Protein AF-0000000073374750 (afdb_homodimer)

Structure (mmCIF, N/CA/C/O backbone):
data_AF-0000000073374750-model_v1
#
loop_
_entity.id
_entity.type
_entity.pdbx_description
1 polymer 'AttH domain-containing protein'
#
loop_
_atom_site.group_PDB
_atom_site.id
_atom_site.type_symbol
_atom_site.label_atom_id
_atom_site.label_alt_id
_atom_site.label_comp_id
_atom_site.label_asym_id
_atom_site.label_entity_id
_atom_site.label_seq_id
_atom_site.pdbx_PDB_ins_code
_atom_site.Cartn_x
_atom_site.Cartn_y
_atom_site.Cartn_z
_atom_site.occupancy
_atom_site.B_iso_or_equiv
_atom_site.auth_seq_id
_atom_site.auth_comp_id
_atom_site.auth_asym_id
_atom_site.auth_atom_id
_atom_site.pdbx_PDB_model_num
ATOM 1 N N . MET A 1 1 ? -29.781 4.188 -69.125 1 26.47 1 MET A N 1
ATOM 2 C CA . MET A 1 1 ? -30.688 4.352 -68 1 26.47 1 MET A CA 1
ATOM 3 C C . MET A 1 1 ? -30 4.016 -66.688 1 26.47 1 MET A C 1
ATOM 5 O O . MET A 1 1 ? -29.703 2.854 -66.375 1 26.47 1 MET A O 1
ATOM 9 N N . ALA A 1 2 ? -29.047 4.961 -66.25 1 30.83 2 ALA A N 1
ATOM 10 C CA . ALA A 1 2 ? -28.062 4.957 -65.188 1 30.83 2 ALA A CA 1
ATOM 11 C C . ALA A 1 2 ? -28.734 4.93 -63.812 1 30.83 2 ALA A C 1
ATOM 13 O O . ALA A 1 2 ? -29.578 5.785 -63.5 1 30.83 2 ALA A O 1
ATOM 14 N N . ILE A 1 3 ? -29 3.721 -63.25 1 30.92 3 ILE A N 1
ATOM 15 C CA . ILE A 1 3 ? -29.656 3.422 -62 1 30.92 3 ILE A CA 1
ATOM 16 C C . ILE A 1 3 ? -28.938 4.113 -60.844 1 30.92 3 ILE A C 1
ATOM 18 O O . ILE A 1 3 ? -27.766 3.836 -60.594 1 30.92 3 ILE A O 1
ATOM 22 N N . LEU A 1 4 ? -29.219 5.379 -60.562 1 29.64 4 LEU A N 1
ATOM 23 C CA . LEU A 1 4 ? -28.734 6.188 -59.438 1 29.64 4 LEU A CA 1
ATOM 24 C C . LEU A 1 4 ? -29.078 5.551 -58.094 1 29.64 4 LEU A C 1
ATOM 26 O O . LEU A 1 4 ? -30.25 5.336 -57.812 1 29.64 4 LEU A O 1
ATOM 30 N N . PHE A 1 5 ? -28.172 4.633 -57.625 1 30.42 5 PHE A N 1
ATOM 31 C CA . PHE A 1 5 ? -28.312 3.967 -56.312 1 30.42 5 PHE A CA 1
ATOM 32 C C . PHE A 1 5 ? -28.391 4.984 -55.188 1 30.42 5 PHE A C 1
ATOM 34 O O . PHE A 1 5 ? -27.516 5.836 -55.062 1 30.42 5 PHE A O 1
ATOM 41 N N . LYS A 1 6 ? -29.609 5.398 -54.781 1 28.92 6 LYS A N 1
ATOM 42 C CA . LYS A 1 6 ? -29.906 6.234 -53.625 1 28.92 6 LYS A CA 1
ATOM 43 C C . LYS A 1 6 ? -29.344 5.617 -52.344 1 28.92 6 LYS A C 1
ATOM 45 O O . LYS A 1 6 ? -29.797 4.559 -51.906 1 28.92 6 LYS A O 1
ATOM 50 N N . LEU A 1 7 ? -28.047 5.801 -52.031 1 28.81 7 LEU A N 1
ATOM 51 C CA . LEU A 1 7 ? -27.438 5.379 -50.781 1 28.81 7 LEU A CA 1
ATOM 52 C C . LEU A 1 7 ? -28.109 6.074 -49.594 1 28.81 7 LEU A C 1
ATOM 54 O O . LEU A 1 7 ? -28.094 7.301 -49.5 1 28.81 7 LEU A O 1
ATOM 58 N N . SER A 1 8 ? -29.297 5.566 -49.094 1 29.06 8 SER A N 1
ATOM 59 C CA . SER A 1 8 ? -29.922 6.102 -47.875 1 29.06 8 SER A CA 1
ATOM 60 C C . SER A 1 8 ? -29 5.949 -46.688 1 29.06 8 SER A C 1
ATOM 62 O O . SER A 1 8 ? -28.562 4.84 -46.344 1 29.06 8 SER A O 1
ATOM 64 N N . LEU A 1 9 ? -28.203 6.961 -46.312 1 31.16 9 LEU A N 1
ATOM 65 C CA . LEU A 1 9 ? -27.391 7.043 -45.094 1 31.16 9 LEU A CA 1
ATOM 66 C C . LEU A 1 9 ? -28.266 6.969 -43.844 1 31.16 9 LEU A C 1
ATOM 68 O O . LEU A 1 9 ? -29.203 7.758 -43.688 1 31.16 9 LEU A O 1
ATOM 72 N N . PRO A 1 10 ? -28.469 5.738 -43.281 1 34.75 10 PRO A N 1
ATOM 73 C CA . PRO A 1 10 ? -29.203 5.754 -42 1 34.75 10 PRO A CA 1
ATOM 74 C C . PRO A 1 10 ? -28.609 6.719 -41 1 34.75 10 PRO A C 1
ATOM 76 O O . PRO A 1 10 ? -27.391 6.934 -40.969 1 34.75 10 PRO A O 1
ATOM 79 N N . ILE A 1 11 ? -29.328 7.801 -40.594 1 32.53 11 ILE A N 1
ATOM 80 C CA . ILE A 1 11 ? -29.031 8.734 -39.531 1 32.53 11 ILE A CA 1
ATOM 81 C C . ILE A 1 11 ? -28.969 7.988 -38.188 1 32.53 11 ILE A C 1
ATOM 83 O O . ILE A 1 11 ? -29.953 7.379 -37.781 1 32.53 11 ILE A O 1
ATOM 87 N N . TRP A 1 12 ? -27.781 7.465 -37.781 1 30.23 12 TRP A N 1
ATOM 88 C CA . TRP A 1 12 ? -27.578 6.949 -36.438 1 30.23 12 TRP A CA 1
ATOM 89 C C . TRP A 1 12 ? -27.984 7.98 -35.406 1 30.23 12 TRP A C 1
ATOM 91 O O . TRP A 1 12 ? -27.484 9.109 -35.406 1 30.23 12 TRP A O 1
ATOM 101 N N . ALA A 1 13 ? -29.172 7.891 -34.844 1 29.69 13 ALA A N 1
ATOM 102 C CA . ALA A 1 13 ? -29.609 8.625 -33.656 1 29.69 13 ALA A CA 1
ATOM 103 C C . ALA A 1 13 ? -28.625 8.438 -32.5 1 29.69 13 ALA A C 1
ATOM 105 O O . ALA A 1 13 ? -28.422 7.32 -32.031 1 29.69 13 ALA A O 1
ATOM 106 N N . LEU A 1 14 ? -27.641 9.289 -32.375 1 30.38 14 LEU A N 1
ATOM 107 C CA . LEU A 1 14 ? -26.812 9.414 -31.172 1 30.38 14 LEU A CA 1
ATOM 108 C C . LEU A 1 14 ? -27.672 9.602 -29.922 1 30.38 14 LEU A C 1
ATOM 110 O O . LEU A 1 14 ? -28.359 10.609 -29.781 1 30.38 14 LEU A O 1
ATOM 114 N N . ALA A 1 15 ? -28.172 8.539 -29.391 1 31.67 15 ALA A N 1
ATOM 115 C CA . ALA A 1 15 ? -28.719 8.68 -28.047 1 31.67 15 ALA A CA 1
ATOM 116 C C . ALA A 1 15 ? -27.719 9.359 -27.109 1 31.67 15 ALA A C 1
ATOM 118 O O . ALA A 1 15 ? -26.672 8.789 -26.812 1 31.67 15 ALA A O 1
ATOM 119 N N . VAL A 1 16 ? -27.719 10.648 -27 1 30.69 16 VAL A N 1
ATOM 120 C CA . VAL A 1 16 ? -27.078 11.367 -25.906 1 30.69 16 VAL A CA 1
ATOM 121 C C . VAL A 1 16 ? -27.641 10.867 -24.562 1 30.69 16 VAL A C 1
ATOM 123 O O . VAL A 1 16 ? -28.812 11.062 -24.266 1 30.69 16 VAL A O 1
ATOM 126 N N . VAL A 1 17 ? -27.188 9.758 -24.078 1 32.31 17 VAL A N 1
ATOM 127 C CA . VAL A 1 17 ? -27.438 9.508 -22.656 1 32.31 17 VAL A CA 1
ATOM 128 C C . VAL A 1 17 ? -27.047 10.742 -21.844 1 32.31 17 VAL A C 1
ATOM 130 O O . VAL A 1 17 ? -25.891 11.156 -21.828 1 32.31 17 VAL A O 1
ATOM 133 N N . GLN A 1 18 ? -27.969 11.57 -21.609 1 27.33 18 GLN A N 1
ATOM 134 C CA . GLN A 1 18 ? -27.781 12.531 -20.516 1 27.33 18 GLN A CA 1
ATOM 135 C C . GLN A 1 18 ? -27.359 11.828 -19.234 1 27.33 18 GLN A C 1
ATOM 137 O O . GLN A 1 18 ? -28.141 11.07 -18.656 1 27.33 18 GLN A O 1
ATOM 142 N N . ALA A 1 19 ? -26.125 11.477 -19.109 1 34.84 19 ALA A N 1
ATOM 143 C CA . ALA A 1 19 ? -25.703 11.273 -17.719 1 34.84 19 ALA A CA 1
ATOM 144 C C . ALA A 1 19 ? -26.297 12.336 -16.812 1 34.84 19 ALA A C 1
ATOM 146 O O . ALA A 1 19 ? -26.016 13.531 -16.953 1 34.84 19 ALA A O 1
ATOM 147 N N . THR A 1 20 ? -27.422 12.219 -16.203 1 34.12 20 THR A N 1
ATOM 148 C CA . THR A 1 20 ? -27.859 13.062 -15.094 1 34.12 20 THR A CA 1
ATOM 149 C C . THR A 1 20 ? -26.719 13.289 -14.109 1 34.12 20 THR A C 1
ATOM 151 O O . THR A 1 20 ? -26.297 12.352 -13.422 1 34.12 20 THR A O 1
ATOM 154 N N . SER A 1 21 ? -25.781 14.117 -14.398 1 38.72 21 SER A N 1
ATOM 155 C CA . SER A 1 21 ? -24.891 14.633 -13.367 1 38.72 21 SER A CA 1
ATOM 156 C C . SER A 1 21 ? -25.656 14.961 -12.086 1 38.72 21 SER A C 1
ATOM 158 O O . SER A 1 21 ? -26.438 15.914 -12.055 1 38.72 21 SER A O 1
ATOM 160 N N . SER A 1 22 ? -26.25 14.055 -11.43 1 44.06 22 SER A N 1
ATOM 161 C CA . SER A 1 22 ? -26.719 14.43 -10.102 1 44.06 22 SER A CA 1
ATOM 162 C C . SER A 1 22 ? -25.781 15.422 -9.445 1 44.06 22 SER A C 1
ATOM 164 O O . SER A 1 22 ? -24.688 15.055 -9.008 1 44.06 22 SER A O 1
ATOM 166 N N . HIS A 1 23 ? -25.797 16.594 -9.914 1 52.19 23 HIS A N 1
ATOM 167 C CA . HIS A 1 23 ? -25.094 17.734 -9.328 1 52.19 23 HIS A CA 1
ATOM 168 C C . HIS A 1 23 ? -25.344 17.828 -7.828 1 52.19 23 HIS A C 1
ATOM 170 O O . HIS A 1 23 ? -26.484 17.984 -7.391 1 52.19 23 HIS A O 1
ATOM 176 N N . CYS A 1 24 ? -24.531 16.953 -7.066 1 66.31 24 CYS A N 1
ATOM 177 C CA . CYS A 1 24 ? -24.578 17.312 -5.652 1 66.31 24 CYS A CA 1
ATOM 178 C C . CYS A 1 24 ? -24.75 18.812 -5.484 1 66.31 24 CYS A C 1
ATOM 180 O O . CYS A 1 24 ? -23.891 19.609 -5.895 1 66.31 24 CYS A O 1
ATOM 182 N N . SER A 1 25 ? -26.141 19.281 -5.883 1 51.59 25 SER A N 1
ATOM 183 C CA . SER A 1 25 ? -26.469 20.688 -5.73 1 51.59 25 SER A CA 1
ATOM 184 C C . SER A 1 25 ? -25.922 21.25 -4.418 1 51.59 25 SER A C 1
ATOM 186 O O . SER A 1 25 ? -26.156 20.672 -3.354 1 51.59 25 SER A O 1
ATOM 188 N N . HIS A 1 26 ? -24.953 21.891 -4.598 1 47.06 26 HIS A N 1
ATOM 189 C CA . HIS A 1 26 ? -24.531 22.719 -3.48 1 47.06 26 HIS A CA 1
ATOM 190 C C . HIS A 1 26 ? -25.641 23.703 -3.078 1 47.06 26 HIS A C 1
ATOM 192 O O . HIS A 1 26 ? -25.922 24.656 -3.809 1 47.06 26 HIS A O 1
ATOM 198 N N . LYS A 1 27 ? -26.766 23.281 -2.508 1 40.38 27 LYS A N 1
ATOM 199 C CA . LYS A 1 27 ? -27.469 24.438 -1.942 1 40.38 27 LYS A CA 1
ATOM 200 C C . LYS A 1 27 ? -26.484 25.406 -1.276 1 40.38 27 LYS A C 1
ATOM 202 O O . LYS A 1 27 ? -25.844 25.047 -0.287 1 40.38 27 LYS A O 1
ATOM 207 N N . GLN A 1 28 ? -25.828 26.266 -2.037 1 36.56 28 GLN A N 1
ATOM 208 C CA . GLN A 1 28 ? -25.156 27.406 -1.411 1 36.56 28 GLN A CA 1
ATOM 209 C C . GLN A 1 28 ? -26.016 28 -0.293 1 36.56 28 GLN A C 1
ATOM 211 O O . GLN A 1 28 ? -26.891 28.812 -0.546 1 36.56 28 GLN A O 1
ATOM 216 N N . SER A 1 29 ? -26.594 27.266 0.583 1 34.78 29 SER A N 1
ATOM 217 C CA . SER A 1 29 ? -27.281 28.031 1.616 1 34.78 29 SER A CA 1
ATOM 218 C C . SER A 1 29 ? -26.484 29.281 2 1 34.78 29 SER A C 1
ATOM 220 O O . SER A 1 29 ? -25.25 29.281 1.904 1 34.78 29 SER A O 1
ATOM 222 N N . SER A 1 30 ? -27.109 30.469 2.322 1 34.78 30 SER A N 1
ATOM 223 C CA . SER A 1 30 ? -26.656 31.766 2.803 1 34.78 30 SER A CA 1
ATOM 224 C C . SER A 1 30 ? -25.5 31.625 3.783 1 34.78 30 SER A C 1
ATOM 226 O O . SER A 1 30 ? -25.234 30.547 4.293 1 34.78 30 SER A O 1
ATOM 228 N N . HIS A 1 31 ? -24.984 32.906 4.477 1 37.22 31 HIS A N 1
ATOM 229 C CA . HIS A 1 31 ? -23.844 33.469 5.207 1 37.22 31 HIS A CA 1
ATOM 230 C C . HIS A 1 31 ? -23.562 32.625 6.465 1 37.22 31 HIS A C 1
ATOM 232 O O . HIS A 1 31 ? -22.672 32.969 7.246 1 37.22 31 HIS A O 1
ATOM 238 N N . HIS A 1 32 ? -24.531 32.281 7.234 1 42.41 32 HIS A N 1
ATOM 239 C CA . HIS A 1 32 ? -24.062 31.844 8.539 1 42.41 32 HIS A CA 1
ATOM 240 C C . HIS A 1 32 ? -23.203 30.594 8.406 1 42.41 32 HIS A C 1
ATOM 242 O O . HIS A 1 32 ? -23.688 29.531 7.988 1 42.41 32 HIS A O 1
ATOM 248 N N . THR A 1 33 ? -21.953 30.656 7.996 1 54.34 33 THR A N 1
ATOM 249 C CA . THR A 1 33 ? -20.953 29.641 7.711 1 54.34 33 THR A CA 1
ATOM 250 C C . THR A 1 33 ? -20.969 28.562 8.789 1 54.34 33 THR A C 1
ATOM 252 O O . THR A 1 33 ? -20.625 28.812 9.945 1 54.34 33 THR A O 1
ATOM 255 N N . ALA A 1 34 ? -21.875 27.672 8.859 1 74.06 34 ALA A N 1
ATOM 256 C CA . ALA A 1 34 ? -21.891 26.531 9.766 1 74.06 34 ALA A CA 1
ATOM 257 C C . ALA A 1 34 ? -20.469 26.031 10.039 1 74.06 34 ALA A C 1
ATOM 259 O O . ALA A 1 34 ? -19.609 26.078 9.148 1 74.06 34 ALA A O 1
ATOM 260 N N . ALA A 1 35 ? -20.281 25.953 11.422 1 89.88 35 ALA A N 1
ATOM 261 C CA . ALA A 1 35 ? -18.984 25.453 11.883 1 89.88 35 ALA A CA 1
ATOM 262 C C . ALA A 1 35 ? -18.641 24.125 11.227 1 89.88 35 ALA A C 1
ATOM 264 O O . ALA A 1 35 ? -19.531 23.312 10.93 1 89.88 35 ALA A O 1
ATOM 265 N N . TYR A 1 36 ? -17.484 24.016 10.828 1 96.12 36 TYR A N 1
ATOM 266 C CA . TYR A 1 36 ? -17 22.75 10.312 1 96.12 36 TYR A CA 1
ATOM 267 C C . TYR A 1 36 ? -17.062 21.672 11.383 1 96.12 36 TYR A C 1
ATOM 269 O O . TYR A 1 36 ? -16.969 21.969 12.578 1 96.12 36 TYR A O 1
ATOM 277 N N . ASP A 1 37 ? -17.219 20.469 10.969 1 95.31 37 ASP A N 1
ATOM 278 C CA . ASP A 1 37 ? -17.344 19.344 11.891 1 95.31 37 ASP A CA 1
ATOM 279 C C . ASP A 1 37 ? -15.961 18.797 12.273 1 95.31 37 ASP A C 1
ATOM 281 O O . ASP A 1 37 ? -15.562 17.734 11.82 1 95.31 37 ASP A O 1
ATOM 285 N N . PHE A 1 38 ? -15.336 19.516 13.141 1 98 38 PHE A N 1
ATOM 286 C CA . PHE A 1 38 ? -14.094 19.031 13.734 1 98 38 PHE A CA 1
ATOM 287 C C . PHE A 1 38 ? -14.375 18.094 14.898 1 98 38 PHE A C 1
ATOM 289 O O . PHE A 1 38 ? -15.055 18.469 15.859 1 98 38 PHE A O 1
ATOM 296 N N . HIS A 1 39 ? -13.922 16.875 14.836 1 97.62 39 HIS A N 1
ATOM 297 C CA . HIS A 1 39 ? -14.016 15.977 15.977 1 97.62 39 HIS A CA 1
ATOM 298 C C . HIS A 1 39 ? -12.961 14.875 15.898 1 97.62 39 HIS A C 1
ATOM 300 O O . HIS A 1 39 ? -12.594 14.438 14.812 1 97.62 39 HIS A O 1
ATOM 306 N N . PRO A 1 40 ? -12.477 14.461 16.984 1 97.94 40 PRO A N 1
ATOM 307 C CA . PRO A 1 40 ? -11.461 13.406 16.984 1 97.94 40 PRO A CA 1
ATOM 308 C C . PRO A 1 40 ? -12.047 12.023 16.719 1 97.94 40 PRO A C 1
ATOM 310 O O . PRO A 1 40 ? -13.258 11.828 16.844 1 97.94 40 PRO A O 1
ATOM 313 N N . SER A 1 41 ? -11.172 11.164 16.312 1 96.25 41 SER A N 1
ATOM 314 C CA . SER A 1 41 ? -11.523 9.75 16.297 1 96.25 41 SER A CA 1
ATOM 315 C C . SER A 1 41 ? -11.398 9.117 17.672 1 96.25 41 SER A C 1
ATOM 317 O O . SER A 1 41 ? -10.523 9.5 18.453 1 96.25 41 SER A O 1
ATOM 319 N N . GLN A 1 42 ? -12.211 8.18 17.922 1 91.25 42 GLN A N 1
ATOM 320 C CA . GLN A 1 42 ? -12.133 7.426 19.172 1 91.25 42 GLN A CA 1
ATOM 321 C C . GLN A 1 42 ? -11.75 5.973 18.922 1 91.25 42 GLN A C 1
ATOM 323 O O . GLN A 1 42 ? -11.734 5.156 19.844 1 91.25 42 GLN A O 1
ATOM 328 N N . ALA A 1 43 ? -11.406 5.699 17.734 1 92.19 43 ALA A N 1
ATOM 329 C CA . ALA A 1 43 ? -11.148 4.316 17.344 1 92.19 43 ALA A CA 1
ATOM 330 C C . ALA A 1 43 ? -9.82 3.822 17.922 1 92.19 43 ALA A C 1
ATOM 332 O O . ALA A 1 43 ? -9.656 2.627 18.172 1 92.19 43 ALA A O 1
ATOM 333 N N . GLY A 1 44 ? -8.883 4.727 18.141 1 93.38 44 GLY A N 1
ATOM 334 C CA . GLY A 1 44 ? -7.547 4.363 18.594 1 93.38 44 GLY A CA 1
ATOM 335 C C . GLY A 1 44 ? -6.664 3.852 17.469 1 93.38 44 GLY A C 1
ATOM 336 O O . GLY A 1 44 ? -7.148 3.568 16.375 1 93.38 44 GLY A O 1
ATOM 337 N N . ILE A 1 45 ? -5.395 3.65 17.766 1 94.38 45 ILE A N 1
ATOM 338 C CA . ILE A 1 45 ? -4.457 3.188 16.75 1 94.38 45 ILE A CA 1
ATOM 339 C C . ILE A 1 45 ? -4.555 1.669 16.609 1 94.38 45 ILE A C 1
ATOM 341 O O . ILE A 1 45 ? -4.207 1.11 15.578 1 94.38 45 ILE A O 1
ATOM 345 N N . GLN A 1 46 ? -4.953 0.967 17.75 1 94.56 46 GLN A N 1
ATOM 346 C CA . GLN A 1 46 ? -5.148 -0.479 17.734 1 94.56 46 GLN A CA 1
ATOM 347 C C . GLN A 1 46 ? -3.906 -1.193 17.203 1 94.56 46 GLN A C 1
ATOM 349 O O . GLN A 1 46 ? -3.992 -1.983 16.266 1 94.56 46 GLN A O 1
ATOM 354 N N . THR A 1 47 ? -2.828 -1.034 17.891 1 93.81 47 THR A N 1
ATOM 355 C CA . THR A 1 47 ? -1.509 -1.478 17.453 1 93.81 47 THR A CA 1
ATOM 356 C C . THR A 1 47 ? -1.512 -2.975 17.156 1 93.81 47 THR A C 1
ATOM 358 O O . THR A 1 47 ? -1.084 -3.404 16.094 1 93.81 47 THR A O 1
ATOM 361 N N . ALA A 1 48 ? -2.004 -3.809 18.078 1 93 48 ALA A N 1
ATOM 362 C CA . ALA A 1 48 ? -1.969 -5.266 17.953 1 93 48 ALA A CA 1
ATOM 363 C C . ALA A 1 48 ? -2.76 -5.734 16.734 1 93 48 ALA A C 1
ATOM 365 O O . ALA A 1 48 ? -2.359 -6.684 16.047 1 93 48 ALA A O 1
ATOM 366 N N . GLN A 1 49 ? -3.82 -5.016 16.406 1 94.94 49 GLN A N 1
ATOM 367 C CA . GLN A 1 49 ? -4.723 -5.484 15.359 1 94.94 49 GLN A CA 1
ATOM 368 C C . GLN A 1 49 ? -4.375 -4.867 14.008 1 94.94 49 GLN A C 1
ATOM 370 O O . GLN A 1 49 ? -4.512 -5.516 12.969 1 94.94 49 GLN A O 1
ATOM 375 N N . LEU A 1 50 ? -3.953 -3.58 14.047 1 96.5 50 LEU A N 1
ATOM 376 C CA . LEU A 1 50 ? -3.916 -2.842 12.789 1 96.5 50 LEU A CA 1
ATOM 377 C C . LEU A 1 50 ? -2.479 -2.566 12.359 1 96.5 50 LEU A C 1
ATOM 379 O O . LEU A 1 50 ? -2.229 -2.188 11.219 1 96.5 50 LEU A O 1
ATOM 383 N N . ILE A 1 51 ? -1.509 -2.789 13.219 1 95.75 51 ILE A N 1
ATOM 384 C CA . ILE A 1 51 ? -0.148 -2.383 12.883 1 95.75 51 ILE A CA 1
ATOM 385 C C . ILE A 1 51 ? 0.786 -3.588 12.969 1 95.75 51 ILE A C 1
ATOM 387 O O . ILE A 1 51 ? 1.513 -3.887 12.023 1 95.75 51 ILE A O 1
ATOM 391 N N . ASP A 1 52 ? 0.76 -4.352 14.031 1 94.25 52 ASP A N 1
ATOM 392 C CA . ASP A 1 52 ? 1.693 -5.445 14.297 1 94.25 52 ASP A CA 1
ATOM 393 C C . ASP A 1 52 ? 1.673 -6.473 13.164 1 94.25 52 ASP A C 1
ATOM 395 O O . ASP A 1 52 ? 2.717 -7.012 12.797 1 94.25 52 ASP A O 1
ATOM 399 N N . PRO A 1 53 ? 0.522 -6.754 12.586 1 95.31 53 PRO A N 1
ATOM 400 C CA . PRO A 1 53 ? 0.506 -7.785 11.539 1 95.31 53 PRO A CA 1
ATOM 401 C C . PRO A 1 53 ? 1.13 -7.312 10.234 1 95.31 53 PRO A C 1
ATOM 403 O O . PRO A 1 53 ? 1.373 -8.117 9.336 1 95.31 53 PRO A O 1
ATOM 406 N N . LEU A 1 54 ? 1.297 -6.062 10.031 1 96 54 LEU A N 1
ATOM 407 C CA . LEU A 1 54 ? 1.774 -5.512 8.766 1 96 54 LEU A CA 1
ATOM 408 C C . LEU A 1 54 ? 3.291 -5.629 8.664 1 96 54 LEU A C 1
ATOM 410 O O . LEU A 1 54 ? 3.994 -5.562 9.672 1 96 54 LEU A O 1
ATOM 414 N N . PRO A 1 55 ? 3.801 -5.715 7.488 1 94.06 55 PRO A N 1
ATOM 415 C CA . PRO A 1 55 ? 5.242 -5.867 7.277 1 94.06 55 PRO A CA 1
ATOM 416 C C . PRO A 1 55 ? 5.957 -4.527 7.105 1 94.06 55 PRO A C 1
ATOM 418 O O . PRO A 1 55 ? 6.699 -4.34 6.137 1 94.06 55 PRO A O 1
ATOM 421 N N . LEU A 1 56 ? 5.809 -3.703 8.07 1 95.12 56 LEU A N 1
ATOM 422 C CA . LEU A 1 56 ? 6.453 -2.396 7.984 1 95.12 56 LEU A CA 1
ATOM 423 C C . LEU A 1 56 ? 7.969 -2.545 7.879 1 95.12 56 LEU A C 1
ATOM 425 O O . LEU A 1 56 ? 8.562 -3.377 8.562 1 95.12 56 LEU A O 1
ATOM 429 N N . PRO A 1 57 ? 8.617 -1.76 7.062 1 92.06 57 PRO A N 1
ATOM 430 C CA . PRO A 1 57 ? 10.078 -1.832 6.957 1 92.06 57 PRO A CA 1
ATOM 431 C C . PRO A 1 57 ? 10.789 -0.975 8 1 92.06 57 PRO A C 1
ATOM 433 O O . PRO A 1 57 ? 11.984 -0.698 7.863 1 92.06 57 PRO A O 1
ATOM 436 N N . TYR A 1 58 ? 10.156 -0.43 8.945 1 91.56 58 TYR A N 1
ATOM 437 C CA . TYR A 1 58 ? 10.664 0.324 10.086 1 91.56 58 TYR A CA 1
ATOM 438 C C . TYR A 1 58 ? 9.922 -0.05 11.367 1 91.56 58 TYR A C 1
ATOM 440 O O . TYR A 1 58 ? 8.867 -0.697 11.312 1 91.56 58 TYR A O 1
ATOM 448 N N . ASP A 1 59 ? 10.445 0.261 12.484 1 91.81 59 ASP A N 1
ATOM 449 C CA . ASP A 1 59 ? 9.766 0.052 13.758 1 91.81 59 ASP A CA 1
ATOM 450 C C . ASP A 1 59 ? 8.844 1.222 14.086 1 91.81 59 ASP A C 1
ATOM 452 O O . ASP A 1 59 ? 9.305 2.324 14.383 1 91.81 59 ASP A O 1
ATOM 456 N N . PHE A 1 60 ? 7.555 0.979 14.031 1 94.56 60 PHE A N 1
ATOM 457 C CA . PHE A 1 60 ? 6.566 2.029 14.266 1 94.56 60 PHE A CA 1
ATOM 458 C C . PHE A 1 60 ? 6.773 2.676 15.625 1 94.56 60 PHE A C 1
ATOM 460 O O . PHE A 1 60 ? 6.672 3.896 15.766 1 94.56 60 PHE A O 1
ATOM 467 N N . ASN A 1 61 ? 7.102 1.953 16.609 1 91.44 61 ASN A N 1
ATOM 468 C CA . ASN A 1 61 ? 7.133 2.418 17.984 1 91.44 61 ASN A CA 1
ATOM 469 C C . ASN A 1 61 ? 8.297 3.371 18.234 1 91.44 61 ASN A C 1
ATOM 471 O O . ASN A 1 61 ? 8.266 4.172 19.172 1 91.44 61 ASN A O 1
ATOM 475 N N . THR A 1 62 ? 9.297 3.275 17.391 1 92.94 62 THR A N 1
ATOM 476 C CA . THR A 1 62 ? 10.453 4.141 17.594 1 92.94 62 THR A CA 1
ATOM 477 C C . THR A 1 62 ? 10.602 5.129 16.438 1 92.94 62 THR A C 1
ATOM 479 O O . THR A 1 62 ? 11.555 5.914 16.406 1 92.94 62 THR A O 1
ATOM 482 N N . SER A 1 63 ? 9.648 5.109 15.562 1 94.69 63 SER A N 1
ATOM 483 C CA . SER A 1 63 ? 9.812 5.867 14.328 1 94.69 63 SER A CA 1
ATOM 484 C C . SER A 1 63 ? 9.609 7.359 14.562 1 94.69 63 SER A C 1
ATOM 486 O O . SER A 1 63 ? 9.891 8.172 13.68 1 94.69 63 SER A O 1
ATOM 488 N N . ASN A 1 64 ? 9.227 7.793 15.719 1 96.19 64 ASN A N 1
ATOM 489 C CA . ASN A 1 64 ? 9.18 9.219 16.031 1 96.19 64 ASN A CA 1
ATOM 490 C C . ASN A 1 64 ? 10.555 9.75 16.406 1 96.19 64 ASN A C 1
ATOM 492 O O . ASN A 1 64 ? 10.758 10.969 16.469 1 96.19 64 ASN A O 1
ATOM 496 N N . SER A 1 65 ? 11.477 8.867 16.719 1 95.31 65 SER A N 1
ATOM 497 C CA . SER A 1 65 ? 12.859 9.297 16.922 1 95.31 65 SER A CA 1
ATOM 498 C C . SER A 1 65 ? 13.523 9.688 15.617 1 95.31 65 SER A C 1
ATOM 500 O O . SER A 1 65 ? 12.992 9.398 14.539 1 95.31 65 SER A O 1
ATOM 502 N N . GLU A 1 66 ? 14.594 10.297 15.812 1 95.56 66 GLU A N 1
ATOM 503 C CA . GLU A 1 66 ? 15.375 10.609 14.617 1 95.56 66 GLU A CA 1
ATOM 504 C C . GLU A 1 66 ? 15.719 9.344 13.836 1 95.56 66 GLU A C 1
ATOM 506 O O . GLU A 1 66 ? 16.219 8.375 14.406 1 95.56 66 GLU A O 1
ATOM 511 N N . MET A 1 67 ? 15.336 9.312 12.609 1 94.75 67 MET A N 1
ATOM 512 C CA . MET A 1 67 ? 15.828 8.297 11.68 1 94.75 67 MET A CA 1
ATOM 513 C C . MET A 1 67 ? 17.219 8.656 11.18 1 94.75 67 MET A C 1
ATOM 515 O O . MET A 1 67 ? 17.422 9.727 10.602 1 94.75 67 MET A O 1
ATOM 519 N N . ALA A 1 68 ? 18.141 7.758 11.359 1 90.44 68 ALA A N 1
ATOM 520 C CA . ALA A 1 68 ? 19.547 8.023 11.031 1 90.44 68 ALA A CA 1
ATOM 521 C C . ALA A 1 68 ? 19.734 8.188 9.531 1 90.44 68 ALA A C 1
ATOM 523 O O . ALA A 1 68 ? 19.016 7.586 8.734 1 90.44 68 ALA A O 1
ATOM 524 N N . ASP A 1 69 ? 20.688 9.031 9.18 1 90.31 69 ASP A N 1
ATOM 525 C CA . ASP A 1 69 ? 21.109 9.258 7.797 1 90.31 69 ASP A CA 1
ATOM 526 C C . ASP A 1 69 ? 19.922 9.695 6.934 1 90.31 69 ASP A C 1
ATOM 528 O O . ASP A 1 69 ? 19.75 9.211 5.809 1 90.31 69 ASP A O 1
ATOM 532 N N . SER A 1 70 ? 19.062 10.477 7.574 1 93.56 70 SER A N 1
ATOM 533 C CA . SER A 1 70 ? 17.859 10.961 6.906 1 93.56 70 SER A CA 1
ATOM 534 C C . SER A 1 70 ? 17.562 12.398 7.285 1 93.56 70 SER A C 1
ATOM 536 O O . SER A 1 70 ? 18 12.883 8.336 1 93.56 70 SER A O 1
ATOM 538 N N . SER A 1 71 ? 16.859 13.148 6.379 1 93.38 71 SER A N 1
ATOM 539 C CA . SER A 1 71 ? 16.125 14.312 6.848 1 93.38 71 SER A CA 1
ATOM 540 C C . SER A 1 71 ? 14.828 13.914 7.539 1 93.38 71 SER A C 1
ATOM 542 O O . SER A 1 71 ? 14.141 12.992 7.09 1 93.38 71 SER A O 1
ATOM 544 N N . ASN A 1 72 ? 14.586 14.555 8.641 1 95.62 72 ASN A N 1
ATOM 545 C CA . ASN A 1 72 ? 13.445 14.211 9.477 1 95.62 72 ASN A CA 1
ATOM 546 C C . ASN A 1 72 ? 12.422 15.344 9.523 1 95.62 72 ASN A C 1
ATOM 548 O O . ASN A 1 72 ? 12.789 16.516 9.641 1 95.62 72 ASN A O 1
ATOM 552 N N . SER A 1 73 ? 11.164 14.984 9.406 1 96.12 73 SER A N 1
ATOM 553 C CA . SER A 1 73 ? 10.078 15.961 9.461 1 96.12 73 SER A CA 1
ATOM 554 C C . SER A 1 73 ? 8.984 15.516 10.422 1 96.12 73 SER A C 1
ATOM 556 O O . SER A 1 73 ? 8.461 14.406 10.305 1 96.12 73 SER A O 1
ATOM 558 N N . TRP A 1 74 ? 8.711 16.281 11.453 1 98.44 74 TRP A N 1
ATOM 559 C CA . TRP A 1 74 ? 7.551 16.172 12.328 1 98.44 74 TRP A CA 1
ATOM 560 C C . TRP A 1 74 ? 6.59 17.344 12.094 1 98.44 74 TRP A C 1
ATOM 562 O O . TRP A 1 74 ? 6.934 18.5 12.328 1 98.44 74 TRP A O 1
ATOM 572 N N . TRP A 1 75 ? 5.391 16.984 11.633 1 98.62 75 TRP A N 1
ATOM 573 C CA . TRP A 1 75 ? 4.453 18 11.164 1 98.62 75 TRP A CA 1
ATOM 574 C C . TRP A 1 75 ? 3.043 17.719 11.68 1 98.62 75 TRP A C 1
ATOM 576 O O . TRP A 1 75 ? 2.613 16.562 11.719 1 98.62 75 TRP A O 1
ATOM 586 N N . MET A 1 76 ? 2.289 18.766 12.07 1 98.75 76 MET A N 1
ATOM 587 C CA . MET A 1 76 ? 0.888 18.547 12.414 1 98.75 76 MET A CA 1
ATOM 588 C C . MET A 1 76 ? 0.028 19.734 11.992 1 98.75 76 MET A C 1
ATOM 590 O O . MET A 1 76 ? 0.521 20.859 11.883 1 98.75 76 MET A O 1
ATOM 594 N N . SER A 1 77 ? -1.158 19.484 11.688 1 98.94 77 SER A N 1
ATOM 595 C CA . SER A 1 77 ? -2.246 20.453 11.562 1 98.94 77 SER A CA 1
ATOM 596 C C . SER A 1 77 ? -3.381 20.141 12.531 1 98.94 77 SER A C 1
ATOM 598 O O . SER A 1 77 ? -3.908 19.031 12.531 1 98.94 77 SER A O 1
ATOM 600 N N . SER A 1 78 ? -3.729 21.047 13.328 1 98.94 78 SER A N 1
ATOM 601 C CA . SER A 1 78 ? -4.852 20.922 14.25 1 98.94 78 SER A CA 1
ATOM 602 C C . SER A 1 78 ? -6.047 21.75 13.789 1 98.94 78 SER A C 1
ATOM 604 O O . SER A 1 78 ? -5.895 22.922 13.43 1 98.94 78 SER A O 1
ATOM 606 N N . TYR A 1 79 ? -7.113 21.125 13.773 1 98.94 79 TYR A N 1
ATOM 607 C CA . TYR A 1 79 ? -8.398 21.766 13.531 1 98.94 79 TYR A CA 1
ATOM 608 C C . TYR A 1 79 ? -9.172 21.953 14.836 1 98.94 79 TYR A C 1
ATOM 610 O O . TYR A 1 79 ? -9.695 20.984 15.398 1 98.94 79 TYR A O 1
ATOM 618 N N . LEU A 1 80 ? -9.352 23.219 15.242 1 98.94 80 LEU A N 1
ATOM 619 C CA . LEU A 1 80 ? -9.766 23.484 16.625 1 98.94 80 LEU A CA 1
ATOM 620 C C . LEU A 1 80 ? -11.039 24.312 16.656 1 98.94 80 LEU A C 1
ATOM 622 O O . LEU A 1 80 ? -11.203 25.234 15.852 1 98.94 80 LEU A O 1
ATOM 626 N N . THR A 1 81 ? -11.867 23.969 17.578 1 98.88 81 THR A N 1
ATOM 627 C CA . THR A 1 81 ? -12.898 24.891 18.047 1 98.88 81 THR A CA 1
ATOM 628 C C . THR A 1 81 ? -12.508 25.5 19.391 1 98.88 81 THR A C 1
ATOM 630 O O . THR A 1 81 ? -12.188 24.781 20.328 1 98.88 81 THR A O 1
ATOM 633 N N . GLY A 1 82 ? -12.555 26.781 19.375 1 98.62 82 GLY A N 1
ATOM 634 C CA . GLY A 1 82 ? -12.094 27.484 20.562 1 98.62 82 GLY A CA 1
ATOM 635 C C . GLY A 1 82 ? -13.227 27.891 21.5 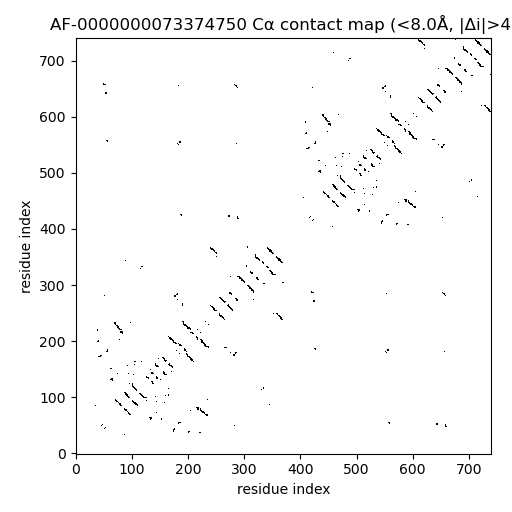1 98.62 82 GLY A C 1
ATOM 636 O O . GLY A 1 82 ? -14.398 27.844 21.109 1 98.62 82 GLY A O 1
ATOM 637 N N . SER A 1 83 ? -12.812 28.266 22.703 1 98.44 83 SER A N 1
ATOM 638 C CA . SER A 1 83 ? -13.75 28.719 23.719 1 98.44 83 SER A CA 1
ATOM 639 C C . SER A 1 83 ? -14.477 29.984 23.281 1 98.44 83 SER A C 1
ATOM 641 O O . SER A 1 83 ? -15.492 30.359 23.859 1 98.44 83 SER A O 1
ATOM 643 N N . ASP A 1 84 ? -13.969 30.672 22.344 1 97.69 84 ASP A N 1
ATOM 644 C CA . ASP A 1 84 ? -14.609 31.859 21.812 1 97.69 84 ASP A CA 1
ATOM 645 C C . ASP A 1 84 ? -15.57 31.516 20.688 1 97.69 84 ASP A C 1
ATOM 647 O O . ASP A 1 84 ? -16.047 32.406 19.969 1 97.69 84 ASP A O 1
ATOM 651 N N . ASN A 1 85 ? -15.727 30.266 20.406 1 96.75 85 ASN A N 1
ATOM 652 C CA . ASN A 1 85 ? -16.609 29.703 19.391 1 96.75 85 ASN A CA 1
ATOM 653 C C . ASN A 1 85 ? -16.078 29.969 17.984 1 96.75 85 ASN A C 1
ATOM 655 O O . ASN A 1 85 ? -16.828 29.859 17 1 96.75 85 ASN A O 1
ATOM 659 N N . HIS A 1 86 ? -14.828 30.406 17.875 1 98.19 86 HIS A N 1
ATOM 660 C CA . HIS A 1 86 ? -14.156 30.422 16.578 1 98.19 86 HIS A CA 1
ATOM 661 C C . HIS A 1 86 ? -13.5 29.078 16.281 1 98.19 86 HIS A C 1
ATOM 663 O O . HIS A 1 86 ? -13.234 28.297 17.203 1 98.19 86 HIS A O 1
ATOM 669 N N . GLN A 1 87 ? -13.32 28.844 15.023 1 98.75 87 GLN A N 1
ATOM 670 C CA . GLN A 1 87 ? -12.531 27.688 14.594 1 98.75 87 GLN A CA 1
ATOM 671 C C . GLN A 1 87 ? -11.188 28.109 14.023 1 98.75 87 GLN A C 1
ATOM 673 O O . GLN A 1 87 ? -11.094 29.141 13.344 1 98.75 87 GLN A O 1
ATOM 678 N N . TYR A 1 88 ? -10.164 27.328 14.32 1 98.75 88 TYR A N 1
ATOM 679 C CA . TYR A 1 88 ? -8.781 27.641 13.969 1 98.75 88 TYR A CA 1
ATOM 680 C C . TYR A 1 88 ? -8.094 26.438 13.336 1 98.75 88 TYR A C 1
ATOM 682 O O . TYR A 1 88 ? -8.43 25.297 13.633 1 98.75 88 TYR A O 1
ATOM 690 N N . MET A 1 89 ? -7.211 26.656 12.477 1 98.88 89 MET A N 1
ATOM 691 C CA . MET A 1 89 ? -6.188 25.688 12.102 1 98.88 89 MET A CA 1
ATOM 692 C C . MET A 1 89 ? -4.824 26.094 12.648 1 98.88 89 MET A C 1
ATOM 694 O O . MET A 1 89 ? -4.383 27.234 12.453 1 98.88 89 MET A O 1
ATOM 698 N N . VAL A 1 90 ? -4.195 25.281 13.391 1 98.94 90 VAL A N 1
ATOM 699 C CA . VAL A 1 90 ? -2.859 25.531 13.922 1 98.94 90 VAL A CA 1
ATOM 700 C C . VAL A 1 90 ? -1.866 24.562 13.273 1 98.94 90 VAL A C 1
ATOM 702 O O . VAL A 1 90 ? -2.127 23.359 13.188 1 98.94 90 VAL A O 1
ATOM 705 N N . LEU A 1 91 ? -0.758 25.078 12.812 1 98.81 91 LEU A N 1
ATOM 706 C CA . LEU A 1 91 ? 0.335 24.312 12.242 1 98.81 91 LEU A CA 1
ATOM 707 C C . LEU A 1 91 ? 1.553 24.328 13.156 1 98.81 91 LEU A C 1
ATOM 709 O O . LEU A 1 91 ? 1.858 25.344 13.773 1 98.81 91 LEU A O 1
ATOM 713 N N . SER A 1 92 ? 2.189 23.266 13.242 1 98.81 92 SER A N 1
ATOM 714 C CA . SER A 1 92 ? 3.5 23.141 13.875 1 98.81 92 SER A CA 1
ATOM 715 C C . SER A 1 92 ? 4.391 22.156 13.109 1 98.81 92 SER A C 1
ATOM 717 O O . SER A 1 92 ? 3.936 21.094 12.68 1 98.81 92 SER A O 1
ATOM 719 N N . HIS A 1 93 ? 5.66 22.562 12.906 1 98.31 93 HIS A N 1
ATOM 720 C CA . HIS A 1 93 ? 6.531 21.781 12.031 1 98.31 93 HIS A CA 1
ATOM 721 C C . HIS A 1 93 ? 7.988 21.891 12.477 1 98.31 93 HIS A C 1
ATOM 723 O O . HIS A 1 93 ? 8.469 22.969 12.789 1 98.31 93 HIS A O 1
ATOM 729 N N . VAL A 1 94 ? 8.609 20.75 12.523 1 97.62 94 VAL A N 1
ATOM 730 C CA . VAL A 1 94 ? 10.062 20.672 12.672 1 97.62 94 VAL A CA 1
ATOM 731 C C . VAL A 1 94 ? 10.656 19.891 11.5 1 97.62 94 VAL A C 1
ATOM 733 O O . VAL A 1 94 ? 10.188 18.797 11.172 1 97.62 94 VAL A O 1
ATOM 736 N N . LEU A 1 95 ? 11.609 20.438 10.836 1 94.69 95 LEU A N 1
ATOM 737 C CA . LEU A 1 95 ? 12.469 19.781 9.867 1 94.69 95 LEU A CA 1
ATOM 738 C C . LEU A 1 95 ? 13.914 19.734 10.352 1 94.69 95 LEU A C 1
ATOM 740 O O . LEU A 1 95 ? 14.5 20.766 10.672 1 94.69 95 LEU A O 1
ATOM 744 N N . ALA A 1 96 ? 14.445 18.562 10.492 1 94.75 96 ALA A N 1
ATOM 745 C CA . ALA A 1 96 ? 15.844 18.391 10.891 1 94.75 96 ALA A CA 1
ATOM 746 C C . ALA A 1 96 ? 16.641 17.703 9.789 1 94.75 96 ALA A C 1
ATOM 748 O O . ALA A 1 96 ? 16.312 16.578 9.375 1 94.75 96 ALA A O 1
ATOM 749 N N . THR A 1 97 ? 17.656 18.328 9.344 1 91.38 97 THR A N 1
ATOM 750 C CA . THR A 1 97 ? 18.578 17.781 8.367 1 91.38 97 THR A CA 1
ATOM 751 C C . THR A 1 97 ? 20 17.719 8.938 1 91.38 97 THR A C 1
ATOM 753 O O . THR A 1 97 ? 20.219 18.109 10.086 1 91.38 97 THR A O 1
ATOM 756 N N . ASP A 1 98 ? 20.953 17.203 8.086 1 86.94 98 ASP A N 1
ATOM 757 C CA . ASP A 1 98 ? 22.344 17.125 8.531 1 86.94 98 ASP A CA 1
ATOM 758 C C . ASP A 1 98 ? 22.969 18.516 8.602 1 86.94 98 ASP A C 1
ATOM 760 O O . ASP A 1 98 ? 23.922 18.734 9.344 1 86.94 98 ASP A O 1
ATOM 764 N N . THR A 1 99 ? 22.391 19.438 7.871 1 87.25 99 THR A N 1
ATOM 765 C CA . THR A 1 99 ? 23.062 20.719 7.715 1 87.25 99 THR A CA 1
ATOM 766 C C . THR A 1 99 ? 22.312 21.828 8.438 1 87.25 99 THR A C 1
ATOM 768 O O . THR A 1 99 ? 22.906 22.828 8.852 1 87.25 99 THR A O 1
ATOM 771 N N . PHE A 1 100 ? 21 21.688 8.57 1 88.69 100 PHE A N 1
ATOM 772 C CA . PHE A 1 100 ? 20.234 22.719 9.258 1 88.69 100 PHE A CA 1
ATOM 773 C C . PHE A 1 100 ? 18.953 22.141 9.844 1 88.69 100 PHE A C 1
ATOM 775 O O . PHE A 1 100 ? 18.547 21.031 9.492 1 88.69 100 PHE A O 1
ATOM 782 N N . GLY A 1 101 ? 18.375 22.906 10.758 1 91.75 101 GLY A N 1
ATOM 783 C CA . GLY A 1 101 ? 17.031 22.656 11.281 1 91.75 101 GLY A CA 1
ATOM 784 C C . GLY A 1 101 ? 16.062 23.781 11 1 91.75 101 GLY A C 1
ATOM 785 O O . GLY A 1 101 ? 16.484 24.922 10.75 1 91.75 101 GLY A O 1
ATOM 786 N N . LEU A 1 102 ? 14.844 23.453 10.938 1 94 102 LEU A N 1
ATOM 787 C CA . LEU A 1 102 ? 13.742 24.406 10.781 1 94 102 LEU A CA 1
ATOM 788 C C . LEU A 1 102 ? 12.609 24.094 11.75 1 94 102 LEU A C 1
ATOM 790 O O . LEU A 1 102 ? 12.242 22.922 11.922 1 94 102 LEU A O 1
ATOM 794 N N . TYR A 1 103 ? 12.164 25.047 12.5 1 95.5 103 TYR A N 1
ATOM 795 C CA . TYR A 1 103 ? 10.914 24.938 13.25 1 95.5 103 TYR A CA 1
ATOM 796 C C . TYR A 1 103 ? 10.008 26.141 12.984 1 95.5 103 TYR A C 1
ATOM 798 O O . TYR A 1 103 ? 10.477 27.281 12.914 1 95.5 103 TYR A O 1
ATOM 806 N N . ARG A 1 104 ? 8.789 25.859 12.766 1 96.81 104 ARG A N 1
ATOM 807 C CA . ARG A 1 104 ? 7.848 26.891 12.32 1 96.81 104 ARG A CA 1
ATOM 808 C C . ARG A 1 104 ? 6.426 26.562 12.75 1 96.81 104 ARG A C 1
ATOM 810 O O . ARG A 1 104 ? 6.152 25.438 13.188 1 96.81 104 ARG A O 1
ATOM 817 N N . GLY A 1 105 ? 5.523 27.578 12.664 1 97.56 105 GLY A N 1
ATOM 818 C CA . GLY A 1 105 ? 4.125 27.422 13.039 1 97.56 105 GLY A CA 1
ATOM 819 C C . GLY A 1 105 ? 3.238 28.531 12.492 1 97.56 105 GLY A C 1
ATOM 820 O O . GLY A 1 105 ? 3.73 29.562 12.031 1 97.56 105 GLY A O 1
ATOM 821 N N . GLY A 1 106 ? 2.016 28.188 12.477 1 98.12 106 GLY A N 1
ATOM 822 C CA . GLY A 1 106 ? 0.998 29.125 12.039 1 98.12 106 GLY A CA 1
ATOM 823 C C . GLY A 1 106 ? -0.34 28.922 12.719 1 98.12 106 GLY A C 1
ATOM 824 O O . GLY A 1 106 ? -0.654 27.812 13.164 1 98.12 106 GLY A O 1
ATOM 825 N N . ILE A 1 107 ? -1.081 30.016 12.922 1 98.56 107 ILE A N 1
ATOM 826 C CA . ILE A 1 107 ? -2.469 29.984 13.375 1 98.56 107 ILE A CA 1
ATOM 827 C C . ILE A 1 107 ? -3.352 30.719 12.375 1 98.56 107 ILE A C 1
ATOM 829 O O . ILE A 1 107 ? -3.092 31.891 12.055 1 98.56 107 ILE A O 1
ATOM 833 N N . TYR A 1 108 ? -4.297 30.047 11.891 1 98.31 108 TYR A N 1
ATOM 834 C CA . TYR A 1 108 ? -5.305 30.609 10.992 1 98.31 108 TYR A CA 1
ATOM 835 C C . TYR A 1 108 ? -6.676 30.609 11.656 1 98.31 108 TYR A C 1
ATOM 837 O O . TYR A 1 108 ? -7.207 29.562 12.016 1 98.31 108 TYR A O 1
ATOM 845 N N . ASP A 1 109 ? -7.277 31.797 11.867 1 98.19 109 ASP A N 1
ATOM 846 C CA . ASP A 1 109 ? -8.68 31.891 12.273 1 98.19 109 ASP A CA 1
ATOM 847 C C . ASP A 1 109 ? -9.609 31.656 11.094 1 98.19 109 ASP A C 1
ATOM 849 O O . ASP A 1 109 ? -9.758 32.531 10.227 1 98.19 109 ASP A O 1
ATOM 853 N N . ILE A 1 110 ? -10.203 30.516 11.109 1 98.25 110 ILE A N 1
ATOM 854 C CA . ILE A 1 110 ? -11.047 30.109 9.992 1 98.25 110 ILE A CA 1
ATOM 855 C C . ILE A 1 110 ? -12.336 30.922 9.984 1 98.25 110 ILE A C 1
ATOM 857 O O . ILE A 1 110 ? -12.859 31.25 8.922 1 98.25 110 ILE A O 1
ATOM 861 N N . THR A 1 111 ? -12.859 31.266 11.109 1 97.56 111 THR A N 1
ATOM 862 C CA . THR A 1 111 ? -14.141 31.953 11.266 1 97.56 111 THR A CA 1
ATOM 863 C C . THR A 1 111 ? -14.031 33.406 10.797 1 97.56 111 THR A C 1
ATOM 865 O O . THR A 1 111 ? -14.906 33.906 10.094 1 97.56 111 THR A O 1
ATOM 868 N N . GLU A 1 112 ? -13.031 34.125 11.25 1 96.31 112 GLU A N 1
ATOM 869 C CA . GLU A 1 112 ? -12.68 35.469 10.82 1 96.31 112 GLU A CA 1
ATOM 870 C C . GLU A 1 112 ? -11.258 35.531 10.273 1 96.31 112 GLU A C 1
ATOM 872 O O . GLU A 1 112 ? -10.305 35.781 11.016 1 96.31 112 GLU A O 1
ATOM 877 N N . PRO A 1 113 ? -11.125 35.344 9.062 1 96.25 113 PRO A N 1
ATOM 878 C CA . PRO A 1 113 ? -9.836 35.062 8.438 1 96.25 113 PRO A CA 1
ATOM 879 C C . PRO A 1 113 ? -8.742 36.031 8.875 1 96.25 113 PRO A C 1
ATOM 881 O O . PRO A 1 113 ? -8.859 37.25 8.672 1 96.25 113 PRO A O 1
ATOM 884 N N . ALA A 1 114 ? -7.828 35.531 9.484 1 95.62 114 ALA A N 1
ATOM 885 C CA . ALA A 1 114 ? -6.57 36.156 9.898 1 95.62 114 ALA A CA 1
ATOM 886 C C . ALA A 1 114 ? -5.492 35.094 10.133 1 95.62 114 ALA A C 1
ATOM 888 O O . ALA A 1 114 ? -5.789 34 10.578 1 95.62 114 ALA A O 1
ATOM 889 N N . TYR A 1 115 ? -4.289 35.438 9.805 1 95.06 115 TYR A N 1
ATOM 890 C CA . TYR A 1 115 ? -3.197 34.469 9.836 1 95.06 115 TYR A CA 1
ATOM 891 C C . TYR A 1 115 ? -1.979 35.062 10.547 1 95.06 115 TYR A C 1
ATOM 893 O O . TYR A 1 115 ? -1.606 36.219 10.328 1 95.06 115 TYR A O 1
ATOM 901 N N . SER A 1 116 ? -1.43 34.344 11.508 1 96.12 116 SER A N 1
ATOM 902 C CA . SER A 1 116 ? -0.158 34.625 12.164 1 96.12 116 SER A CA 1
ATOM 903 C C . SER A 1 116 ? 0.824 33.469 11.992 1 96.12 116 SER A C 1
ATOM 905 O O . SER A 1 116 ? 0.42 32.312 11.945 1 96.12 116 SER A O 1
ATOM 907 N N . LEU A 1 117 ? 2.143 33.781 11.875 1 96.25 117 LEU A N 1
ATOM 908 C CA . LEU A 1 117 ? 3.104 32.719 11.633 1 96.25 117 LEU A CA 1
ATOM 909 C C . LEU A 1 117 ? 4.469 33.062 12.211 1 96.25 117 LEU A C 1
ATOM 911 O O . LEU A 1 117 ? 4.711 34.219 12.578 1 96.25 117 LEU A O 1
ATOM 915 N N . PHE A 1 118 ? 5.301 32.156 12.32 1 94.75 118 PHE A N 1
ATOM 916 C CA . PHE A 1 118 ? 6.742 32.281 12.477 1 94.75 118 PHE A CA 1
ATOM 917 C C . PHE A 1 118 ? 7.477 31.172 11.734 1 94.75 118 PHE A C 1
ATOM 919 O O . PHE A 1 118 ? 6.898 30.125 11.453 1 94.75 118 PHE A O 1
ATOM 926 N N . SER A 1 119 ? 8.633 31.375 11.336 1 94.25 119 SER A N 1
ATOM 927 C CA . SER A 1 119 ? 9.539 30.406 10.742 1 94.25 119 SER A CA 1
ATOM 928 C C . SER A 1 119 ? 10.992 30.719 11.078 1 94.25 119 SER A C 1
ATOM 930 O O . SER A 1 119 ? 11.477 31.812 10.789 1 94.25 119 SER A O 1
ATOM 932 N N . GLU A 1 120 ? 11.688 29.75 11.656 1 92.5 120 GLU A N 1
ATOM 933 C CA . GLU A 1 120 ? 13.062 29.953 12.094 1 92.5 120 GLU A CA 1
ATOM 934 C C . GLU A 1 120 ? 13.977 28.828 11.609 1 92.5 120 GLU A C 1
ATOM 936 O O . GLU A 1 120 ? 13.617 27.656 11.703 1 92.5 120 GLU A O 1
ATOM 941 N N . MET A 1 121 ? 15.062 29.203 11.086 1 92 121 MET A N 1
ATOM 942 C CA . MET A 1 121 ? 16.125 28.266 10.75 1 92 121 MET A CA 1
ATOM 943 C C . MET A 1 121 ? 17.219 28.281 11.805 1 92 121 MET A C 1
ATOM 945 O O . MET A 1 121 ? 17.484 29.312 12.422 1 92 121 MET A O 1
ATOM 949 N N . THR A 1 122 ? 17.844 27.125 12 1 92.12 122 THR A N 1
ATOM 950 C CA . THR A 1 122 ? 18.906 27.016 12.992 1 92.12 122 THR A CA 1
ATOM 951 C C . THR A 1 122 ? 19.953 26 12.555 1 92.12 122 THR A C 1
ATOM 953 O O . THR A 1 122 ? 19.672 25.125 11.727 1 92.12 122 THR A O 1
ATOM 956 N N . THR A 1 123 ? 21.141 26.172 13.062 1 91.81 123 THR A N 1
ATOM 957 C CA . THR A 1 123 ? 22.188 25.188 12.859 1 91.81 123 THR A CA 1
ATOM 958 C C . THR A 1 123 ? 22.328 24.266 14.07 1 91.81 123 THR A C 1
ATOM 960 O O . THR A 1 123 ? 23.141 23.344 14.078 1 91.81 123 THR A O 1
ATOM 963 N N . GLN A 1 124 ? 21.516 24.547 15.016 1 91.25 124 GLN A N 1
ATOM 964 C CA . GLN A 1 124 ? 21.484 23.672 16.188 1 91.25 124 GLN A CA 1
ATOM 965 C C . GLN A 1 124 ? 20.984 22.281 15.82 1 91.25 124 GLN A C 1
ATOM 967 O O . GLN A 1 124 ? 20.141 22.125 14.945 1 91.25 124 GLN A O 1
ATOM 972 N N . ASN A 1 125 ? 21.578 21.328 16.562 1 93.88 125 ASN A N 1
ATOM 973 C CA . ASN A 1 125 ? 21.047 19.969 16.438 1 93.88 125 ASN A CA 1
ATOM 974 C C . ASN A 1 125 ? 19.719 19.812 17.172 1 93.88 125 ASN A C 1
ATOM 976 O O . ASN A 1 125 ? 19.688 19.547 18.375 1 93.88 125 ASN A O 1
ATOM 980 N N . LEU A 1 126 ? 18.641 19.875 16.469 1 95.69 126 LEU A N 1
ATOM 981 C CA . LEU A 1 126 ? 17.297 19.844 17.062 1 95.69 126 LEU A CA 1
ATOM 982 C C . LEU A 1 126 ? 16.984 18.469 17.609 1 95.69 126 LEU A C 1
ATOM 984 O O . LEU A 1 126 ? 16.078 18.312 18.438 1 95.69 126 LEU A O 1
ATOM 988 N N . THR A 1 127 ? 17.672 17.422 17.156 1 95.56 127 THR A N 1
ATOM 989 C CA . THR A 1 127 ? 17.281 16.062 17.5 1 95.56 127 THR A CA 1
ATOM 990 C C . THR A 1 127 ? 18.234 15.461 18.531 1 95.56 127 THR A C 1
ATOM 992 O O . THR A 1 127 ? 18.219 14.258 18.781 1 95.56 127 THR A O 1
ATOM 995 N N . ALA A 1 128 ? 19.047 16.234 19.172 1 94.12 128 ALA A N 1
ATOM 996 C CA . ALA A 1 128 ? 20.062 15.773 20.125 1 94.12 128 ALA A CA 1
ATOM 997 C C . ALA A 1 128 ? 19.422 14.914 21.219 1 94.12 128 ALA A C 1
ATOM 999 O O . ALA A 1 128 ? 20.047 13.977 21.719 1 94.12 128 ALA A O 1
ATOM 1000 N N . HIS A 1 129 ? 18.156 15.18 21.531 1 93.44 129 HIS A N 1
ATOM 1001 C CA . HIS A 1 129 ? 17.484 14.461 22.609 1 93.44 129 HIS A CA 1
ATOM 1002 C C . HIS A 1 129 ? 16.328 13.625 22.062 1 93.44 129 HIS A C 1
ATOM 1004 O O . HIS A 1 129 ? 15.398 13.289 22.812 1 93.44 129 HIS A O 1
ATOM 1010 N N . SER A 1 130 ? 16.312 13.328 20.859 1 94.75 130 SER A N 1
ATOM 1011 C CA . SER A 1 130 ? 15.258 12.539 20.234 1 94.75 130 SER A CA 1
ATOM 1012 C C . SER A 1 130 ? 15.844 11.344 19.484 1 94.75 130 SER A C 1
ATOM 1014 O O . SER A 1 130 ? 15.508 11.102 18.328 1 94.75 130 SER A O 1
ATOM 1016 N N . GLN A 1 131 ? 16.688 10.617 20.141 1 89 131 GLN A N 1
ATOM 1017 C CA . GLN A 1 131 ? 17.312 9.422 19.609 1 89 131 GLN A CA 1
ATOM 1018 C C . GLN A 1 131 ? 16.938 8.188 20.422 1 89 131 GLN A C 1
ATOM 1020 O O . GLN A 1 131 ? 16.453 8.305 21.547 1 89 131 GLN A O 1
ATOM 1025 N N . ASP A 1 132 ? 17.016 6.984 19.781 1 83.44 132 ASP A N 1
ATOM 1026 C CA . ASP A 1 132 ? 16.891 5.684 20.438 1 83.44 132 ASP A CA 1
ATOM 1027 C C . ASP A 1 132 ? 15.547 5.551 21.156 1 83.44 132 ASP A C 1
ATOM 1029 O O . ASP A 1 132 ? 15.5 5.18 22.328 1 83.44 132 ASP A O 1
ATOM 1033 N N . GLY A 1 133 ? 14.523 6.012 20.453 1 86.44 133 GLY A N 1
ATOM 1034 C CA . GLY A 1 133 ? 13.18 5.816 20.953 1 86.44 133 GLY A CA 1
ATOM 1035 C C . GLY A 1 133 ? 12.641 7.016 21.719 1 86.44 133 GLY A C 1
ATOM 1036 O O . GLY A 1 133 ? 11.5 7.004 22.188 1 86.44 133 GLY A O 1
ATOM 1037 N N . LYS A 1 134 ? 13.445 8.023 21.859 1 92.69 134 LYS A N 1
ATOM 1038 C CA . LYS A 1 134 ? 13.023 9.258 22.531 1 92.69 134 LYS A CA 1
ATOM 1039 C C . LYS A 1 134 ? 12.508 10.273 21.516 1 92.69 134 LYS A C 1
ATOM 1041 O O . LYS A 1 134 ? 12.867 10.227 20.328 1 92.69 134 LYS A O 1
ATOM 1046 N N . PHE A 1 135 ? 11.695 11.117 21.969 1 97.56 135 PHE A N 1
ATOM 1047 C CA . PHE A 1 135 ? 11.141 12.188 21.156 1 97.56 135 PHE A CA 1
ATOM 1048 C C . PHE A 1 135 ? 10.969 13.461 21.969 1 97.56 135 PHE A C 1
ATOM 1050 O O . PHE A 1 135 ? 9.961 13.625 22.656 1 97.56 135 PHE A O 1
ATOM 1057 N N . ASN A 1 136 ? 11.938 14.312 21.812 1 96.94 136 ASN A N 1
ATOM 1058 C CA . ASN A 1 136 ? 12.039 15.5 22.641 1 96.94 136 ASN A CA 1
ATOM 1059 C C . ASN A 1 136 ? 12.797 16.625 21.938 1 96.94 136 ASN A C 1
ATOM 1061 O O . ASN A 1 136 ? 13.922 16.953 22.312 1 96.94 136 ASN A O 1
ATOM 1065 N N . ILE A 1 137 ? 12.195 17.266 21.047 1 97.56 137 ILE A N 1
ATOM 1066 C CA . ILE A 1 137 ? 12.789 18.406 20.328 1 97.56 137 ILE A CA 1
ATOM 1067 C C . ILE A 1 137 ? 12.43 19.703 21.047 1 97.56 137 ILE A C 1
ATOM 1069 O O . ILE A 1 137 ? 11.25 20.031 21.203 1 97.56 137 ILE A O 1
ATOM 1073 N N . ARG A 1 138 ? 13.516 20.484 21.375 1 95.88 138 ARG A N 1
ATOM 1074 C CA . ARG A 1 138 ? 13.234 21.688 22.141 1 95.88 138 ARG A CA 1
ATOM 1075 C C . ARG A 1 138 ? 14.242 22.781 21.828 1 95.88 138 ARG A C 1
ATOM 1077 O O . ARG A 1 138 ? 15.43 22.516 21.625 1 95.88 138 ARG A O 1
ATOM 1084 N N . THR A 1 139 ? 13.742 23.906 21.719 1 95.44 139 THR A N 1
ATOM 1085 C CA . THR A 1 139 ? 14.492 25.156 21.781 1 95.44 139 THR A CA 1
ATOM 1086 C C . THR A 1 139 ? 14.047 26 22.984 1 95.44 139 THR A C 1
ATOM 1088 O O . THR A 1 139 ? 13.328 25.5 23.844 1 95.44 139 THR A O 1
ATOM 1091 N N . ASP A 1 140 ? 14.562 27.25 23.031 1 94.5 140 ASP A N 1
ATOM 1092 C CA . ASP A 1 140 ? 14.195 28.109 24.141 1 94.5 140 ASP A CA 1
ATOM 1093 C C . ASP A 1 140 ? 12.703 28.453 24.109 1 94.5 140 ASP A C 1
ATOM 1095 O O . ASP A 1 140 ? 12.078 28.625 25.156 1 94.5 140 ASP A O 1
ATOM 1099 N N . ASP A 1 141 ? 12.102 28.5 22.984 1 96.56 141 ASP A N 1
ATOM 1100 C CA . ASP A 1 141 ? 10.734 29.016 22.891 1 96.56 141 ASP A CA 1
ATOM 1101 C C . ASP A 1 141 ? 9.844 28.062 22.094 1 96.56 141 ASP A C 1
ATOM 1103 O O . ASP A 1 141 ? 8.742 28.422 21.672 1 96.56 141 ASP A O 1
ATOM 1107 N N . PHE A 1 142 ? 10.32 26.859 21.891 1 97.75 142 PHE A N 1
ATOM 1108 C CA . PHE A 1 142 ? 9.562 25.922 21.047 1 97.75 142 PHE A CA 1
ATOM 1109 C C . PHE A 1 142 ? 9.766 24.5 21.531 1 97.75 142 PHE A C 1
ATOM 1111 O O . PHE A 1 142 ? 10.844 24.141 22.016 1 97.75 142 PHE A O 1
ATOM 1118 N N . PHE A 1 143 ? 8.711 23.688 21.438 1 98.25 143 PHE A N 1
ATOM 1119 C CA . PHE A 1 143 ? 8.773 22.266 21.797 1 98.25 143 PHE A CA 1
ATOM 1120 C C . PHE A 1 143 ? 7.953 21.422 20.828 1 98.25 143 PHE A C 1
ATOM 1122 O O . PHE A 1 143 ? 6.867 21.844 20.406 1 98.25 143 PHE A O 1
ATOM 1129 N N . PHE A 1 144 ? 8.406 20.281 20.453 1 98.62 144 PHE A N 1
ATOM 1130 C CA . PHE A 1 144 ? 7.727 19.234 19.703 1 98.62 144 PHE A CA 1
ATOM 1131 C C . PHE A 1 144 ? 8.203 17.859 20.125 1 98.62 144 PHE A C 1
ATOM 1133 O O . PHE A 1 144 ? 9.375 17.516 19.953 1 98.62 144 PHE A O 1
ATOM 1140 N N . GLY A 1 145 ? 7.309 17.094 20.672 1 98.25 145 GLY A N 1
ATOM 1141 C CA . GLY A 1 145 ? 7.766 15.797 21.156 1 98.25 145 GLY A CA 1
ATOM 1142 C C . GLY A 1 145 ? 6.711 15.047 21.953 1 98.25 145 GLY A C 1
ATOM 1143 O O . GLY A 1 145 ? 5.52 15.352 21.844 1 98.25 145 GLY A O 1
ATOM 1144 N N . SER A 1 146 ? 7.199 14.055 22.609 1 97.62 146 SER A N 1
ATOM 1145 C CA . SER A 1 146 ? 6.316 13.227 23.422 1 97.62 146 SER A CA 1
ATOM 1146 C C . SER A 1 146 ? 5.898 13.945 24.703 1 97.62 146 SER A C 1
ATOM 1148 O O . SER A 1 146 ? 6.703 14.656 25.312 1 97.62 146 SER A O 1
ATOM 1150 N N . ALA A 1 147 ? 4.641 13.742 25.062 1 96.31 147 ALA A N 1
ATOM 1151 C CA . ALA A 1 147 ? 4.141 14.258 26.344 1 96.31 147 ALA A CA 1
ATOM 1152 C C . ALA A 1 147 ? 4.367 13.242 27.453 1 96.31 147 ALA A C 1
ATOM 1154 O O . ALA A 1 147 ? 4.062 13.523 28.625 1 96.31 147 ALA A O 1
ATOM 1155 N N . LEU A 1 148 ? 4.781 12.062 27.141 1 92.38 148 LEU A N 1
ATOM 1156 C CA . LEU A 1 148 ? 4.996 10.984 28.109 1 92.38 148 LEU A CA 1
ATOM 1157 C C . LEU A 1 148 ? 6.469 10.594 28.172 1 92.38 148 LEU A C 1
ATOM 1159 O O . LEU A 1 148 ? 7.164 10.617 27.156 1 92.38 148 LEU A O 1
ATOM 1163 N N . ALA A 1 149 ? 6.676 10.07 29.438 1 84.69 149 ALA A N 1
ATOM 1164 C CA . ALA A 1 149 ? 8.023 9.539 29.625 1 84.69 149 ALA A CA 1
ATOM 1165 C C . ALA A 1 149 ? 8.148 8.148 29 1 84.69 149 ALA A C 1
ATOM 1167 O O . ALA A 1 149 ? 7.234 7.328 29.109 1 84.69 149 ALA A O 1
ATOM 1168 N N . ASN A 1 150 ? 9 7.879 28.109 1 84.12 150 ASN A N 1
ATOM 1169 C CA . ASN A 1 150 ? 9.398 6.574 27.594 1 84.12 150 ASN A CA 1
ATOM 1170 C C . ASN A 1 150 ? 8.406 6.062 26.547 1 84.12 150 ASN A C 1
ATOM 1172 O O . ASN A 1 150 ? 8.25 4.852 26.375 1 84.12 150 ASN A O 1
ATOM 1176 N N . ASN A 1 151 ? 7.582 6.812 26.125 1 89.69 151 ASN A N 1
ATOM 1177 C CA . ASN A 1 151 ? 6.668 6.469 25.047 1 89.69 151 ASN A CA 1
ATOM 1178 C C . ASN A 1 151 ? 6.602 7.574 24 1 89.69 151 ASN A C 1
ATOM 1180 O O . ASN A 1 151 ? 6.07 8.656 24.266 1 89.69 151 ASN A O 1
ATOM 1184 N N . SER A 1 152 ? 7.02 7.273 22.859 1 91.94 152 SER A N 1
ATOM 1185 C CA . SER A 1 152 ? 7.164 8.305 21.844 1 91.94 152 SER A CA 1
ATOM 1186 C C . SER A 1 152 ? 5.969 8.32 20.891 1 91.94 152 SER A C 1
ATOM 1188 O O . SER A 1 152 ? 5.934 9.109 19.938 1 91.94 152 SER A O 1
ATOM 1190 N N . ILE A 1 153 ? 4.883 7.527 21.125 1 91.38 153 ILE A N 1
ATOM 1191 C CA . ILE A 1 153 ? 3.863 7.375 20.094 1 91.38 153 ILE A CA 1
ATOM 1192 C C . ILE A 1 153 ? 2.482 7.641 20.688 1 91.38 153 ILE A C 1
ATOM 1194 O O . ILE A 1 153 ? 1.56 8.047 19.969 1 91.38 153 ILE A O 1
ATOM 1198 N N . THR A 1 154 ? 2.23 7.555 21.922 1 92.44 154 THR A N 1
ATOM 1199 C CA . THR A 1 154 ? 0.881 7.512 22.469 1 92.44 154 THR A CA 1
ATOM 1200 C C . THR A 1 154 ? 0.31 8.922 22.609 1 92.44 154 THR A C 1
ATOM 1202 O O . THR A 1 154 ? -0.874 9.141 22.359 1 92.44 154 THR A O 1
ATOM 1205 N N . LYS A 1 155 ? 1.062 9.805 23.125 1 97.19 155 LYS A N 1
ATOM 1206 C CA . LYS A 1 155 ? 0.662 11.18 23.422 1 97.19 155 LYS A CA 1
ATOM 1207 C C . LYS A 1 155 ? 1.782 12.164 23.094 1 97.19 155 LYS A C 1
ATOM 1209 O O . LYS A 1 155 ? 2.895 12.039 23.609 1 97.19 155 LYS A O 1
ATOM 1214 N N . LEU A 1 156 ? 1.465 13.148 22.25 1 98.44 156 LEU A N 1
ATOM 1215 C CA . LEU A 1 156 ? 2.447 14.125 21.797 1 98.44 156 LEU A CA 1
ATOM 1216 C C . LEU A 1 156 ? 2.033 15.539 22.188 1 98.44 156 LEU A C 1
ATOM 1218 O O . LEU A 1 156 ? 0.879 15.773 22.562 1 98.44 156 LEU A O 1
ATOM 1222 N N . ARG A 1 157 ? 2.977 16.391 22.125 1 98.81 157 ARG A N 1
ATOM 1223 C CA . ARG A 1 157 ? 2.768 17.781 22.5 1 98.81 157 ARG A CA 1
ATOM 1224 C C . ARG A 1 157 ? 3.639 18.719 21.656 1 98.81 157 ARG A C 1
ATOM 1226 O O . ARG A 1 157 ? 4.773 18.375 21.328 1 98.81 157 ARG A O 1
ATOM 1233 N N . THR A 1 158 ? 3.127 19.859 21.312 1 98.88 158 THR A N 1
ATOM 1234 C CA . THR A 1 158 ? 3.893 20.922 20.703 1 98.88 158 THR A CA 1
ATOM 1235 C C . THR A 1 158 ? 3.551 22.266 21.328 1 98.88 158 THR A C 1
ATOM 1237 O O . THR A 1 158 ? 2.396 22.516 21.688 1 98.88 158 THR A O 1
ATOM 1240 N N . VAL A 1 159 ? 4.582 23.094 21.531 1 98.81 159 VAL A N 1
ATOM 1241 C CA . VAL A 1 159 ? 4.453 24.375 22.203 1 98.81 159 VAL A CA 1
ATOM 1242 C C . VAL A 1 159 ? 5.215 25.438 21.406 1 98.81 159 VAL A C 1
ATOM 1244 O O . VAL A 1 159 ? 6.328 25.203 20.938 1 98.81 159 VAL A O 1
ATOM 1247 N N . SER A 1 160 ? 4.652 26.516 21.156 1 98.75 160 SER A N 1
ATOM 1248 C CA . SER A 1 160 ? 5.332 27.75 20.766 1 98.75 160 SER A CA 1
ATOM 1249 C C . SER A 1 160 ? 5.109 28.859 21.797 1 98.75 160 SER A C 1
ATOM 1251 O O . SER A 1 160 ? 3.965 29.203 22.109 1 98.75 160 SER A O 1
ATOM 1253 N N . ASN A 1 161 ? 6.191 29.359 22.328 1 97.81 161 ASN A N 1
ATOM 1254 C CA . ASN A 1 161 ? 6.168 30.516 23.219 1 97.81 161 ASN A CA 1
ATOM 1255 C C . ASN A 1 161 ? 6.754 31.75 22.562 1 97.81 161 ASN A C 1
ATOM 1257 O O . ASN A 1 161 ? 7.32 32.625 23.234 1 97.81 161 ASN A O 1
ATOM 1261 N N . ARG A 1 162 ? 6.664 31.766 21.344 1 95.25 162 ARG A N 1
ATOM 1262 C CA . ARG A 1 162 ? 7.148 32.938 20.609 1 95.25 162 ARG A CA 1
ATOM 1263 C C . ARG A 1 162 ? 6.219 34.125 20.797 1 95.25 162 ARG A C 1
ATOM 1265 O O . ARG A 1 162 ? 5.008 33.969 20.938 1 95.25 162 ARG A O 1
ATOM 1272 N N . THR A 1 163 ? 6.805 35.344 20.672 1 90.5 163 THR A N 1
ATOM 1273 C CA . THR A 1 163 ? 6.055 36.562 20.938 1 90.5 163 THR A CA 1
ATOM 1274 C C . THR A 1 163 ? 4.875 36.688 19.969 1 90.5 163 THR A C 1
ATOM 1276 O O . THR A 1 163 ? 3.781 37.094 20.375 1 90.5 163 THR A O 1
ATOM 1279 N N . ASN A 1 164 ? 5.027 36.312 18.75 1 88.5 164 ASN A N 1
ATOM 1280 C CA . ASN A 1 164 ? 4.004 36.562 17.734 1 88.5 164 ASN A CA 1
ATOM 1281 C C . ASN A 1 164 ? 3.162 35.344 17.453 1 88.5 164 ASN A C 1
ATOM 1283 O O . ASN A 1 164 ? 2.281 35.375 16.594 1 88.5 164 ASN A O 1
ATOM 1287 N N . LEU A 1 165 ? 3.385 34.312 18.156 1 97.19 165 LEU A N 1
ATOM 1288 C CA . LEU A 1 165 ? 2.631 33.094 17.906 1 97.19 165 LEU A CA 1
ATOM 1289 C C . LEU A 1 165 ? 2.74 32.125 19.094 1 97.19 165 LEU A C 1
ATOM 1291 O O . LEU A 1 165 ? 3.742 31.422 19.25 1 97.19 165 LEU A O 1
ATOM 1295 N N . GLN A 1 166 ? 1.707 31.984 19.828 1 98.5 166 GLN A N 1
ATOM 1296 C CA . GLN A 1 166 ? 1.723 31.172 21.031 1 98.5 166 GLN A CA 1
ATOM 1297 C C . GLN A 1 166 ? 0.645 30.094 20.984 1 98.5 166 GLN A C 1
ATOM 1299 O O . GLN A 1 166 ? -0.514 30.375 20.672 1 98.5 166 GLN A O 1
ATOM 1304 N N . PHE A 1 167 ? 1.011 28.859 21.266 1 98.94 167 PHE A N 1
ATOM 1305 C CA . PHE A 1 167 ? 0.096 27.75 21.484 1 98.94 167 PHE A CA 1
ATOM 1306 C C . PHE A 1 167 ? 0.752 26.656 22.328 1 98.94 167 PHE A C 1
ATOM 1308 O O . PHE A 1 167 ? 1.978 26.625 22.453 1 98.94 167 PHE A O 1
ATOM 1315 N N . ASP A 1 168 ? 0.007 25.906 23.031 1 98.94 168 ASP A N 1
ATOM 1316 C CA . ASP A 1 168 ? 0.333 24.672 23.75 1 98.94 168 ASP A CA 1
ATOM 1317 C C . ASP A 1 168 ? -0.723 23.594 23.516 1 98.94 168 ASP A C 1
ATOM 1319 O O . ASP A 1 168 ? -1.804 23.641 24.109 1 98.94 168 ASP A O 1
ATOM 1323 N N . LEU A 1 169 ? -0.375 22.719 22.641 1 98.94 169 LEU A N 1
ATOM 1324 C CA . LEU A 1 169 ? -1.338 21.703 22.234 1 98.94 169 LEU A CA 1
ATOM 1325 C C . LEU A 1 169 ? -0.824 20.297 22.578 1 98.94 169 LEU A C 1
ATOM 1327 O O . LEU A 1 169 ? 0.345 19.984 22.328 1 98.94 169 LEU A O 1
ATOM 1331 N N . THR A 1 170 ? -1.657 19.516 23.156 1 98.88 170 THR A N 1
ATOM 1332 C CA . THR A 1 170 ? -1.442 18.094 23.375 1 98.88 170 THR A CA 1
ATOM 1333 C C . THR A 1 170 ? -2.432 17.266 22.562 1 98.88 170 THR A C 1
ATOM 1335 O O . THR A 1 170 ? -3.619 17.594 22.5 1 98.88 170 THR A O 1
ATOM 1338 N N . TYR A 1 171 ? -1.94 16.25 21.953 1 98.69 171 TYR A N 1
ATOM 1339 C CA . TYR A 1 171 ? -2.828 15.391 21.172 1 98.69 171 TYR A CA 1
ATOM 1340 C C . TYR A 1 171 ? -2.432 13.93 21.344 1 98.69 171 TYR A C 1
ATOM 1342 O O . TYR A 1 171 ? -1.25 13.609 21.484 1 98.69 171 TYR A O 1
ATOM 1350 N N . GLU A 1 172 ? -3.418 13.094 21.344 1 97.94 172 GLU A N 1
ATOM 1351 C CA . GLU A 1 172 ? -3.266 11.648 21.5 1 97.94 172 GLU A CA 1
ATOM 1352 C C . GLU A 1 172 ? -3.445 10.93 20.156 1 97.94 172 GLU A C 1
ATOM 1354 O O . GLU A 1 172 ? -4.219 11.375 19.312 1 97.94 172 GLU A O 1
ATOM 1359 N N . LEU A 1 173 ? -2.699 9.898 20 1 96.62 173 LEU A N 1
ATOM 1360 C CA . LEU A 1 173 ? -2.893 9.086 18.797 1 96.62 173 LEU A CA 1
ATOM 1361 C C . LEU A 1 173 ? -4.113 8.18 18.938 1 96.62 173 LEU A C 1
ATOM 1363 O O . LEU A 1 173 ? -3.979 6.98 19.172 1 96.62 173 LEU A O 1
ATOM 1367 N N . THR A 1 174 ? -5.27 8.758 18.688 1 97.25 174 THR A N 1
ATOM 1368 C CA . THR A 1 174 ? -6.527 8.07 18.953 1 97.25 174 THR A CA 1
ATOM 1369 C C . THR A 1 174 ? -7.191 7.645 17.641 1 97.25 174 THR A C 1
ATOM 1371 O O . THR A 1 174 ? -8.289 7.086 17.656 1 97.25 174 THR A O 1
ATOM 1374 N N . ALA A 1 175 ? -6.602 7.906 16.562 1 97.5 175 ALA A N 1
ATOM 1375 C CA . ALA A 1 175 ? -7.145 7.504 15.273 1 97.5 175 ALA A CA 1
ATOM 1376 C C . ALA A 1 175 ? -6.289 6.414 14.633 1 97.5 175 ALA A C 1
ATOM 1378 O O . ALA A 1 175 ? -5.07 6.398 14.797 1 97.5 175 ALA A O 1
ATOM 1379 N N . PRO A 1 176 ? -6.914 5.477 13.867 1 97.56 176 PRO A N 1
ATOM 1380 C CA . PRO A 1 176 ? -6.105 4.527 13.094 1 97.56 176 PRO A CA 1
ATOM 1381 C C . PRO A 1 176 ? -5.094 5.223 12.188 1 97.56 176 PRO A C 1
ATOM 1383 O O . PRO A 1 176 ? -5.426 6.207 11.523 1 97.56 176 PRO A O 1
ATOM 1386 N N . VAL A 1 177 ? -3.91 4.688 12.18 1 98.38 177 VAL A N 1
ATOM 1387 C CA . VAL A 1 177 ? -2.807 5.285 11.43 1 98.38 177 VAL A CA 1
ATOM 1388 C C . VAL A 1 177 ? -3.027 5.094 9.938 1 98.38 177 VAL A C 1
ATOM 1390 O O . VAL A 1 177 ? -3.432 4.012 9.492 1 98.38 177 VAL A O 1
ATOM 1393 N N . LEU A 1 178 ? -2.902 6.152 9.195 1 98.62 178 LEU A N 1
ATOM 1394 C CA . LEU A 1 178 ? -2.809 6.086 7.738 1 98.62 178 LEU A CA 1
ATOM 1395 C C . LEU A 1 178 ? -1.363 5.895 7.293 1 98.62 178 LEU A C 1
ATOM 1397 O O . LEU A 1 178 ? -0.538 6.797 7.445 1 98.62 178 LEU A O 1
ATOM 1401 N N . PHE A 1 179 ? -1.037 4.723 6.785 1 98.69 179 PHE A N 1
ATOM 1402 C CA . PHE A 1 179 ? 0.284 4.461 6.23 1 98.69 179 PHE A CA 1
ATOM 1403 C C . PHE A 1 179 ? 0.338 4.844 4.758 1 98.69 179 PHE A C 1
ATOM 1405 O O . PHE A 1 179 ? -0.191 4.129 3.902 1 98.69 179 PHE A O 1
ATOM 1412 N N . ASN A 1 180 ? 0.984 5.953 4.496 1 98.5 180 ASN A N 1
ATOM 1413 C CA . ASN A 1 180 ? 1.092 6.391 3.109 1 98.5 180 ASN A CA 1
ATOM 1414 C C . ASN A 1 180 ? 1.72 5.316 2.227 1 98.5 180 ASN A C 1
ATOM 1416 O O . ASN A 1 180 ? 2.68 4.66 2.629 1 98.5 180 ASN A O 1
ATOM 1420 N N . ALA A 1 181 ? 1.113 5.117 1.061 1 97.94 181 ALA A N 1
ATOM 1421 C CA . ALA A 1 181 ? 1.553 4.152 0.059 1 97.94 181 ALA A CA 1
ATOM 1422 C C . ALA A 1 181 ? 1.396 2.723 0.57 1 97.94 181 ALA A C 1
ATOM 1424 O O . ALA A 1 181 ? 2.098 1.813 0.118 1 97.94 181 ALA A O 1
ATOM 1425 N N . GLY A 1 182 ? 0.599 2.482 1.523 1 98.31 182 GLY A N 1
ATOM 1426 C CA . GLY A 1 182 ? 0.227 1.145 1.954 1 98.31 182 GLY A CA 1
ATOM 1427 C C . GL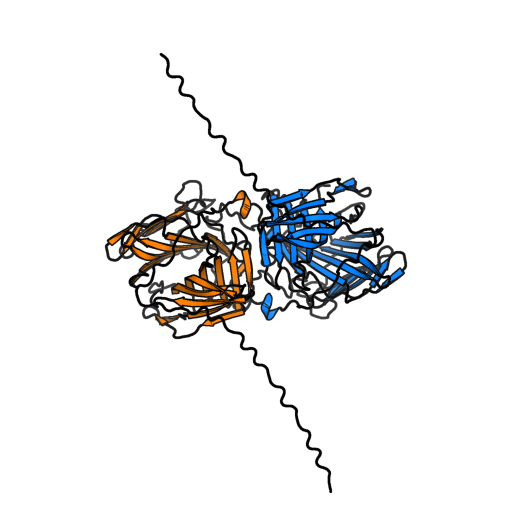Y A 1 182 ? 0.826 0.762 3.295 1 98.31 182 GLY A C 1
ATOM 1428 O O . GLY A 1 182 ? 0.109 0.332 4.199 1 98.31 182 GLY A O 1
ATOM 1429 N N . LEU A 1 183 ? 2.129 1.047 3.428 1 97.69 183 LEU A N 1
ATOM 1430 C CA . LEU A 1 183 ? 2.848 0.653 4.633 1 97.69 183 LEU A CA 1
ATOM 1431 C C . LEU A 1 183 ? 3.549 1.852 5.266 1 97.69 183 LEU A C 1
ATOM 1433 O O . LEU A 1 183 ? 4.234 1.711 6.281 1 97.69 183 LEU A O 1
ATOM 1437 N N . GLY A 1 184 ? 3.365 2.984 4.652 1 96.56 184 GLY A N 1
ATOM 1438 C CA . GLY A 1 184 ? 4.121 4.141 5.105 1 96.56 184 GLY A CA 1
ATOM 1439 C C . GLY A 1 184 ? 5.512 4.215 4.504 1 96.56 184 GLY A C 1
ATOM 1440 O O . GLY A 1 184 ? 6.387 4.902 5.035 1 96.56 184 GLY A O 1
ATOM 1441 N N . GLY A 1 185 ? 5.711 3.43 3.459 1 90 185 GLY A N 1
ATOM 1442 C CA . GLY A 1 185 ? 6.984 3.484 2.756 1 90 185 GLY A CA 1
ATOM 1443 C C . GLY A 1 185 ? 7.758 2.18 2.822 1 90 185 GLY A C 1
ATOM 1444 O O . GLY A 1 185 ? 7.227 1.16 3.27 1 90 185 GLY A O 1
ATOM 1445 N N . LEU A 1 186 ? 8.977 2.145 2.184 1 90.25 186 LEU A N 1
ATOM 1446 C CA . LEU A 1 186 ? 9.492 3.408 1.663 1 90.25 186 LEU A CA 1
ATOM 1447 C C . LEU A 1 186 ? 9.008 3.643 0.235 1 90.25 186 LEU A C 1
ATOM 1449 O O . LEU A 1 186 ? 8.922 2.701 -0.557 1 90.25 186 LEU A O 1
ATOM 1453 N N . PHE A 1 187 ? 8.578 4.82 -0.081 1 92.5 187 PHE A N 1
ATOM 1454 C CA . PHE A 1 187 ? 8.188 5.16 -1.444 1 92.5 187 PHE A CA 1
ATOM 1455 C C . PHE A 1 187 ? 9.141 6.191 -2.035 1 92.5 187 PHE A C 1
ATOM 1457 O O . PHE A 1 187 ? 9.875 6.859 -1.304 1 92.5 187 PHE A O 1
ATOM 1464 N N . GLN A 1 188 ? 9.148 6.238 -3.355 1 90 188 GLN A N 1
ATOM 1465 C CA . GLN A 1 188 ? 10.062 7.129 -4.062 1 90 188 GLN A CA 1
ATOM 1466 C C . GLN A 1 188 ? 9.547 8.562 -4.059 1 90 188 GLN A C 1
ATOM 1468 O O . GLN A 1 188 ? 8.414 8.82 -4.48 1 90 188 GLN A O 1
ATOM 1473 N N . PHE A 1 189 ? 10.289 9.43 -3.592 1 89.12 189 PHE A N 1
ATOM 1474 C CA . PHE A 1 189 ? 10.031 10.867 -3.584 1 89.12 189 PHE A CA 1
ATOM 1475 C C . PHE A 1 189 ? 11.281 11.633 -4.004 1 89.12 189 PHE A C 1
ATOM 1477 O O . PHE A 1 189 ? 12.227 11.766 -3.23 1 89.12 189 PHE A O 1
ATOM 1484 N N . GLY A 1 190 ? 11.234 12.125 -5.238 1 80.44 190 GLY A N 1
ATOM 1485 C CA . GLY A 1 190 ? 12.461 12.641 -5.816 1 80.44 190 GLY A CA 1
ATOM 1486 C C . GLY A 1 190 ? 13.531 11.586 -5.988 1 80.44 190 GLY A C 1
ATOM 1487 O O . GLY A 1 190 ? 13.266 10.508 -6.52 1 80.44 190 GLY A O 1
ATOM 1488 N N . PRO A 1 191 ? 14.75 11.953 -5.562 1 78.5 191 PRO A N 1
ATOM 1489 C CA . PRO A 1 191 ? 15.836 10.977 -5.676 1 78.5 191 PRO A CA 1
ATOM 1490 C C . PRO A 1 191 ? 15.906 10.039 -4.477 1 78.5 191 PRO A C 1
ATOM 1492 O O . PRO A 1 191 ? 16.703 9.094 -4.477 1 78.5 191 PRO A O 1
ATOM 1495 N N . ASP A 1 192 ? 15.039 10.281 -3.545 1 82.25 192 ASP A N 1
ATOM 1496 C CA . ASP A 1 192 ? 15.195 9.57 -2.277 1 82.25 192 ASP A CA 1
ATOM 1497 C C . ASP A 1 192 ? 14.016 8.641 -2.021 1 82.25 192 ASP A C 1
ATOM 1499 O O . ASP A 1 192 ? 12.977 8.742 -2.688 1 82.25 192 ASP A O 1
ATOM 1503 N N . GLN A 1 193 ? 14.234 7.746 -1.07 1 89.5 193 GLN A N 1
ATOM 1504 C CA . GLN A 1 193 ? 13.148 6.953 -0.511 1 89.5 193 GLN A CA 1
ATOM 1505 C C . GLN A 1 193 ? 12.602 7.59 0.765 1 89.5 193 GLN A C 1
ATOM 1507 O O . GLN A 1 193 ? 13.367 8.133 1.569 1 89.5 193 GLN A O 1
ATOM 1512 N N . THR A 1 194 ? 11.367 7.559 0.901 1 93.38 194 THR A N 1
ATOM 1513 C CA . THR A 1 194 ? 10.695 8.305 1.963 1 93.38 194 THR A CA 1
ATOM 1514 C C . THR A 1 194 ? 9.766 7.395 2.758 1 93.38 194 THR A C 1
ATOM 1516 O O . THR A 1 194 ? 9.07 6.559 2.182 1 93.38 194 THR A O 1
ATOM 1519 N N . GLY A 1 195 ? 9.828 7.492 4.094 1 96 195 GLY A N 1
ATOM 1520 C CA . GLY A 1 195 ? 8.797 6.961 4.969 1 96 195 GLY A CA 1
ATOM 1521 C C . GLY A 1 195 ? 7.836 8.023 5.469 1 96 195 GLY A C 1
ATOM 1522 O O . GLY A 1 195 ? 8.234 9.156 5.727 1 96 195 GLY A O 1
ATOM 1523 N N . GLU A 1 196 ? 6.516 7.656 5.539 1 97.62 196 GLU A N 1
ATOM 1524 C CA . GLU A 1 196 ? 5.508 8.609 5.996 1 97.62 196 GLU A CA 1
ATOM 1525 C C . GLU A 1 196 ? 4.285 7.895 6.562 1 97.62 196 GLU A C 1
ATOM 1527 O O . GLU A 1 196 ? 3.631 7.121 5.863 1 97.62 196 GLU A O 1
ATOM 1532 N N . TRP A 1 197 ? 3.996 8.125 7.77 1 98.31 197 TRP A N 1
ATOM 1533 C CA . TRP A 1 197 ? 2.725 7.707 8.344 1 98.31 197 TRP A CA 1
ATOM 1534 C C . TRP A 1 197 ? 2.037 8.867 9.055 1 98.31 197 TRP A C 1
ATOM 1536 O O . TRP A 1 197 ? 2.693 9.828 9.461 1 98.31 197 TRP A O 1
ATOM 1546 N N . SER A 1 198 ? 0.709 8.797 9.18 1 98.62 198 SER A N 1
ATOM 1547 C CA . SER A 1 198 ? -0.083 9.883 9.742 1 98.62 198 SER A CA 1
ATOM 1548 C C . SER A 1 198 ? -1.105 9.359 10.742 1 98.62 198 SER A C 1
ATOM 1550 O O . SER A 1 198 ? -1.679 8.289 10.547 1 98.62 198 SER A O 1
ATOM 1552 N N . MET A 1 199 ? -1.271 10.023 11.766 1 98.44 199 MET A N 1
ATOM 1553 C CA . MET A 1 199 ? -2.432 9.891 12.641 1 98.44 199 MET A CA 1
ATOM 1554 C C . MET A 1 199 ? -3.4 11.047 12.445 1 98.44 199 MET A C 1
ATOM 1556 O O . MET A 1 199 ? -3.137 12.172 12.891 1 98.44 199 MET A O 1
ATOM 1560 N N . PRO A 1 200 ? -4.555 10.82 11.906 1 98.5 200 PRO A N 1
ATOM 1561 C CA . PRO A 1 200 ? -5.27 11.891 11.195 1 98.5 200 PRO A CA 1
ATOM 1562 C C . PRO A 1 200 ? -6.27 12.617 12.086 1 98.5 200 PRO A C 1
ATOM 1564 O O . PRO A 1 200 ? -6.777 13.68 11.711 1 98.5 200 PRO A O 1
ATOM 1567 N N . ALA A 1 201 ? -6.609 12.172 13.219 1 98.38 201 ALA A N 1
ATOM 1568 C CA . ALA A 1 201 ? -7.699 12.789 13.969 1 98.38 201 ALA A CA 1
ATOM 1569 C C . ALA A 1 201 ? -7.531 12.555 15.469 1 98.38 201 ALA A C 1
ATOM 1571 O O . ALA A 1 201 ? -8.445 12.062 16.125 1 98.38 201 ALA A O 1
ATOM 1572 N N . GLY A 1 202 ? -6.5 13.031 15.977 1 98.62 202 GLY A N 1
ATOM 1573 C CA . GLY A 1 202 ? -6.191 12.828 17.375 1 98.62 202 GLY A CA 1
ATOM 1574 C C . GLY A 1 202 ? -7 13.727 18.297 1 98.62 202 GLY A C 1
ATOM 1575 O O . GLY A 1 202 ? -7.27 14.883 17.969 1 98.62 202 GLY A O 1
ATOM 1576 N N . LYS A 1 203 ? -7.32 13.164 19.453 1 98.62 203 LYS A N 1
ATOM 1577 C CA . LYS A 1 203 ? -7.91 13.977 20.5 1 98.62 203 LYS A CA 1
ATOM 1578 C C . LYS A 1 203 ? -6.957 15.094 20.938 1 98.62 203 LYS A C 1
ATOM 1580 O O . LYS A 1 203 ? -5.816 14.828 21.312 1 98.62 203 LYS A O 1
ATOM 1585 N N . THR A 1 204 ? -7.434 16.312 20.906 1 98.88 204 THR A N 1
ATOM 1586 C CA . THR A 1 204 ? -6.562 17.469 21.062 1 98.88 204 THR A CA 1
ATOM 1587 C C . THR A 1 204 ? -7.039 18.344 22.219 1 98.88 204 THR A C 1
ATOM 1589 O O . THR A 1 204 ? -8.234 18.609 22.344 1 98.88 204 THR A O 1
ATOM 1592 N N . SER A 1 205 ? -6.145 18.719 23.016 1 98.94 205 SER A N 1
ATOM 1593 C CA . SER A 1 205 ? -6.387 19.641 24.125 1 98.94 205 SER A CA 1
ATOM 1594 C C . SER A 1 205 ? -5.312 20.719 24.188 1 98.94 205 SER A C 1
ATOM 1596 O O . SER A 1 205 ? -4.32 20.656 23.469 1 98.94 205 SER A O 1
ATOM 1598 N N . GLY A 1 206 ? -5.582 21.703 25.031 1 98.94 206 GLY A N 1
ATOM 1599 C CA . GLY A 1 206 ? -4.641 22.797 25.219 1 98.94 206 GLY A CA 1
ATOM 1600 C C . GLY A 1 206 ? -5.242 24.156 24.938 1 98.94 206 GLY A C 1
ATOM 1601 O O . GLY A 1 206 ? -6.391 24.438 25.297 1 98.94 206 GLY A O 1
ATOM 1602 N N . SER A 1 207 ? -4.305 25.031 24.375 1 98.88 207 SER A N 1
ATOM 1603 C CA . SER A 1 207 ? -4.754 26.406 24.141 1 98.88 207 SER A CA 1
ATOM 1604 C C . SER A 1 207 ? -3.887 27.109 23.094 1 98.88 207 SER A C 1
ATOM 1606 O O . SER A 1 207 ? -2.832 26.594 22.719 1 98.88 207 SER A O 1
ATOM 1608 N N . LEU A 1 208 ? -4.363 28.203 22.609 1 98.81 208 LEU A N 1
ATOM 1609 C CA . LEU A 1 208 ? -3.629 29.141 21.766 1 98.81 208 LEU A CA 1
ATOM 1610 C C . LEU A 1 208 ? -3.918 30.578 22.172 1 98.81 208 LEU A C 1
ATOM 1612 O O . LEU A 1 208 ? -4.828 30.844 22.969 1 98.81 208 LEU A O 1
ATOM 1616 N N . VAL A 1 209 ? -3.07 31.469 21.766 1 98.5 209 VAL A N 1
ATOM 1617 C CA . VAL A 1 209 ? -3.311 32.906 21.891 1 98.5 209 VAL A CA 1
ATOM 1618 C C . VAL A 1 209 ? -3.498 33.5 20.5 1 98.5 209 VAL A C 1
ATOM 1620 O O . VAL A 1 209 ? -2.678 33.312 19.609 1 98.5 209 VAL A O 1
ATOM 1623 N N . PHE A 1 210 ? -4.539 34.125 20.344 1 96.62 210 PHE A N 1
ATOM 1624 C CA . PHE A 1 210 ? -4.801 34.812 19.094 1 96.62 210 PHE A CA 1
ATOM 1625 C C . PHE A 1 210 ? -5.359 36.219 19.344 1 96.62 210 PHE A C 1
ATOM 1627 O O . PHE A 1 210 ? -6.293 36.375 20.125 1 96.62 210 PHE A O 1
ATOM 1634 N N . ASN A 1 211 ? -4.738 37.219 18.719 1 93.88 211 ASN A N 1
ATOM 1635 C CA . ASN A 1 211 ? -5.09 38.625 18.953 1 93.88 211 ASN A CA 1
ATOM 1636 C C . ASN A 1 211 ? -5.082 38.969 20.438 1 93.88 211 ASN A C 1
ATOM 1638 O O . ASN A 1 211 ? -6.023 39.594 20.938 1 93.88 211 ASN A O 1
ATOM 1642 N N . GLY A 1 212 ? -4.164 38.438 21.078 1 94.56 212 GLY A N 1
ATOM 1643 C CA . GLY A 1 212 ? -3.928 38.75 22.469 1 94.56 212 GLY A CA 1
ATOM 1644 C C . GLY A 1 212 ? -4.852 38.031 23.422 1 94.56 212 GLY A C 1
ATOM 1645 O O . GLY A 1 212 ? -4.773 38.219 24.641 1 94.56 212 GLY A O 1
ATOM 1646 N N . LYS A 1 213 ? -5.641 37.219 22.938 1 96.31 213 LYS A N 1
ATOM 1647 C CA . LYS A 1 213 ? -6.59 36.5 23.781 1 96.31 213 LYS A CA 1
ATOM 1648 C C . LYS A 1 213 ? -6.23 35 23.875 1 96.31 213 LYS A C 1
ATOM 1650 O O . LYS A 1 213 ? -5.961 34.375 22.859 1 96.31 213 LYS A O 1
ATOM 1655 N N . LYS A 1 214 ? -6.258 34.562 25.078 1 98.19 214 LYS A N 1
ATOM 1656 C CA . LYS A 1 214 ? -6.074 33.125 25.297 1 98.19 214 LYS A CA 1
ATOM 1657 C C . LYS A 1 214 ? -7.352 32.344 24.969 1 98.19 214 LYS A C 1
ATOM 1659 O O . LYS A 1 214 ? -8.43 32.688 25.453 1 98.19 214 LYS A O 1
ATOM 1664 N N . ILE A 1 215 ? -7.266 31.375 24.219 1 98.62 215 ILE A N 1
ATOM 1665 C CA . ILE A 1 215 ? -8.383 30.562 23.75 1 98.62 215 ILE A CA 1
ATOM 1666 C C . ILE A 1 215 ? -8.156 29.109 24.156 1 98.62 215 ILE A C 1
ATOM 1668 O O . ILE A 1 215 ? -7.133 28.5 23.812 1 98.62 215 ILE A O 1
ATOM 1672 N N . THR A 1 216 ? -9.102 28.484 24.859 1 98.88 216 THR A N 1
ATOM 1673 C CA . THR A 1 216 ? -9.016 27.078 25.25 1 98.88 216 THR A CA 1
ATOM 1674 C C . THR A 1 216 ? -9.656 26.188 24.188 1 98.88 216 THR A C 1
ATOM 1676 O O . THR A 1 216 ? -10.703 26.516 23.641 1 98.88 216 THR A O 1
ATOM 1679 N N . VAL A 1 217 ? -9.078 25.062 23.953 1 98.88 217 VAL A N 1
ATOM 1680 C CA . VAL A 1 217 ? -9.531 24.125 22.938 1 98.88 217 VAL A CA 1
ATOM 1681 C C . VAL A 1 217 ? -10.727 23.328 23.453 1 98.88 217 VAL A C 1
ATOM 1683 O O . VAL A 1 217 ? -10.695 22.812 24.562 1 98.88 217 VAL A O 1
ATOM 1686 N N . ASP A 1 218 ? -11.773 23.25 22.703 1 98.81 218 ASP A N 1
ATOM 1687 C CA . ASP A 1 218 ? -12.859 22.312 22.922 1 98.81 218 ASP A CA 1
ATOM 1688 C C . ASP A 1 218 ? -12.477 20.906 22.453 1 98.81 218 ASP A C 1
ATOM 1690 O O . ASP A 1 218 ? -12.484 20.625 21.25 1 98.81 218 ASP A O 1
ATOM 1694 N N . THR A 1 219 ? -12.258 20 23.359 1 98.5 219 THR A N 1
ATOM 1695 C CA . THR A 1 219 ? -11.664 18.719 23.031 1 98.5 219 THR A CA 1
ATOM 1696 C C . THR A 1 219 ? -12.633 17.844 22.234 1 98.5 219 THR A C 1
ATOM 1698 O O . THR A 1 219 ? -12.211 16.922 21.531 1 98.5 219 THR A O 1
ATOM 1701 N N . LYS A 1 220 ? -13.953 18.141 22.328 1 97.81 220 LYS A N 1
ATOM 1702 C CA . LYS A 1 220 ? -14.945 17.328 21.641 1 97.81 220 LYS A CA 1
ATOM 1703 C C . LYS A 1 220 ? -15.102 17.781 20.188 1 97.81 220 LYS A C 1
ATOM 1705 O O . LYS A 1 220 ? -15.602 17.031 19.344 1 97.81 220 LYS A O 1
ATOM 1710 N N . ARG A 1 221 ? -14.703 19.031 19.969 1 98.44 221 ARG A N 1
ATOM 1711 C CA . ARG A 1 221 ? -14.891 19.625 18.641 1 98.44 221 ARG A CA 1
ATOM 1712 C C . ARG A 1 221 ? -13.562 20.047 18.031 1 98.44 221 ARG A C 1
ATOM 1714 O O . ARG A 1 221 ? -13.461 21.125 17.453 1 98.44 221 ARG A O 1
ATOM 1721 N N . SER A 1 222 ? -12.562 19.281 18.266 1 98.81 222 SER A N 1
ATOM 1722 C CA . SER A 1 222 ? -11.219 19.531 17.75 1 98.81 222 SER A CA 1
ATOM 1723 C C . SER A 1 222 ? -10.492 18.219 17.422 1 98.81 222 SER A C 1
ATOM 1725 O O . SER A 1 222 ? -10.805 17.172 18 1 98.81 222 SER A O 1
ATOM 1727 N N . GLN A 1 223 ? -9.555 18.281 16.516 1 98.88 223 GLN A N 1
ATOM 1728 C CA . GLN A 1 223 ? -8.75 17.125 16.125 1 98.88 223 GLN A CA 1
ATOM 1729 C C . GLN A 1 223 ? -7.391 17.562 15.586 1 98.88 223 GLN A C 1
ATOM 1731 O O . GLN A 1 223 ? -7.238 18.703 15.125 1 98.88 223 GLN A O 1
ATOM 1736 N N . THR A 1 224 ? -6.449 16.656 15.641 1 98.88 224 THR A N 1
ATOM 1737 C CA . THR A 1 224 ? -5.129 16.906 15.078 1 98.88 224 THR A CA 1
ATOM 1738 C C . THR A 1 224 ? -4.762 15.82 14.07 1 98.88 224 THR A C 1
ATOM 1740 O O . THR A 1 224 ? -4.969 14.625 14.328 1 98.88 224 THR A O 1
ATOM 1743 N N . TRP A 1 225 ? -4.328 16.219 12.898 1 98.88 225 TRP A N 1
ATOM 1744 C CA . TRP A 1 225 ? -3.57 15.375 11.984 1 98.88 225 TRP A CA 1
ATOM 1745 C C . TRP A 1 225 ? -2.072 15.492 12.242 1 98.88 225 TRP A C 1
ATOM 1747 O O . TRP A 1 225 ? -1.499 16.578 12.117 1 98.88 225 TRP A O 1
ATOM 1757 N N . TYR A 1 226 ? -1.455 14.43 12.664 1 98.81 226 TYR A N 1
ATOM 1758 C CA . TYR A 1 226 ? -0.01 14.359 12.852 1 98.81 226 TYR A CA 1
ATOM 1759 C C . TYR A 1 226 ? 0.65 13.57 11.727 1 98.81 226 TYR A C 1
ATOM 1761 O O . TYR A 1 226 ? 0.201 12.469 11.391 1 98.81 226 TYR A O 1
ATOM 1769 N N . ASP A 1 227 ? 1.671 14.133 11.188 1 98.56 227 ASP A N 1
ATOM 1770 C CA . ASP A 1 227 ? 2.41 13.539 10.078 1 98.56 227 ASP A CA 1
ATOM 1771 C C . ASP A 1 227 ? 3.879 13.328 10.445 1 98.56 227 ASP A C 1
ATOM 1773 O O . ASP A 1 227 ? 4.59 14.289 10.742 1 98.56 227 ASP A O 1
ATOM 1777 N N . ARG A 1 228 ? 4.344 12.094 10.438 1 98.44 228 ARG A N 1
ATOM 1778 C CA . ARG A 1 228 ? 5.75 11.727 10.602 1 98.44 228 ARG A CA 1
ATOM 1779 C C . ARG A 1 228 ? 6.363 11.305 9.273 1 98.44 228 ARG A C 1
ATOM 1781 O O . ARG A 1 228 ? 5.945 10.312 8.672 1 98.44 228 ARG A O 1
ATOM 1788 N N . GLN A 1 229 ? 7.363 12.062 8.836 1 96.94 229 GLN A N 1
ATOM 1789 C CA . GLN A 1 229 ? 8 11.781 7.555 1 96.94 229 GLN A CA 1
ATOM 1790 C C . GLN A 1 229 ? 9.523 11.82 7.68 1 96.94 229 GLN A C 1
ATOM 1792 O O . GLN A 1 229 ? 10.07 12.578 8.477 1 96.94 229 GLN A O 1
ATOM 1797 N N . TRP A 1 230 ? 10.227 10.984 6.93 1 95.75 230 TRP A N 1
ATOM 1798 C CA . TRP A 1 230 ? 11.68 11.078 6.781 1 95.75 230 TRP A CA 1
ATOM 1799 C C . TRP A 1 230 ? 12.109 10.688 5.371 1 95.75 230 TRP A C 1
ATOM 1801 O O . TRP A 1 230 ? 11.461 9.852 4.727 1 95.75 230 TRP A O 1
ATOM 1811 N N . ASN A 1 231 ? 13.055 11.281 4.867 1 92.75 231 ASN A N 1
ATOM 1812 C CA . ASN A 1 231 ? 13.68 10.984 3.584 1 92.75 231 ASN A CA 1
ATOM 1813 C C . ASN A 1 231 ? 15.086 10.422 3.758 1 92.75 231 ASN A C 1
ATOM 1815 O O . ASN A 1 231 ? 15.969 11.094 4.289 1 92.75 231 ASN A O 1
ATOM 1819 N N . VAL A 1 232 ? 15.234 9.219 3.234 1 89.81 232 VAL A N 1
ATOM 1820 C CA . VAL A 1 232 ? 16.531 8.57 3.389 1 89.81 232 VAL A CA 1
ATOM 1821 C C . VAL A 1 232 ? 17.562 9.227 2.463 1 89.81 232 VAL A C 1
ATOM 1823 O O . VAL A 1 232 ? 17.312 9.367 1.261 1 89.81 232 VAL A O 1
ATOM 1826 N N . GLY A 1 233 ? 18.641 9.453 3.025 1 78 233 GLY A N 1
ATOM 1827 C CA . GLY A 1 233 ? 19.672 10.172 2.295 1 78 233 GLY A CA 1
ATOM 1828 C C . GLY A 1 233 ? 19.656 11.664 2.559 1 78 233 GLY A C 1
ATOM 1829 O O . GLY A 1 233 ? 19.047 12.125 3.523 1 78 233 GLY A O 1
ATOM 1830 N N . PRO A 1 234 ? 20.5 12.289 1.632 1 65.44 234 PRO A N 1
ATOM 1831 C CA . PRO A 1 234 ? 20.562 13.734 1.879 1 65.44 234 PRO A CA 1
ATOM 1832 C C . PRO A 1 234 ? 19.266 14.445 1.543 1 65.44 234 PRO A C 1
ATOM 1834 O O . PRO A 1 234 ? 18.422 13.906 0.808 1 65.44 234 PRO A O 1
ATOM 1837 N N . ALA A 1 235 ? 18.797 15.367 2.178 1 58.91 235 ALA A N 1
ATOM 1838 C CA . ALA A 1 235 ? 17.531 16.078 2.016 1 58.91 235 ALA A CA 1
ATOM 1839 C C . ALA A 1 235 ? 17.172 16.234 0.54 1 58.91 235 ALA A C 1
ATOM 1841 O O . ALA A 1 235 ? 18.062 16.391 -0.305 1 58.91 235 ALA A O 1
ATOM 1842 N N . PRO A 1 236 ? 15.797 15.812 0.383 1 54.12 236 PRO A N 1
ATOM 1843 C CA . PRO A 1 236 ? 15.391 15.969 -1.015 1 54.12 236 PRO A CA 1
ATOM 1844 C C . PRO A 1 236 ? 15.781 17.328 -1.591 1 54.12 236 PRO A C 1
ATOM 1846 O O . PRO A 1 236 ? 15.781 18.328 -0.874 1 54.12 236 PRO A O 1
ATOM 1849 N N . THR A 1 237 ? 16.578 17.281 -2.582 1 55.81 237 THR A N 1
ATOM 1850 C CA . THR A 1 237 ? 16.75 18.547 -3.303 1 55.81 237 THR A CA 1
ATOM 1851 C C . THR A 1 237 ? 15.398 19.109 -3.729 1 55.81 237 THR A C 1
ATOM 1853 O O . THR A 1 237 ? 14.367 18.453 -3.568 1 55.81 237 THR A O 1
ATOM 1856 N N . SER A 1 238 ? 15.391 20.219 -4.48 1 54.06 238 SER A N 1
ATOM 1857 C CA . SER A 1 238 ? 14.391 21.172 -4.953 1 54.06 238 SER A CA 1
ATOM 1858 C C . SER A 1 238 ? 13.258 20.469 -5.695 1 54.06 238 SER A C 1
ATOM 1860 O O . SER A 1 238 ? 13.352 20.234 -6.902 1 54.06 238 SER A O 1
ATOM 1862 N N . HIS A 1 239 ? 12.297 19.844 -4.766 1 67.94 239 HIS A N 1
ATOM 1863 C CA . HIS A 1 239 ? 11.18 19.234 -5.488 1 67.94 239 HIS A CA 1
ATOM 1864 C C . HIS A 1 239 ? 9.898 20.047 -5.293 1 67.94 239 HIS A C 1
ATOM 1866 O O . HIS A 1 239 ? 9.703 20.656 -4.242 1 67.94 239 HIS A O 1
ATOM 1872 N N . THR A 1 240 ? 9.297 20.422 -6.398 1 82.5 240 THR A N 1
ATOM 1873 C CA . THR A 1 240 ? 7.934 20.938 -6.352 1 82.5 240 THR A CA 1
ATOM 1874 C C . THR A 1 240 ? 6.949 19.812 -6.004 1 82.5 240 THR A C 1
ATOM 1876 O O . THR A 1 240 ? 7.062 18.703 -6.516 1 82.5 240 THR A O 1
ATOM 1879 N N . TRP A 1 241 ? 6.215 20.109 -4.957 1 92.31 241 TRP A N 1
ATOM 1880 C CA . TRP A 1 241 ? 5.172 19.141 -4.637 1 92.31 241 TRP A CA 1
ATOM 1881 C C . TRP A 1 241 ? 3.895 19.844 -4.195 1 92.31 241 TRP A C 1
ATOM 1883 O O . TRP A 1 241 ? 3.93 21.016 -3.781 1 92.31 241 TRP A O 1
ATOM 1893 N N . THR A 1 242 ? 2.799 19.219 -4.418 1 95.81 242 THR A N 1
ATOM 1894 C CA . THR A 1 242 ? 1.508 19.531 -3.812 1 95.81 242 THR A CA 1
ATOM 1895 C C . THR A 1 242 ? 0.968 18.312 -3.055 1 95.81 242 THR A C 1
ATOM 1897 O O . THR A 1 242 ? 0.978 17.203 -3.572 1 95.81 242 THR A O 1
ATOM 1900 N N . TRP A 1 243 ? 0.646 18.562 -1.865 1 97.56 243 TRP A N 1
ATOM 1901 C CA . TRP A 1 243 ? 0.082 17.516 -1.023 1 97.56 243 TRP A CA 1
ATOM 1902 C C . TRP A 1 243 ? -1.268 17.938 -0.454 1 97.56 243 TRP A C 1
ATOM 1904 O O . TRP A 1 243 ? -1.415 19.062 0.035 1 97.56 243 TRP A O 1
ATOM 1914 N N . PHE A 1 244 ? -2.301 17.047 -0.576 1 98.69 244 PHE A N 1
ATOM 1915 C CA . PHE A 1 244 ? -3.611 17.281 0.021 1 98.69 244 PHE A CA 1
ATOM 1916 C C . PHE A 1 244 ? -3.846 16.328 1.194 1 98.69 244 PHE A C 1
ATOM 1918 O O . PHE A 1 244 ? -3.639 15.125 1.075 1 98.69 244 PHE A O 1
ATOM 1925 N N . GLN A 1 245 ? -4.164 16.844 2.229 1 98.75 245 GLN A N 1
ATOM 1926 C CA . GLN A 1 245 ? -4.715 16.172 3.395 1 98.75 245 GLN A CA 1
ATOM 1927 C C . GLN A 1 245 ? -6.211 16.422 3.525 1 98.75 245 GLN A C 1
ATOM 1929 O O . GLN A 1 245 ? -6.633 17.547 3.803 1 98.75 245 GLN A O 1
ATOM 1934 N N . LEU A 1 246 ? -7.082 15.398 3.348 1 98.81 246 LEU A N 1
ATOM 1935 C CA . LEU A 1 246 ? -8.516 15.672 3.314 1 98.81 246 LEU A CA 1
ATOM 1936 C C . LEU A 1 246 ? -9.266 14.742 4.266 1 98.81 246 LEU A C 1
ATOM 1938 O O . LEU A 1 246 ? -8.938 13.555 4.371 1 98.81 246 LEU A O 1
ATOM 1942 N N . HIS A 1 247 ? -10.203 15.336 4.941 1 98.38 247 HIS A N 1
ATOM 1943 C CA . HIS A 1 247 ? -11.227 14.656 5.73 1 98.38 247 HIS A CA 1
ATOM 1944 C C . HIS A 1 247 ? -12.586 14.711 5.031 1 98.38 247 HIS A C 1
ATOM 1946 O O . HIS A 1 247 ? -13.195 15.773 4.93 1 98.38 247 HIS A O 1
ATOM 1952 N N . ILE A 1 248 ? -13.047 13.57 4.633 1 97.5 248 ILE A N 1
ATOM 1953 C CA . ILE A 1 248 ? -14.281 13.539 3.854 1 97.5 248 ILE A CA 1
ATOM 1954 C C . ILE A 1 248 ? -15.414 12.969 4.707 1 97.5 248 ILE A C 1
ATOM 1956 O O . ILE A 1 248 ? -15.273 11.891 5.289 1 97.5 248 ILE A O 1
ATOM 1960 N N . ASN A 1 249 ? -16.422 13.68 4.809 1 94.06 249 ASN A N 1
ATOM 1961 C CA . ASN A 1 249 ? -17.656 13.234 5.457 1 94.06 249 ASN A CA 1
ATOM 1962 C C . ASN A 1 249 ? -18.609 12.57 4.465 1 94.06 249 ASN A C 1
ATOM 1964 O O . ASN A 1 249 ? -19.156 13.234 3.584 1 94.06 249 ASN A O 1
ATOM 1968 N N . ASN A 1 250 ? -18.766 11.344 4.625 1 85.38 250 ASN A N 1
ATOM 1969 C CA . ASN A 1 250 ? -19.641 10.633 3.711 1 85.38 250 ASN A CA 1
ATOM 1970 C C . ASN A 1 250 ? -21.016 10.398 4.332 1 85.38 250 ASN A C 1
ATOM 1972 O O . ASN A 1 250 ? -21.906 9.844 3.691 1 85.38 250 ASN A O 1
ATOM 1976 N N . GLY A 1 251 ? -21.25 10.836 5.539 1 82.12 251 GLY A N 1
ATOM 1977 C CA . GLY A 1 251 ? -22.547 10.789 6.191 1 82.12 251 GLY A CA 1
ATOM 1978 C C . GLY A 1 251 ? -22.891 9.422 6.746 1 82.12 251 GLY A C 1
ATOM 1979 O O . GLY A 1 251 ? -23.922 9.242 7.395 1 82.12 251 GLY A O 1
ATOM 1980 N N . GLU A 1 252 ? -22.125 8.469 6.543 1 77.38 252 GLU A N 1
ATOM 1981 C CA . GLU A 1 252 ? -22.438 7.098 6.941 1 77.38 252 GLU A CA 1
ATOM 1982 C C . GLU A 1 252 ? -21.828 6.766 8.305 1 77.38 252 GLU A C 1
ATOM 1984 O O . GLU A 1 252 ? -22.328 5.891 9.016 1 77.38 252 GLU A O 1
ATOM 1989 N N . SER A 1 253 ? -20.766 7.406 8.617 1 79.12 253 SER A N 1
ATOM 1990 C CA . SER A 1 253 ? -20.047 7.129 9.859 1 79.12 253 SER A CA 1
ATOM 1991 C C . SER A 1 253 ? -19.516 8.406 10.484 1 79.12 253 SER A C 1
AT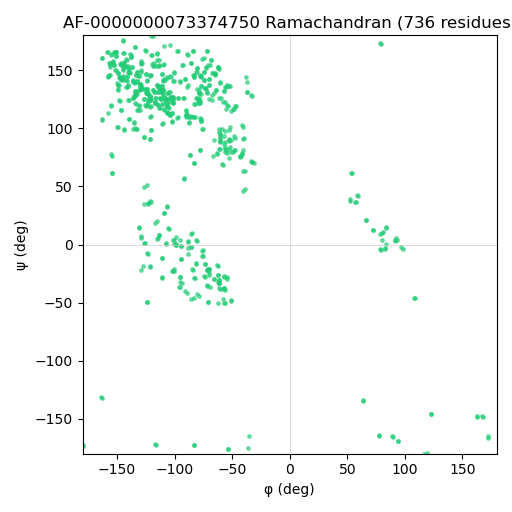OM 1993 O O . SER A 1 253 ? -19.391 9.43 9.805 1 79.12 253 SER A O 1
ATOM 1995 N N . ASP A 1 254 ? -19.266 8.305 11.773 1 84.62 254 ASP A N 1
ATOM 1996 C CA . ASP A 1 254 ? -18.609 9.414 12.461 1 84.62 254 ASP A CA 1
ATOM 1997 C C . ASP A 1 254 ? -17.156 9.523 12.031 1 84.62 254 ASP A C 1
ATOM 1999 O O . ASP A 1 254 ? -16.547 10.594 12.141 1 84.62 254 ASP A O 1
ATOM 2003 N N . GLU A 1 255 ? -16.609 8.453 11.617 1 88.75 255 GLU A N 1
ATOM 2004 C CA . GLU A 1 255 ? -15.242 8.477 11.117 1 88.75 255 GLU A CA 1
ATOM 2005 C C . GLU A 1 255 ? -15.188 9.016 9.688 1 88.75 255 GLU A C 1
ATOM 2007 O O . GLU A 1 255 ? -16.016 8.648 8.852 1 88.75 255 GLU A O 1
ATOM 2012 N N . LYS A 1 256 ? -14.336 9.867 9.445 1 93.38 256 LYS A N 1
ATOM 2013 C CA . LYS A 1 256 ? -14.188 10.461 8.125 1 93.38 256 LYS A CA 1
ATOM 2014 C C . LYS A 1 256 ? -13.328 9.578 7.219 1 93.38 256 LYS A C 1
ATOM 2016 O O . LYS A 1 256 ? -12.445 8.867 7.699 1 93.38 256 LYS A O 1
ATOM 2021 N N . GLU A 1 257 ? -13.695 9.617 5.965 1 95.62 257 GLU A N 1
ATOM 2022 C CA . GLU A 1 257 ? -12.781 9.062 4.969 1 95.62 257 GLU A CA 1
ATOM 2023 C C . GLU A 1 257 ? -11.586 9.984 4.746 1 95.62 257 GLU A C 1
ATOM 2025 O O . GLU A 1 257 ? -11.742 11.195 4.598 1 95.62 257 GLU A O 1
ATOM 2030 N N . LEU A 1 258 ? -10.461 9.375 4.723 1 98.38 258 LEU A N 1
ATOM 2031 C CA . LEU A 1 258 ? -9.227 10.156 4.645 1 98.38 258 LEU A CA 1
ATOM 2032 C C . LEU A 1 258 ? -8.602 10.047 3.258 1 98.38 258 LEU A C 1
ATOM 2034 O O . LEU A 1 258 ? -8.672 8.992 2.623 1 98.38 258 LEU A O 1
ATOM 2038 N N . VAL A 1 259 ? -8.023 11.156 2.799 1 98.81 259 VAL A N 1
ATOM 2039 C CA . VAL A 1 259 ? -7.254 11.188 1.559 1 98.81 259 VAL A CA 1
ATOM 2040 C C . VAL A 1 259 ? -5.906 11.859 1.802 1 98.81 259 VAL A C 1
ATOM 2042 O O . VAL A 1 259 ? -5.852 13.016 2.227 1 98.81 259 VAL A O 1
ATOM 2045 N N . SER A 1 260 ? -4.82 11.18 1.669 1 98.88 260 SER A N 1
ATOM 2046 C CA . SER A 1 260 ? -3.479 11.727 1.493 1 98.88 260 SER A CA 1
ATOM 2047 C C . SER A 1 260 ? -3.031 11.641 0.038 1 98.88 260 SER A C 1
ATOM 2049 O O . SER A 1 260 ? -2.725 10.555 -0.459 1 98.88 260 SER A O 1
ATOM 2051 N N . LEU A 1 261 ? -3.025 12.805 -0.64 1 98.81 261 LEU A N 1
ATOM 2052 C CA . LEU A 1 261 ? -2.764 12.844 -2.074 1 98.81 261 LEU A CA 1
ATOM 2053 C C . LEU A 1 261 ? -1.485 13.625 -2.373 1 98.81 261 LEU A C 1
ATOM 2055 O O . LEU A 1 261 ? -1.345 14.773 -1.961 1 98.81 261 LEU A O 1
ATOM 2059 N N . TRP A 1 262 ? -0.621 13 -3.066 1 96.81 262 TRP A N 1
ATOM 2060 C CA . TRP A 1 262 ? 0.654 13.586 -3.463 1 96.81 262 TRP A CA 1
ATOM 2061 C C . TRP A 1 262 ? 0.693 13.844 -4.965 1 96.81 262 TRP A C 1
ATOM 2063 O O . TRP A 1 262 ? 0.252 13 -5.754 1 96.81 262 TRP A O 1
ATOM 2073 N N . MET A 1 263 ? 1.188 14.992 -5.316 1 95 263 MET A N 1
ATOM 2074 C CA . MET A 1 263 ? 1.554 15.336 -6.688 1 95 263 MET A CA 1
ATOM 2075 C C . MET A 1 263 ? 2.926 16 -6.734 1 95 263 MET A C 1
ATOM 2077 O O . MET A 1 263 ? 3.154 17.016 -6.066 1 95 263 MET A O 1
ATOM 2081 N N . TYR A 1 264 ? 3.838 15.43 -7.449 1 91.19 264 TYR A N 1
ATOM 2082 C CA . TYR A 1 264 ? 5.16 16.031 -7.566 1 91.19 264 TYR A CA 1
ATOM 2083 C C . TYR A 1 264 ? 5.855 15.578 -8.844 1 91.19 264 TYR A C 1
ATOM 2085 O O . TYR A 1 264 ? 5.449 14.594 -9.469 1 91.19 264 TYR A O 1
ATOM 2093 N N . ASP A 1 265 ? 6.758 16.391 -9.25 1 82.31 265 ASP A N 1
ATOM 2094 C CA . ASP A 1 265 ? 7.629 16.078 -10.383 1 82.31 265 ASP A CA 1
ATOM 2095 C C . ASP A 1 265 ? 9.008 15.625 -9.898 1 82.31 265 ASP A C 1
ATOM 2097 O O . ASP A 1 265 ? 9.508 16.125 -8.891 1 82.31 265 ASP A O 1
ATOM 2101 N N . SER A 1 266 ? 9.367 14.508 -10.398 1 68.5 266 SER A N 1
ATOM 2102 C CA . SER A 1 266 ? 10.734 14.086 -10.086 1 68.5 266 SER A CA 1
ATOM 2103 C C . SER A 1 266 ? 11.625 14.125 -11.32 1 68.5 266 SER A C 1
ATOM 2105 O O . SER A 1 266 ? 11.164 13.867 -12.438 1 68.5 266 SER A O 1
ATOM 2107 N N . ASP A 1 267 ? 12.75 14.727 -11.203 1 63.75 267 ASP A N 1
ATOM 2108 C CA . ASP A 1 267 ? 13.703 14.766 -12.305 1 63.75 267 ASP A CA 1
ATOM 2109 C C . ASP A 1 267 ? 14.086 13.359 -12.758 1 63.75 267 ASP A C 1
ATOM 2111 O O . ASP A 1 267 ? 14.453 13.148 -13.914 1 63.75 267 ASP A O 1
ATOM 2115 N N . VAL A 1 268 ? 14.008 12.508 -11.844 1 61.5 268 VAL A N 1
ATOM 2116 C CA . VAL A 1 268 ? 14.523 11.18 -12.164 1 61.5 268 VAL A CA 1
ATOM 2117 C C . VAL A 1 268 ? 13.391 10.297 -12.672 1 61.5 268 VAL A C 1
ATOM 2119 O O . VAL A 1 268 ? 13.594 9.484 -13.578 1 61.5 268 VAL A O 1
ATOM 2122 N N . LYS A 1 269 ? 12.219 10.523 -12.141 1 64.88 269 LYS A N 1
ATOM 2123 C CA . LYS A 1 269 ? 11.258 9.461 -12.406 1 64.88 269 LYS A CA 1
ATOM 2124 C C . LYS A 1 269 ? 9.953 10.016 -12.961 1 64.88 269 LYS A C 1
ATOM 2126 O O . LYS A 1 269 ? 8.969 9.289 -13.117 1 64.88 269 LYS A O 1
ATOM 2131 N N . GLY A 1 270 ? 10 11.297 -13.227 1 79.69 270 GLY A N 1
ATOM 2132 C CA . GLY A 1 270 ? 8.836 11.844 -13.906 1 79.69 270 GLY A CA 1
ATOM 2133 C C . GLY A 1 270 ? 7.758 12.312 -12.945 1 79.69 270 GLY A C 1
ATOM 2134 O O . GLY A 1 270 ? 8.023 12.547 -11.766 1 79.69 270 GLY A O 1
ATOM 2135 N N . HIS A 1 271 ? 6.551 12.531 -13.453 1 88.94 271 HIS A N 1
ATOM 2136 C CA . HIS A 1 271 ? 5.41 13.062 -12.711 1 88.94 271 HIS A CA 1
ATOM 2137 C C . HIS A 1 271 ? 4.711 11.969 -11.914 1 88.94 271 HIS A C 1
ATOM 2139 O O . HIS A 1 271 ? 4.473 10.867 -12.43 1 88.94 271 HIS A O 1
ATOM 2145 N N . ARG A 1 272 ? 4.559 12.188 -10.664 1 93.12 272 ARG A N 1
ATOM 2146 C CA . ARG A 1 272 ? 3.832 11.281 -9.789 1 93.12 272 ARG A CA 1
ATOM 2147 C C . ARG A 1 272 ? 2.561 11.93 -9.258 1 93.12 272 ARG A C 1
ATOM 2149 O O . ARG A 1 272 ? 2.564 13.109 -8.891 1 93.12 272 ARG A O 1
ATOM 2156 N N . GLN A 1 273 ? 1.536 11.219 -9.258 1 96 273 GLN A N 1
ATOM 2157 C CA . GLN A 1 273 ? 0.227 11.664 -8.781 1 96 273 GLN A CA 1
ATOM 2158 C C . GLN A 1 273 ? -0.575 10.492 -8.219 1 96 273 GLN A C 1
ATOM 2160 O O . GLN A 1 273 ? -1.163 9.711 -8.977 1 96 273 GLN A O 1
ATOM 2165 N N . TRP A 1 274 ? -0.623 10.367 -6.945 1 97.56 274 TRP A N 1
ATOM 2166 C CA . TRP A 1 274 ? -1.16 9.188 -6.281 1 97.56 274 TRP A CA 1
ATOM 2167 C C . TRP A 1 274 ? -1.747 9.547 -4.918 1 97.56 274 TRP A C 1
ATOM 2169 O O . TRP A 1 274 ? -1.526 10.648 -4.41 1 97.56 274 TRP A O 1
ATOM 2179 N N . ALA A 1 275 ? -2.586 8.633 -4.391 1 98.81 275 ALA A N 1
ATOM 2180 C CA . ALA A 1 275 ? -3.207 8.859 -3.088 1 98.81 275 ALA A CA 1
ATOM 2181 C C . ALA A 1 275 ? -3.25 7.574 -2.268 1 98.81 275 ALA A C 1
ATOM 2183 O O . ALA A 1 275 ? -3.266 6.473 -2.824 1 98.81 275 ALA A O 1
ATOM 2184 N N . THR A 1 276 ? -3.164 7.727 -1.024 1 98.88 276 THR A N 1
ATOM 2185 C CA . THR A 1 276 ? -3.621 6.738 -0.052 1 98.88 276 THR A CA 1
ATOM 2186 C C . THR A 1 276 ? -4.914 7.199 0.619 1 98.88 276 THR A C 1
ATOM 2188 O O . THR A 1 276 ? -4.977 8.305 1.163 1 98.88 276 THR A O 1
ATOM 2191 N N . THR A 1 277 ? -5.91 6.402 0.491 1 98.5 277 THR A N 1
ATOM 2192 C CA . THR A 1 277 ? -7.172 6.695 1.166 1 98.5 277 THR A CA 1
ATOM 2193 C C . THR A 1 277 ? -7.465 5.652 2.238 1 98.5 277 THR A C 1
ATOM 2195 O O . THR A 1 277 ? -6.934 4.539 2.193 1 98.5 277 THR A O 1
ATOM 2198 N N . GLN A 1 278 ? -8.188 6.012 3.189 1 97.31 278 GLN A N 1
ATOM 2199 C CA . GLN A 1 278 ? -8.633 5.133 4.266 1 97.31 278 GLN A CA 1
ATOM 2200 C C . GLN A 1 278 ? -10.086 5.41 4.645 1 97.31 278 GLN A C 1
ATOM 2202 O O . GLN A 1 278 ? -10.391 6.457 5.215 1 97.31 278 GLN A O 1
ATOM 2207 N N . SER A 1 279 ? -10.914 4.512 4.285 1 93.5 279 SER A N 1
ATOM 2208 C CA . SER A 1 279 ? -12.328 4.648 4.621 1 93.5 279 SER A CA 1
ATOM 2209 C C . SER A 1 279 ? -12.703 3.773 5.812 1 93.5 279 SER A C 1
ATOM 2211 O O . SER A 1 279 ? -13.734 3.988 6.449 1 93.5 279 SER A O 1
ATOM 2213 N N . LYS A 1 280 ? -11.922 2.762 6.02 1 93.69 280 LYS A N 1
ATOM 2214 C CA . LYS A 1 280 ? -12.055 1.876 7.172 1 93.69 280 LYS A CA 1
ATOM 2215 C C . LYS A 1 280 ? -10.742 1.797 7.957 1 93.69 280 LYS A C 1
ATOM 2217 O O . LYS A 1 280 ? -9.664 1.827 7.371 1 93.69 280 LYS A O 1
ATOM 2222 N N . ALA A 1 281 ? -10.914 1.641 9.258 1 94.69 281 ALA A N 1
ATOM 2223 C CA . ALA A 1 281 ? -9.758 1.672 10.156 1 94.69 281 ALA A CA 1
ATOM 2224 C C . ALA A 1 281 ? -8.695 0.673 9.711 1 94.69 281 ALA A C 1
ATOM 2226 O O . ALA A 1 281 ? -8.969 -0.522 9.586 1 94.69 281 ALA A O 1
ATOM 2227 N N . GLY A 1 282 ? -7.598 1.201 9.43 1 94.94 282 GLY A N 1
ATOM 2228 C CA . GLY A 1 282 ? -6.422 0.375 9.211 1 94.94 282 GLY A CA 1
ATOM 2229 C C . GLY A 1 282 ? -6.344 -0.187 7.801 1 94.94 282 GLY A C 1
ATOM 2230 O O . GLY A 1 282 ? -5.395 -0.892 7.461 1 94.94 282 GLY A O 1
ATOM 2231 N N . ILE A 1 283 ? -7.301 0.038 7.004 1 97.69 283 ILE A N 1
ATOM 2232 C CA . ILE A 1 283 ? -7.293 -0.433 5.621 1 97.69 283 ILE A CA 1
ATOM 2233 C C . ILE A 1 283 ? -6.824 0.688 4.699 1 97.69 283 ILE A C 1
ATOM 2235 O O . ILE A 1 283 ? -7.543 1.663 4.477 1 97.69 283 ILE A O 1
ATOM 2239 N N . ASN A 1 284 ? -5.637 0.556 4.152 1 98.75 284 ASN A N 1
ATOM 2240 C CA . ASN A 1 284 ? -5.043 1.584 3.305 1 98.75 284 ASN A CA 1
ATOM 2241 C C . ASN A 1 284 ? -5.176 1.237 1.825 1 98.75 284 ASN A C 1
ATOM 2243 O O . ASN A 1 284 ? -4.785 0.147 1.401 1 98.75 284 ASN A O 1
ATOM 2247 N N . ILE A 1 285 ? -5.746 2.15 1.121 1 98.69 285 ILE A N 1
ATOM 2248 C CA . ILE A 1 285 ? -5.98 1.972 -0.308 1 98.69 285 ILE A CA 1
ATOM 2249 C C . ILE A 1 285 ? -5.012 2.844 -1.104 1 98.69 285 ILE A C 1
ATOM 2251 O O . ILE A 1 285 ? -5.012 4.07 -0.965 1 98.69 285 ILE A O 1
ATOM 2255 N N . VAL A 1 286 ? -4.203 2.24 -1.904 1 98.81 286 VAL A N 1
ATOM 2256 C CA . VAL A 1 286 ? -3.23 2.947 -2.73 1 98.81 286 VAL A CA 1
ATOM 2257 C C . VAL A 1 286 ? -3.713 2.986 -4.18 1 98.81 286 VAL A C 1
ATOM 2259 O O . VAL A 1 286 ? -3.984 1.944 -4.777 1 98.81 286 VAL A O 1
ATOM 2262 N N . GLN A 1 287 ? -3.783 4.199 -4.719 1 98.62 287 GLN A N 1
ATOM 2263 C CA . GLN A 1 287 ? -4.309 4.316 -6.074 1 98.62 287 GLN A CA 1
ATOM 2264 C C . GLN A 1 287 ? -3.73 5.535 -6.785 1 98.62 287 GLN A C 1
ATOM 2266 O O . GLN A 1 287 ? -3.33 6.508 -6.137 1 98.62 287 GLN A O 1
ATOM 2271 N N . SER A 1 288 ? -3.701 5.457 -8.094 1 98.12 288 SER A N 1
ATOM 2272 C CA . SER A 1 288 ? -3.354 6.617 -8.914 1 98.12 288 SER A CA 1
ATOM 2273 C C . SER A 1 288 ? -4.434 7.691 -8.836 1 98.12 288 SER A C 1
ATOM 2275 O O . SER A 1 288 ? -5.562 7.414 -8.422 1 98.12 288 SER A O 1
ATOM 2277 N N . VAL A 1 289 ? -4.004 8.875 -9.164 1 98.44 289 VAL A N 1
ATOM 2278 C CA . VAL A 1 289 ? -4.93 10 -9.281 1 98.44 289 VAL A CA 1
ATOM 2279 C C . VAL A 1 289 ? -4.871 10.57 -10.695 1 98.44 289 VAL A C 1
ATOM 2281 O O . VAL A 1 289 ? -4.02 11.414 -10.992 1 98.44 289 VAL A O 1
ATOM 2284 N N . PRO A 1 290 ? -5.805 10.195 -11.547 1 96.69 290 PRO A N 1
ATOM 2285 C CA . PRO A 1 290 ? -5.762 10.594 -12.953 1 96.69 290 PRO A CA 1
ATOM 2286 C C . PRO A 1 290 ? -5.816 12.102 -13.148 1 96.69 290 PRO A C 1
ATOM 2288 O O . PRO A 1 290 ? -5.211 12.641 -14.078 1 96.69 290 PRO A O 1
ATOM 2291 N N . THR A 1 291 ? -6.531 12.742 -12.148 1 97.12 291 THR A N 1
ATOM 2292 C CA . THR A 1 291 ? -6.727 14.172 -12.383 1 97.12 291 THR A CA 1
ATOM 2293 C C . THR A 1 291 ? -6.48 14.969 -11.109 1 97.12 291 THR A C 1
ATOM 2295 O O . THR A 1 291 ? -7.027 14.641 -10.055 1 97.12 291 THR A O 1
ATOM 2298 N N . VAL A 1 292 ? -5.656 15.891 -11.188 1 97.81 292 VAL A N 1
ATOM 2299 C CA . VAL A 1 292 ? -5.531 17.047 -10.305 1 97.81 292 VAL A CA 1
ATOM 2300 C C . VAL A 1 292 ? -5.395 18.328 -11.125 1 97.81 292 VAL A C 1
ATOM 2302 O O . VAL A 1 292 ? -4.297 18.656 -11.578 1 97.81 292 VAL A O 1
ATOM 2305 N N . GLU A 1 293 ? -6.465 19.016 -11.258 1 97.56 293 GLU A N 1
ATOM 2306 C CA . GLU A 1 293 ? -6.484 20.141 -12.195 1 97.56 293 GLU A CA 1
ATOM 2307 C C . GLU A 1 293 ? -6.82 21.438 -11.477 1 97.56 293 GLU A C 1
ATOM 2309 O O . GLU A 1 293 ? -7.953 21.625 -11.023 1 97.56 293 GLU A O 1
ATOM 2314 N N . PRO A 1 294 ? -5.852 22.297 -11.367 1 97.56 294 PRO A N 1
ATOM 2315 C CA . PRO A 1 294 ? -6.176 23.609 -10.805 1 97.56 294 PRO A CA 1
ATOM 2316 C C . PRO A 1 294 ? -7.141 24.406 -11.688 1 97.56 294 PRO A C 1
ATOM 2318 O O . PRO A 1 294 ? -7.129 24.25 -12.906 1 97.56 294 PRO A O 1
ATOM 2321 N N . PHE A 1 295 ? -7.941 25.141 -11.031 1 97.5 295 PHE A N 1
ATOM 2322 C CA . PHE A 1 295 ? -8.82 26.031 -11.773 1 97.5 295 PHE A CA 1
ATOM 2323 C C . PHE A 1 295 ? -9.023 27.344 -11.023 1 97.5 295 PHE A C 1
ATOM 2325 O O . PHE A 1 295 ? -8.633 27.469 -9.859 1 97.5 295 PHE A O 1
ATOM 2332 N N . GLY A 1 296 ? -9.539 28.344 -11.703 1 97.06 296 GLY A N 1
ATOM 2333 C CA . GLY A 1 296 ? -9.742 29.656 -11.102 1 97.06 296 GLY A CA 1
ATOM 2334 C C . GLY A 1 296 ? -8.461 30.453 -10.992 1 97.06 296 GLY A C 1
ATOM 2335 O O . GLY A 1 296 ? -7.477 30.172 -11.672 1 97.06 296 GLY A O 1
ATOM 2336 N N . ASN A 1 297 ? -8.531 31.516 -10.156 1 94.69 297 ASN A N 1
ATOM 2337 C CA . ASN A 1 297 ? -7.391 32.406 -10.016 1 94.69 297 ASN A CA 1
ATOM 2338 C C . ASN A 1 297 ? -6.367 31.875 -9.023 1 94.69 297 ASN A C 1
ATOM 2340 O O . ASN A 1 297 ? -6.73 31.25 -8.023 1 94.69 297 ASN A O 1
ATOM 2344 N N . SER A 1 298 ? -5.168 32.125 -9.359 1 96.5 298 SER A N 1
ATOM 2345 C CA . SER A 1 298 ? -4.078 31.875 -8.422 1 96.5 298 SER A CA 1
ATOM 2346 C C . SER A 1 298 ? -3.83 33.094 -7.523 1 96.5 298 SER A C 1
ATOM 2348 O O . SER A 1 298 ? -4.34 34.188 -7.781 1 96.5 298 SER A O 1
ATOM 2350 N N . TRP A 1 299 ? -3.129 32.812 -6.473 1 96.31 299 TRP A N 1
ATOM 2351 C CA . TRP A 1 299 ? -2.75 33.875 -5.543 1 96.31 299 TRP A CA 1
ATOM 2352 C C . TRP A 1 299 ? -1.238 34.094 -5.531 1 96.31 299 TRP A C 1
ATOM 2354 O O . TRP A 1 299 ? -0.48 33.094 -5.465 1 96.31 299 TRP A O 1
ATOM 2364 N N . THR A 1 300 ? -0.828 35.281 -5.641 1 96.12 300 THR A N 1
ATOM 2365 C CA . THR A 1 300 ? 0.585 35.625 -5.523 1 96.12 300 THR A CA 1
ATOM 2366 C C . THR A 1 300 ? 0.883 36.25 -4.152 1 96.12 300 THR A C 1
ATOM 2368 O O . THR A 1 300 ? 0.268 37.219 -3.754 1 96.12 300 THR A O 1
ATOM 2371 N N . SER A 1 301 ? 1.787 35.625 -3.469 1 95.12 301 SER A N 1
ATOM 2372 C CA . SER A 1 301 ? 2.146 36.062 -2.121 1 95.12 301 SER A CA 1
ATOM 2373 C C . SER A 1 301 ? 2.814 37.438 -2.141 1 95.12 301 SER A C 1
ATOM 2375 O O . SER A 1 301 ? 3.803 37.625 -2.85 1 95.12 301 SER A O 1
ATOM 2377 N N . PRO A 1 302 ? 2.377 38.312 -1.356 1 93.94 302 PRO A N 1
ATOM 2378 C CA . PRO A 1 302 ? 3.086 39.594 -1.237 1 93.94 302 PRO A CA 1
ATOM 2379 C C . PRO A 1 302 ? 4.363 39.5 -0.407 1 93.94 302 PRO A C 1
ATOM 2381 O O . PRO A 1 302 ? 5.156 40.438 -0.359 1 93.94 302 PRO A O 1
ATOM 2384 N N . HIS A 1 303 ? 4.531 38.406 0.209 1 92.38 303 HIS A N 1
ATOM 2385 C CA . HIS A 1 303 ? 5.66 38.219 1.111 1 92.38 303 HIS A CA 1
ATOM 2386 C C . HIS A 1 303 ? 6.867 37.625 0.374 1 92.38 303 HIS A C 1
ATOM 2388 O O . HIS A 1 303 ? 8.008 38.031 0.647 1 92.38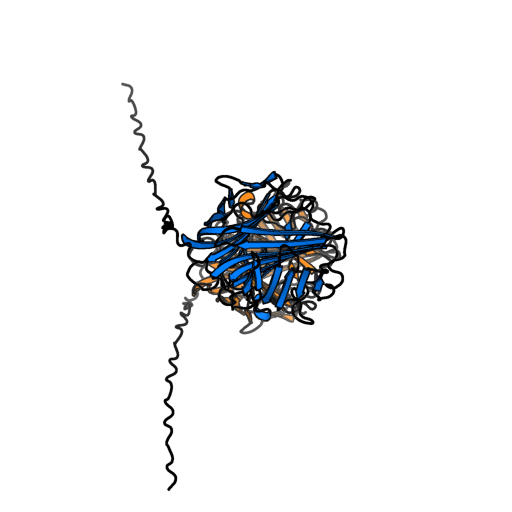 303 HIS A O 1
ATOM 2394 N N . THR A 1 304 ? 6.633 36.656 -0.55 1 91.31 304 THR A N 1
ATOM 2395 C CA . THR A 1 304 ? 7.734 35.969 -1.212 1 91.31 304 THR A CA 1
ATOM 2396 C C . THR A 1 304 ? 7.645 36.156 -2.727 1 91.31 304 THR A C 1
ATOM 2398 O O . THR A 1 304 ? 8.578 35.781 -3.451 1 91.31 304 THR A O 1
ATOM 2401 N N . ASN A 1 305 ? 6.551 36.5 -3.268 1 92.31 305 ASN A N 1
ATOM 2402 C CA . ASN A 1 305 ? 6.254 36.656 -4.688 1 92.31 305 ASN A CA 1
ATOM 2403 C C . ASN A 1 305 ? 5.984 35.312 -5.355 1 92.31 305 ASN A C 1
ATOM 2405 O O . ASN A 1 305 ? 5.879 35.219 -6.582 1 92.31 305 ASN A O 1
ATOM 2409 N N . ALA A 1 306 ? 5.863 34.281 -4.559 1 92.06 306 ALA A N 1
ATOM 2410 C CA . ALA A 1 306 ? 5.457 32.969 -5.109 1 92.06 306 ALA A CA 1
ATOM 2411 C C . ALA A 1 306 ? 3.967 32.969 -5.434 1 92.06 306 ALA A C 1
ATOM 2413 O O . ALA A 1 306 ? 3.176 33.656 -4.773 1 92.06 306 ALA A O 1
ATOM 2414 N N . THR A 1 307 ? 3.596 32.219 -6.449 1 94.56 307 THR A N 1
ATOM 2415 C CA . THR A 1 307 ? 2.201 32.094 -6.859 1 94.56 307 THR A CA 1
ATOM 2416 C C . THR A 1 307 ? 1.668 30.703 -6.586 1 94.56 307 THR A C 1
ATOM 2418 O O . THR A 1 307 ? 2.332 29.703 -6.891 1 94.56 307 THR A O 1
ATOM 2421 N N . TYR A 1 308 ? 0.492 30.656 -5.98 1 96.19 308 TYR A N 1
ATOM 2422 C CA . TYR A 1 308 ? -0.102 29.391 -5.578 1 96.19 308 TYR A CA 1
ATOM 2423 C C . TYR A 1 308 ? -1.503 29.234 -6.16 1 96.19 308 TYR A C 1
ATOM 2425 O O . TYR A 1 308 ? -2.314 30.156 -6.094 1 96.19 308 TYR A O 1
ATOM 2433 N N . HIS A 1 309 ? -1.786 28.016 -6.738 1 96.19 309 HIS A N 1
ATOM 2434 C CA . HIS A 1 309 ? -3.164 27.688 -7.082 1 96.19 309 HIS A CA 1
ATOM 2435 C C . HIS A 1 309 ? -4.047 27.641 -5.84 1 96.19 309 HIS A C 1
ATOM 2437 O O . HIS A 1 309 ? -3.568 27.344 -4.742 1 96.19 309 HIS A O 1
ATOM 2443 N N . GLN A 1 310 ? -5.422 27.938 -6.059 1 97.44 310 GLN A N 1
ATOM 2444 C CA . GLN A 1 310 ? -6.305 28.078 -4.906 1 97.44 310 GLN A CA 1
ATOM 2445 C C . GLN A 1 310 ? -7.484 27.109 -4.992 1 97.44 310 GLN A C 1
ATOM 2447 O O . GLN A 1 310 ? -8.266 26.984 -4.047 1 97.44 310 GLN A O 1
ATOM 2452 N N . ALA A 1 311 ? -7.609 26.453 -6.102 1 98.31 311 ALA A N 1
ATOM 2453 C CA . ALA A 1 311 ? -8.719 25.531 -6.305 1 98.31 311 ALA A CA 1
ATOM 2454 C C . ALA A 1 311 ? -8.32 24.406 -7.262 1 98.31 311 ALA A C 1
ATOM 2456 O O . ALA A 1 311 ? -7.512 24.609 -8.164 1 98.31 311 ALA A O 1
ATOM 2457 N N . TRP A 1 312 ? -8.914 23.219 -7.094 1 98.69 312 TRP A N 1
ATOM 2458 C CA . TRP A 1 312 ? -8.555 22.031 -7.879 1 98.69 312 TRP A CA 1
ATOM 2459 C C . TRP A 1 312 ? -9.766 21.141 -8.109 1 98.69 312 TRP A C 1
ATOM 2461 O O . TRP A 1 312 ? -10.609 20.984 -7.227 1 98.69 312 TRP A O 1
ATOM 2471 N N . LYS A 1 313 ? -9.852 20.562 -9.227 1 98.81 313 LYS A N 1
ATOM 2472 C CA . LYS A 1 313 ? -10.664 19.391 -9.492 1 98.81 313 LYS A CA 1
ATOM 2473 C C . LYS A 1 313 ? -9.82 18.109 -9.406 1 98.81 313 LYS A C 1
ATOM 2475 O O . LYS A 1 313 ? -8.789 18 -10.078 1 98.81 313 LYS A O 1
ATOM 2480 N N . ILE A 1 314 ? -10.258 17.188 -8.602 1 98.81 314 ILE A N 1
ATOM 2481 C CA . ILE A 1 314 ? -9.516 15.961 -8.359 1 98.81 314 ILE A CA 1
ATOM 2482 C C . ILE A 1 314 ? -10.383 14.75 -8.695 1 98.81 314 ILE A C 1
ATOM 2484 O O . ILE A 1 314 ? -11.547 14.688 -8.289 1 98.81 314 ILE A O 1
ATOM 2488 N N . VAL A 1 315 ? -9.883 13.859 -9.453 1 98.75 315 VAL A N 1
ATOM 2489 C CA . VAL A 1 315 ? -10.523 12.57 -9.719 1 98.75 315 VAL A CA 1
ATOM 2490 C C . VAL A 1 315 ? -9.57 11.438 -9.359 1 98.75 315 VAL A C 1
ATOM 2492 O O . VAL A 1 315 ? -8.461 11.352 -9.898 1 98.75 315 VAL A O 1
ATOM 2495 N N . LEU A 1 316 ? -9.977 10.602 -8.438 1 98.5 316 LEU A N 1
ATOM 2496 C CA . LEU A 1 316 ? -9.195 9.422 -8.07 1 98.5 316 LEU A CA 1
ATOM 2497 C C . LEU A 1 316 ? -9.477 8.266 -9.016 1 98.5 316 LEU A C 1
ATOM 2499 O O . LEU A 1 316 ? -10.438 8.305 -9.781 1 98.5 316 LEU A O 1
ATOM 2503 N N . GLN A 1 317 ? -8.672 7.266 -8.977 1 97.94 317 GLN A N 1
ATOM 2504 C CA . GLN A 1 317 ? -8.812 6.098 -9.836 1 97.94 317 GLN A CA 1
ATOM 2505 C C . GLN A 1 317 ? -10.141 5.387 -9.586 1 97.94 317 GLN A C 1
ATOM 2507 O O . GLN A 1 317 ? -10.711 4.785 -10.5 1 97.94 317 GLN A O 1
ATOM 2512 N N . ASP A 1 318 ? -10.68 5.371 -8.359 1 96.62 318 ASP A N 1
ATOM 2513 C CA . ASP A 1 318 ? -11.922 4.676 -8.031 1 96.62 318 ASP A CA 1
ATOM 2514 C C . ASP A 1 318 ? -13.133 5.512 -8.438 1 96.62 318 ASP A C 1
ATOM 2516 O O . ASP A 1 318 ? -14.258 5.223 -8.016 1 96.62 318 ASP A O 1
ATOM 2520 N N . SER A 1 319 ? -12.977 6.629 -9.039 1 96.69 319 SER A N 1
ATOM 2521 C CA . SER A 1 319 ? -14.008 7.488 -9.609 1 96.69 319 SER A CA 1
ATOM 2522 C C . SER A 1 319 ? -14.492 8.523 -8.602 1 96.69 319 SER A C 1
ATOM 2524 O O . SER A 1 319 ? -15.406 9.297 -8.891 1 96.69 319 SER A O 1
ATOM 2526 N N . THR A 1 320 ? -13.906 8.555 -7.438 1 98.06 320 THR A N 1
ATOM 2527 C CA . THR A 1 320 ? -14.156 9.68 -6.547 1 98.06 320 THR A CA 1
ATOM 2528 C C . THR A 1 320 ? -13.805 11 -7.227 1 98.06 320 THR A C 1
ATOM 2530 O O . THR A 1 320 ? -12.742 11.125 -7.836 1 98.06 320 THR A O 1
ATOM 2533 N N . THR A 1 321 ? -14.711 11.969 -7.137 1 98.62 321 THR A N 1
ATOM 2534 C CA . THR A 1 321 ? -14.5 13.281 -7.746 1 98.62 321 THR A CA 1
ATOM 2535 C C . THR A 1 321 ? -14.68 14.391 -6.715 1 98.62 321 THR A C 1
ATOM 2537 O O . THR A 1 321 ? -15.742 14.492 -6.086 1 98.62 321 THR A O 1
ATOM 2540 N N . LEU A 1 322 ? -13.664 15.203 -6.605 1 98.81 322 LEU A N 1
ATOM 2541 C CA . LEU A 1 322 ? -13.664 16.219 -5.559 1 98.81 322 LEU A CA 1
ATOM 2542 C C . LEU A 1 322 ? -13.344 17.594 -6.133 1 98.81 322 LEU A C 1
ATOM 2544 O O . LEU A 1 322 ? -12.492 17.719 -7.016 1 98.81 322 LEU A O 1
ATOM 2548 N N . THR A 1 323 ? -14.047 18.562 -5.695 1 98.81 323 THR A N 1
ATOM 2549 C CA . THR A 1 323 ? -13.656 19.953 -5.824 1 98.81 323 THR A CA 1
ATOM 2550 C C . THR A 1 323 ? -13.07 20.484 -4.516 1 98.81 323 THR A C 1
ATOM 2552 O O . THR A 1 323 ? -13.742 20.453 -3.48 1 98.81 323 THR A O 1
ATOM 2555 N N . VAL A 1 324 ? -11.867 20.953 -4.559 1 98.75 324 VAL A N 1
ATOM 2556 C CA . VAL A 1 324 ? -11.141 21.422 -3.383 1 98.75 324 VAL A CA 1
ATOM 2557 C C . VAL A 1 324 ? -10.82 22.906 -3.543 1 98.75 324 VAL A C 1
ATOM 2559 O O . VAL A 1 324 ? -10.312 23.328 -4.582 1 98.75 324 VAL A O 1
ATOM 2562 N N . LYS A 1 325 ? -11.125 23.719 -2.496 1 98.5 325 LYS A N 1
ATOM 2563 C CA . LYS A 1 325 ? -10.906 25.156 -2.58 1 98.5 325 LYS A CA 1
ATOM 2564 C C . LYS A 1 325 ? -10.367 25.719 -1.263 1 98.5 325 LYS A C 1
ATOM 2566 O O . LYS A 1 325 ? -10.844 25.344 -0.187 1 98.5 325 LYS A O 1
ATOM 2571 N N . THR A 1 326 ? -9.398 26.562 -1.394 1 97.69 326 THR A N 1
ATOM 2572 C CA . THR A 1 326 ? -8.961 27.297 -0.208 1 97.69 326 THR A CA 1
ATOM 2573 C C . THR A 1 326 ? -10.023 28.297 0.226 1 97.69 326 THR A C 1
ATOM 2575 O O . THR A 1 326 ? -10.812 28.766 -0.595 1 97.69 326 THR A O 1
ATOM 2578 N N . THR A 1 327 ? -10.023 28.625 1.495 1 95.88 327 THR A N 1
ATOM 2579 C CA . THR A 1 327 ? -11.047 29.516 2.014 1 95.88 327 THR A CA 1
ATOM 2580 C C . THR A 1 327 ? -10.492 30.938 2.16 1 95.88 327 THR A C 1
ATOM 2582 O O . THR A 1 327 ? -11.258 31.891 2.305 1 95.88 327 THR A O 1
ATOM 2585 N N . TYR A 1 328 ? -9.25 31.062 2.234 1 95.31 328 TYR A N 1
ATOM 2586 C CA . TYR A 1 328 ? -8.492 32.312 2.363 1 95.31 328 TYR A CA 1
ATOM 2587 C C . TYR A 1 328 ? -7.133 32.188 1.693 1 95.31 328 TYR A C 1
ATOM 2589 O O . TYR A 1 328 ? -6.453 31.172 1.828 1 95.31 328 TYR A O 1
ATOM 2597 N N . GLU A 1 329 ? -6.707 33.188 0.97 1 96.25 329 GLU A N 1
ATOM 2598 C CA . GLU A 1 329 ? -5.539 33.031 0.107 1 96.25 329 GLU A CA 1
ATOM 2599 C C . GLU A 1 329 ? -4.242 33.156 0.906 1 96.25 329 GLU A C 1
ATOM 2601 O O . GLU A 1 329 ? -3.301 32.375 0.684 1 96.25 329 GLU A O 1
ATOM 2606 N N . ASP A 1 330 ? -4.137 34.094 1.824 1 96.44 330 ASP A N 1
ATOM 2607 C CA . ASP A 1 330 ? -2.869 34.438 2.455 1 96.44 330 ASP A CA 1
ATOM 2608 C C . ASP A 1 330 ? -2.551 33.5 3.611 1 96.44 330 ASP A C 1
ATOM 2610 O O . ASP A 1 330 ? -2.531 33.906 4.773 1 96.44 330 ASP A O 1
ATOM 2614 N N . GLN A 1 331 ? -2.238 32.25 3.225 1 96.88 331 GLN A N 1
ATOM 2615 C CA . GLN A 1 331 ? -1.888 31.219 4.199 1 96.88 331 GLN A CA 1
ATOM 2616 C C . GLN A 1 331 ? -0.51 30.625 3.908 1 96.88 331 GLN A C 1
ATOM 2618 O O . GLN A 1 331 ? -0.288 29.422 4.094 1 96.88 331 GLN A O 1
ATOM 2623 N N . GLU A 1 332 ? 0.414 31.406 3.438 1 95.69 332 GLU A N 1
ATOM 2624 C CA . GLU A 1 332 ? 1.802 31.016 3.209 1 95.69 332 GLU A CA 1
ATOM 2625 C C . GLU A 1 332 ? 2.598 31.016 4.512 1 95.69 332 GLU A C 1
ATOM 2627 O O . GLU A 1 332 ? 2.539 31.984 5.277 1 95.69 332 GLU A O 1
ATOM 2632 N N . LEU A 1 333 ? 3.201 29.922 4.773 1 94.81 333 LEU A N 1
ATOM 2633 C CA . LEU A 1 333 ? 4.191 29.844 5.84 1 94.81 333 LEU A CA 1
ATOM 2634 C C . LEU A 1 333 ? 5.586 30.156 5.309 1 94.81 333 LEU A C 1
ATOM 2636 O O . LEU A 1 333 ? 6.145 29.375 4.531 1 94.81 333 LEU A O 1
ATOM 2640 N N . TRP A 1 334 ? 6.188 31.312 5.719 1 91.38 334 TRP A N 1
ATOM 2641 C CA . TRP A 1 334 ? 7.391 31.812 5.059 1 91.38 334 TRP A CA 1
ATOM 2642 C C . TRP A 1 334 ? 8.336 32.469 6.066 1 91.38 334 TRP A C 1
ATOM 2644 O O . TRP A 1 334 ? 7.941 32.75 7.199 1 91.38 334 TRP A O 1
ATOM 2654 N N . ALA A 1 335 ? 9.57 32.5 5.672 1 84.94 335 ALA A N 1
ATOM 2655 C CA . ALA A 1 335 ? 10.578 33.312 6.324 1 84.94 335 ALA A CA 1
ATOM 2656 C C . ALA A 1 335 ? 11.344 34.156 5.301 1 84.94 335 ALA A C 1
ATOM 2658 O O . ALA A 1 335 ? 11.422 33.781 4.125 1 84.94 335 ALA A O 1
ATOM 2659 N N . ALA A 1 336 ? 11.812 35.344 5.66 1 72.81 336 ALA A N 1
ATOM 2660 C CA . ALA A 1 336 ? 12.5 36.281 4.762 1 72.81 336 ALA A CA 1
ATOM 2661 C C . ALA A 1 336 ? 13.633 35.562 4.012 1 72.81 336 ALA A C 1
ATOM 2663 O O . ALA A 1 336 ? 13.836 35.812 2.82 1 72.81 336 ALA A O 1
ATOM 2664 N N . ARG A 1 337 ? 14.523 34.812 4.539 1 64 337 ARG A N 1
ATOM 2665 C CA . ARG A 1 337 ? 15.656 34.219 3.848 1 64 337 ARG A CA 1
ATOM 2666 C C . ARG A 1 337 ? 15.445 32.719 3.639 1 64 337 ARG A C 1
ATOM 2668 O O . ARG A 1 337 ? 16.406 31.969 3.484 1 64 337 ARG A O 1
ATOM 2675 N N . GLY A 1 338 ? 14.031 32.406 3.436 1 70.69 338 GLY A N 1
ATOM 2676 C CA . GLY A 1 338 ? 14.312 31 3.422 1 70.69 338 GLY A CA 1
ATOM 2677 C C . GLY A 1 338 ? 13.188 30.172 2.824 1 70.69 338 GLY A C 1
ATOM 2678 O O . GLY A 1 338 ? 12.82 30.359 1.662 1 70.69 338 GLY A O 1
ATOM 2679 N N . PHE A 1 339 ? 12.734 29.078 3.447 1 80 339 PHE A N 1
ATOM 2680 C CA . PHE A 1 339 ? 11.859 27.969 3.09 1 80 339 PHE A CA 1
ATOM 2681 C C . PHE A 1 339 ? 10.398 28.359 3.256 1 80 339 PHE A C 1
ATOM 2683 O O . PHE A 1 339 ? 9.977 28.766 4.34 1 80 339 PHE A O 1
ATOM 2690 N N . ALA A 1 340 ? 9.656 28.516 2.111 1 90.38 340 ALA A N 1
ATOM 2691 C CA . ALA A 1 340 ? 8.234 28.844 2.148 1 90.38 340 ALA A CA 1
ATOM 2692 C C . ALA A 1 340 ? 7.387 27.719 1.576 1 90.38 340 ALA A C 1
ATOM 2694 O O . ALA A 1 340 ? 7.777 27.078 0.598 1 90.38 340 ALA A O 1
ATOM 2695 N N . THR A 1 341 ? 6.332 27.438 2.215 1 93.94 341 THR A N 1
ATOM 2696 C CA . THR A 1 341 ? 5.281 26.562 1.694 1 93.94 341 THR A CA 1
ATOM 2697 C C . THR A 1 341 ? 3.91 27.203 1.883 1 93.94 341 THR A C 1
ATOM 2699 O O . THR A 1 341 ? 3.699 27.969 2.828 1 93.94 341 THR A O 1
ATOM 2702 N N . TYR A 1 342 ? 3.107 27.031 0.887 1 96.25 342 TYR A N 1
ATOM 2703 C CA . TYR A 1 342 ? 1.701 27.344 1.106 1 96.25 342 TYR A CA 1
ATOM 2704 C C . TYR A 1 342 ? 1.003 26.234 1.878 1 96.25 342 TYR A C 1
ATOM 2706 O O . TYR A 1 342 ? 1.023 25.078 1.46 1 96.25 342 TYR A O 1
ATOM 2714 N N . GLU A 1 343 ? 0.449 26.469 2.955 1 97.5 343 GLU A N 1
ATOM 2715 C CA . GLU A 1 343 ? -0.317 25.516 3.76 1 97.5 343 GLU A CA 1
ATOM 2716 C C . GLU A 1 343 ? -1.705 26.062 4.082 1 97.5 343 GLU A C 1
ATOM 2718 O O . GLU A 1 343 ? -1.913 26.672 5.137 1 97.5 343 GLU A O 1
ATOM 2723 N N . GLY A 1 344 ? -2.641 25.75 3.273 1 97.88 344 GLY A N 1
ATOM 2724 C CA . GLY A 1 344 ? -3.939 26.406 3.309 1 97.88 344 GLY A CA 1
ATOM 2725 C C . GLY A 1 344 ? -5.066 25.469 3.705 1 97.88 344 GLY A C 1
ATOM 2726 O O . GLY A 1 344 ? -5.125 24.328 3.238 1 97.88 344 GLY A O 1
ATOM 2727 N N . PHE A 1 345 ? -5.941 25.969 4.57 1 98.75 345 PHE A N 1
ATOM 2728 C CA . PHE A 1 345 ? -7.199 25.297 4.875 1 98.75 345 PHE A CA 1
ATOM 2729 C C . PHE A 1 345 ? -8.094 25.234 3.639 1 98.75 345 PHE A C 1
ATOM 2731 O O . PHE A 1 345 ? -8.234 26.219 2.912 1 98.75 345 PHE A O 1
ATOM 2738 N N . VAL A 1 346 ? -8.641 24.047 3.402 1 98.62 346 VAL A N 1
ATOM 2739 C CA . VAL A 1 346 ? -9.469 23.859 2.213 1 98.62 346 VAL A CA 1
ATOM 2740 C C . VAL A 1 346 ? -10.805 23.234 2.602 1 98.62 346 VAL A C 1
ATOM 2742 O O . VAL A 1 346 ? -10.914 22.578 3.637 1 98.62 346 VAL A O 1
ATOM 2745 N N . THR A 1 347 ? -11.766 23.453 1.764 1 98.38 347 THR A N 1
ATOM 2746 C CA . THR A 1 347 ? -13.039 22.734 1.796 1 98.38 347 THR A CA 1
ATOM 2747 C C . THR A 1 347 ? -13.156 21.781 0.606 1 98.38 347 THR A C 1
ATOM 2749 O O . THR A 1 347 ? -12.492 21.984 -0.416 1 98.38 347 THR A O 1
ATOM 2752 N N . VAL A 1 348 ? -13.953 20.781 0.805 1 98.25 348 VAL A N 1
ATOM 2753 C CA . VAL A 1 348 ? -14.117 19.734 -0.199 1 98.25 348 VAL A CA 1
ATOM 2754 C C . VAL A 1 348 ? -15.602 19.5 -0.468 1 98.25 348 VAL A C 1
ATOM 2756 O O . VAL A 1 348 ? -16.406 19.484 0.462 1 98.25 348 VAL A O 1
ATOM 2759 N N . ASN A 1 349 ? -15.969 19.375 -1.674 1 98 349 ASN A N 1
ATOM 2760 C CA . ASN A 1 349 ? -17.266 18.891 -2.127 1 98 349 ASN A CA 1
ATOM 2761 C C . ASN A 1 349 ? -17.125 17.969 -3.34 1 98 349 ASN A C 1
ATOM 2763 O O . ASN A 1 349 ? -16.203 18.125 -4.133 1 98 349 ASN A O 1
ATOM 2767 N N . GLY A 1 350 ? -18.031 17 -3.455 1 98.19 350 GLY A N 1
ATOM 2768 C CA . GLY A 1 350 ? -17.984 16.125 -4.613 1 98.19 350 GLY A CA 1
ATOM 2769 C C . GLY A 1 350 ? -18.766 14.844 -4.422 1 98.19 350 GLY A C 1
ATOM 2770 O O . GLY A 1 350 ? -19.844 14.852 -3.814 1 98.19 350 GLY A O 1
ATOM 2771 N N . THR A 1 351 ? -18.25 13.812 -5.066 1 98 351 THR A N 1
ATOM 2772 C CA . THR A 1 351 ? -18.875 12.492 -4.953 1 98 351 THR A CA 1
ATOM 2773 C C . THR A 1 351 ? -17.812 11.43 -4.621 1 98 351 THR A C 1
ATOM 2775 O O . THR A 1 351 ? -16.672 11.523 -5.066 1 98 351 THR A O 1
ATOM 2778 N N . ASP A 1 352 ? -18.297 10.5 -3.824 1 95.94 352 ASP A N 1
ATOM 2779 C CA . ASP A 1 352 ? -17.391 9.391 -3.516 1 95.94 352 ASP A CA 1
ATOM 2780 C C . ASP A 1 352 ? -17.422 8.344 -4.625 1 95.94 352 ASP A C 1
ATOM 2782 O O . ASP A 1 352 ? -17.953 8.586 -5.707 1 95.94 352 ASP A O 1
ATOM 2786 N N . ALA A 1 353 ? -16.766 7.207 -4.406 1 93.5 353 ALA A N 1
ATOM 2787 C CA . ALA A 1 353 ? -16.594 6.172 -5.422 1 93.5 353 ALA A CA 1
ATOM 2788 C C . ALA A 1 353 ? -17.938 5.602 -5.863 1 93.5 353 ALA A C 1
ATOM 2790 O O . ALA A 1 353 ? -18.062 5.102 -6.98 1 93.5 353 ALA A O 1
ATOM 2791 N N . ASP A 1 354 ? -18.938 5.645 -5.051 1 91.69 354 ASP A N 1
ATOM 2792 C CA . ASP A 1 354 ? -20.25 5.094 -5.352 1 91.69 354 ASP A CA 1
ATOM 2793 C C . ASP A 1 354 ? -21.188 6.164 -5.918 1 91.69 354 ASP A C 1
ATOM 2795 O O . ASP A 1 354 ? -22.359 5.906 -6.164 1 91.69 354 ASP A O 1
ATOM 2799 N N . GLY A 1 355 ? -20.703 7.379 -6.027 1 94.88 355 GLY A N 1
ATOM 2800 C CA . GLY A 1 355 ? -21.484 8.461 -6.602 1 94.88 355 GLY A CA 1
ATOM 2801 C C . GLY A 1 355 ? -22.266 9.25 -5.566 1 94.88 355 GLY A C 1
ATOM 2802 O O . GLY A 1 355 ? -23.062 10.125 -5.914 1 94.88 355 GLY A O 1
ATOM 2803 N N . LYS A 1 356 ? -22.062 8.953 -4.352 1 94.94 356 LYS A N 1
ATOM 2804 C CA . LYS A 1 356 ? -22.75 9.68 -3.281 1 94.94 356 LYS A CA 1
ATOM 2805 C C . LYS A 1 356 ? -22.094 11.039 -3.037 1 94.94 356 LYS A C 1
ATOM 2807 O O . LYS A 1 356 ? -20.859 11.148 -3.037 1 94.94 356 LYS A O 1
ATOM 2812 N N . CYS A 1 357 ? -22.906 11.992 -2.717 1 96.12 357 CYS A N 1
ATOM 2813 C CA . CYS A 1 357 ? -22.406 13.336 -2.438 1 96.12 357 CYS A CA 1
ATOM 2814 C C . CYS A 1 357 ? -21.641 13.359 -1.118 1 96.12 357 CYS A C 1
ATOM 2816 O O . CYS A 1 357 ? -22.094 12.789 -0.123 1 96.12 357 CYS A O 1
ATOM 2818 N N . VAL A 1 358 ? -20.516 14.055 -1.139 1 96.94 358 VAL A N 1
ATOM 2819 C CA . VAL A 1 358 ? -19.703 14.164 0.067 1 96.94 358 VAL A CA 1
ATOM 2820 C C . VAL A 1 358 ? -19.203 15.602 0.23 1 96.94 358 VAL A C 1
ATOM 2822 O O . VAL A 1 358 ? -19.125 16.359 -0.746 1 96.94 358 VAL A O 1
ATOM 2825 N N . THR A 1 359 ? -18.953 16.016 1.449 1 96.75 359 THR A N 1
ATOM 2826 C CA . THR A 1 359 ? -18.281 17.25 1.826 1 96.75 359 THR A CA 1
ATOM 2827 C C . THR A 1 359 ? -17.094 16.969 2.744 1 96.75 359 THR A C 1
ATOM 2829 O O . THR A 1 359 ? -16.906 15.844 3.197 1 96.75 359 THR A O 1
ATOM 2832 N N . GLY A 1 360 ? -16.312 17.938 2.922 1 97.75 360 GLY A N 1
ATOM 2833 C CA . GLY A 1 360 ? -15.18 17.75 3.814 1 97.75 360 GLY A CA 1
ATOM 2834 C C . GLY A 1 360 ? -14.32 19 3.953 1 97.75 360 GLY A C 1
ATOM 2835 O O . GLY A 1 360 ? -14.719 20.094 3.535 1 97.75 360 GLY A O 1
ATOM 2836 N N . PHE A 1 361 ? -13.258 18.859 4.598 1 98.62 361 PHE A N 1
ATOM 2837 C CA . PHE A 1 361 ? -12.242 19.891 4.797 1 98.62 361 PHE A CA 1
ATOM 2838 C C . PHE A 1 361 ? -10.844 19.281 4.805 1 98.62 361 PHE A C 1
ATOM 2840 O O . PHE A 1 361 ? -10.695 18.062 4.68 1 98.62 361 PHE A O 1
ATOM 2847 N N . GLY A 1 362 ? -9.82 20.078 4.895 1 98.75 362 GLY A N 1
ATOM 2848 C CA . GLY A 1 362 ? -8.445 19.625 4.988 1 98.75 362 GLY A CA 1
ATOM 2849 C C . GLY A 1 362 ? -7.434 20.734 4.766 1 98.75 362 GLY A C 1
ATOM 2850 O O . GLY A 1 362 ? -7.625 21.859 5.227 1 98.75 362 GLY A O 1
ATOM 2851 N N . LEU A 1 363 ? -6.387 20.328 4.215 1 98.81 363 LEU A N 1
ATOM 2852 C CA . LEU A 1 363 ? -5.266 21.234 3.971 1 98.81 363 LEU A CA 1
ATOM 2853 C C . LEU A 1 363 ? -4.559 20.875 2.664 1 98.81 363 LEU A C 1
ATOM 2855 O O . LEU A 1 363 ? -4.457 19.703 2.307 1 98.81 363 LEU A O 1
ATOM 2859 N N . VAL A 1 364 ? -4.129 21.922 1.958 1 98.5 364 VAL A N 1
ATOM 2860 C CA . VAL A 1 364 ? -3.203 21.75 0.845 1 98.5 364 VAL A CA 1
ATOM 2861 C C . VAL A 1 364 ? -1.838 22.328 1.213 1 98.5 364 VAL A C 1
ATOM 2863 O O . VAL A 1 364 ? -1.753 23.375 1.843 1 98.5 364 VAL A O 1
ATOM 2866 N N . GLU A 1 365 ? -0.852 21.594 0.955 1 97.62 365 GLU A N 1
ATOM 2867 C CA . GLU A 1 365 ? 0.526 22.062 1.066 1 97.62 365 GLU A CA 1
ATOM 2868 C C . GLU A 1 365 ? 1.195 22.141 -0.303 1 97.62 365 GLU A C 1
ATOM 2870 O O . GLU A 1 365 ? 1.202 21.172 -1.054 1 97.62 365 GLU A O 1
ATOM 2875 N N . ILE A 1 366 ? 1.74 23.297 -0.618 1 95.94 366 ILE A N 1
ATOM 2876 C CA . ILE A 1 366 ? 2.396 23.5 -1.905 1 95.94 366 ILE A CA 1
ATOM 2877 C C . ILE A 1 366 ? 3.82 24 -1.685 1 95.94 366 ILE A C 1
ATOM 2879 O O . ILE A 1 366 ? 4.035 24.969 -0.957 1 95.94 366 ILE A O 1
ATOM 2883 N N . GLN A 1 367 ? 4.668 23.172 -2.186 1 88.81 367 GLN A N 1
ATOM 2884 C CA . GLN A 1 367 ? 6.039 23.656 -2.295 1 88.81 367 GLN A CA 1
ATOM 2885 C C . GLN A 1 367 ? 6.434 23.875 -3.754 1 88.81 367 GLN A C 1
ATOM 2887 O O . GLN A 1 367 ? 6.332 22.953 -4.57 1 88.81 367 GLN A O 1
ATOM 2892 N N . GLY A 1 368 ? 6.516 25.016 -4.27 1 71.88 368 GLY A N 1
ATOM 2893 C CA . GLY A 1 368 ? 6.824 25.328 -5.656 1 71.88 368 GLY A CA 1
ATOM 2894 C C . GLY A 1 368 ? 8.203 25.938 -5.844 1 71.88 368 GLY A C 1
ATOM 2895 O O . GLY A 1 368 ? 8.938 26.125 -4.875 1 71.88 368 GLY A O 1
ATOM 2896 N N . HIS A 1 369 ? 8.492 26 -7.211 1 56.28 369 HIS A N 1
ATOM 2897 C CA . HIS A 1 369 ? 9.734 26.609 -7.684 1 56.28 369 HIS A CA 1
ATOM 2898 C C . HIS A 1 369 ? 9.828 28.078 -7.273 1 56.28 369 HIS A C 1
ATOM 2900 O O . HIS A 1 369 ? 8.852 28.828 -7.406 1 56.28 369 HIS A O 1
ATOM 2906 N N . PHE A 1 370 ? 10.445 28.266 -6.246 1 43 370 PHE A N 1
ATOM 2907 C CA . PHE A 1 370 ? 10.883 29.656 -6.172 1 43 370 PHE A CA 1
ATOM 2908 C C . PHE A 1 370 ? 12.008 29.922 -7.168 1 43 370 PHE A C 1
ATOM 2910 O O . PHE A 1 370 ? 12.758 29.016 -7.523 1 43 370 PHE A O 1
ATOM 2917 N N . MET B 1 1 ? -39.719 -11.664 63.375 1 26.42 1 MET B N 1
ATOM 2918 C CA . MET B 1 1 ? -40.531 -11.984 62.188 1 26.42 1 MET B CA 1
ATOM 2919 C C . MET B 1 1 ? -40.031 -11.234 60.969 1 26.42 1 MET B C 1
ATOM 2921 O O . MET B 1 1 ? -40.25 -10.031 60.812 1 26.42 1 MET B O 1
ATOM 2925 N N . ALA B 1 2 ? -38.688 -11.539 60.594 1 33.31 2 ALA B N 1
ATOM 2926 C CA . ALA B 1 2 ? -37.812 -10.914 59.625 1 33.31 2 ALA B CA 1
ATOM 2927 C C . ALA B 1 2 ? -38.375 -11 58.219 1 33.31 2 ALA B C 1
ATOM 2929 O O . ALA B 1 2 ? -38.75 -12.078 57.75 1 33.31 2 ALA B O 1
ATOM 2930 N N . ILE B 1 3 ? -39 -9.922 57.75 1 33.06 3 ILE B N 1
ATOM 2931 C CA . ILE B 1 3 ? -39.688 -9.703 56.469 1 33.06 3 ILE B CA 1
ATOM 2932 C C . ILE B 1 3 ? -38.719 -9.984 55.344 1 33.06 3 ILE B C 1
ATOM 2934 O O . ILE B 1 3 ? -37.656 -9.336 55.219 1 33.06 3 ILE B O 1
ATOM 2938 N N . LEU B 1 4 ? -38.594 -11.227 54.844 1 28.86 4 LEU B N 1
ATOM 2939 C CA . LEU B 1 4 ? -37.812 -11.766 53.75 1 28.86 4 LEU B CA 1
ATOM 2940 C C . LEU B 1 4 ? -38.25 -11.148 52.406 1 28.86 4 LEU B C 1
ATOM 2942 O O . LEU B 1 4 ? -39.406 -11.281 52.031 1 28.86 4 LEU B O 1
ATOM 2946 N N . PHE B 1 5 ? -37.781 -9.922 52.156 1 27.81 5 PHE B N 1
ATOM 2947 C CA . PHE B 1 5 ? -38.094 -9.25 50.875 1 27.81 5 PHE B CA 1
ATOM 2948 C C . PHE B 1 5 ? -37.656 -10.094 49.688 1 27.81 5 PHE B C 1
ATOM 2950 O O . PHE B 1 5 ? -36.5 -10.508 49.625 1 27.81 5 PHE B O 1
ATOM 2957 N N . LYS B 1 6 ? -38.594 -10.836 49.094 1 30.47 6 LYS B N 1
ATOM 2958 C CA . LYS B 1 6 ? -38.406 -11.602 47.875 1 30.47 6 LYS B CA 1
ATOM 2959 C C . LYS B 1 6 ? -38.031 -10.688 46.688 1 30.47 6 LYS B C 1
ATOM 2961 O O . LYS B 1 6 ? -38.812 -9.875 46.25 1 30.47 6 LYS B O 1
ATOM 2966 N N . LEU B 1 7 ? -36.75 -10.312 46.562 1 28.8 7 LEU B N 1
ATOM 2967 C CA . LEU B 1 7 ? -36.312 -9.555 45.375 1 28.8 7 LEU B CA 1
ATOM 2968 C C . LEU B 1 7 ? -36.531 -10.344 44.094 1 28.8 7 LEU B C 1
ATOM 2970 O O . LEU B 1 7 ? -36.031 -11.461 43.969 1 28.8 7 LEU B O 1
ATOM 2974 N N . SER B 1 8 ? -37.719 -10.211 43.469 1 29.34 8 SER B N 1
ATOM 2975 C CA . SER B 1 8 ? -38 -10.812 42.156 1 29.34 8 SER B CA 1
ATOM 2976 C C . SER B 1 8 ? -37.062 -10.273 41.094 1 29.34 8 SER B C 1
ATOM 2978 O O . SER B 1 8 ? -37 -9.062 40.875 1 29.34 8 SER B O 1
ATOM 2980 N N . LEU B 1 9 ? -35.906 -10.938 40.844 1 31.84 9 LEU B N 1
ATOM 2981 C CA . LEU B 1 9 ? -34.969 -10.648 39.75 1 31.84 9 LEU B CA 1
ATOM 2982 C C . LEU B 1 9 ? -35.656 -10.758 38.406 1 31.84 9 LEU B C 1
ATOM 2984 O O . LEU B 1 9 ? -36.281 -11.773 38.094 1 31.84 9 LEU B O 1
ATOM 2988 N N . PRO B 1 10 ? -36.062 -9.578 37.812 1 35.66 10 PRO B N 1
ATOM 2989 C CA . PRO B 1 10 ? -36.625 -9.703 36.469 1 35.66 10 PRO B CA 1
ATOM 2990 C C . PRO B 1 10 ? -35.656 -10.422 35.5 1 35.66 10 PRO B C 1
ATOM 2992 O O . PRO B 1 10 ? -34.438 -10.344 35.656 1 35.66 10 PRO B O 1
ATOM 2995 N N . ILE B 1 11 ? -36.031 -11.594 34.969 1 32.53 11 ILE B N 1
ATOM 2996 C CA . ILE B 1 11 ? -35.344 -12.367 33.938 1 32.53 11 ILE B CA 1
ATOM 2997 C C . ILE B 1 11 ? -35.25 -11.547 32.656 1 32.53 11 ILE B C 1
ATOM 2999 O O . ILE B 1 11 ? -36.281 -11.156 32.062 1 32.53 11 ILE B O 1
ATOM 3003 N N . TRP B 1 12 ? -34.188 -10.727 32.5 1 31.66 12 TRP B N 1
ATOM 3004 C CA . TRP B 1 12 ? -33.906 -10.109 31.203 1 31.66 12 TRP B CA 1
ATOM 3005 C C . TRP B 1 12 ? -33.875 -11.148 30.094 1 31.66 12 TRP B C 1
ATOM 3007 O O . TRP B 1 12 ? -33.156 -12.133 30.172 1 31.66 12 TRP B O 1
ATOM 3017 N N . ALA B 1 13 ? -34.938 -11.258 29.312 1 29.66 13 ALA B N 1
ATOM 3018 C CA . ALA B 1 13 ? -34.969 -12.023 28.062 1 29.66 13 ALA B CA 1
ATOM 3019 C C . ALA B 1 13 ? -33.844 -11.617 27.125 1 29.66 13 ALA B C 1
ATOM 3021 O O . ALA B 1 13 ? -33.781 -10.469 26.688 1 29.66 13 ALA B O 1
ATOM 3022 N N . LEU B 1 14 ? -32.688 -12.242 27.203 1 30.98 14 LEU B N 1
ATOM 3023 C CA . LEU B 1 14 ? -31.641 -12.148 26.188 1 30.98 14 LEU B CA 1
ATOM 3024 C C . LEU B 1 14 ? -32.188 -12.445 24.797 1 30.98 14 LEU B C 1
ATOM 3026 O O . LEU B 1 14 ? -32.625 -13.57 24.531 1 30.98 14 LEU B O 1
ATOM 3030 N N . ALA B 1 15 ? -32.75 -11.453 24.156 1 32.03 15 ALA B N 1
ATOM 3031 C CA . ALA B 1 15 ? -33.031 -11.641 22.734 1 32.03 15 ALA B CA 1
ATOM 3032 C C . ALA B 1 15 ? -31.75 -12.094 22 1 32.03 15 ALA B C 1
ATOM 3034 O O . ALA B 1 15 ? -30.797 -11.336 21.891 1 32.03 15 ALA B O 1
ATOM 3035 N N . VAL B 1 16 ? -31.484 -13.359 21.906 1 30.7 16 VAL B N 1
ATOM 3036 C CA . VAL B 1 16 ? -30.531 -13.898 20.938 1 30.7 16 VAL B CA 1
ATOM 3037 C C . VAL B 1 16 ? -30.922 -13.461 19.531 1 30.7 16 VAL B C 1
ATOM 3039 O O . VAL B 1 16 ? -31.969 -13.844 19.016 1 30.7 16 VAL B O 1
ATOM 3042 N N . VAL B 1 17 ? -30.578 -12.281 19.141 1 32.66 17 VAL B N 1
ATOM 3043 C CA . VAL B 1 17 ? -30.594 -12.023 17.703 1 32.66 17 VAL B CA 1
ATOM 3044 C C . VAL B 1 17 ? -29.891 -13.156 16.969 1 32.66 17 VAL B C 1
ATOM 3046 O O . VAL B 1 17 ? -28.688 -13.398 17.172 1 32.66 17 VAL B O 1
ATOM 3049 N N . GLN B 1 18 ? -30.578 -14.109 16.578 1 27.47 18 GLN B N 1
ATOM 3050 C CA . GLN B 1 18 ? -30.047 -15 15.547 1 27.47 18 GLN B CA 1
ATOM 3051 C C . GLN B 1 18 ? -29.5 -14.211 14.359 1 27.47 18 GLN B C 1
ATOM 3053 O O . GLN B 1 18 ? -30.25 -13.57 13.633 1 27.47 18 GLN B O 1
ATOM 3058 N N . ALA B 1 19 ? -28.328 -13.688 14.484 1 34.88 19 ALA B N 1
ATOM 3059 C CA . ALA B 1 19 ? -27.703 -13.398 13.195 1 34.88 19 ALA B CA 1
ATOM 3060 C C . ALA B 1 19 ? -27.984 -14.508 12.195 1 34.88 19 ALA B C 1
ATOM 3062 O O . ALA B 1 19 ? -27.578 -15.656 12.398 1 34.88 19 ALA B O 1
ATOM 3063 N N . THR B 1 20 ? -28.969 -14.516 11.406 1 34.34 20 THR B N 1
ATOM 3064 C CA . THR B 1 20 ? -29.094 -15.391 10.242 1 34.34 20 THR B CA 1
ATOM 3065 C C . THR B 1 20 ? -27.766 -15.477 9.5 1 34.34 20 THR B C 1
ATOM 3067 O O . THR B 1 20 ? -27.312 -14.492 8.906 1 34.34 20 THR B O 1
ATOM 3070 N N . SER B 1 21 ? -26.797 -16.203 9.969 1 38.81 21 SER B N 1
ATOM 3071 C CA . SER B 1 21 ? -25.688 -16.609 9.117 1 38.81 21 SER B CA 1
ATOM 3072 C C . SER B 1 21 ? -26.172 -16.969 7.715 1 38.81 21 SER B C 1
ATOM 3074 O O . SER B 1 21 ? -26.844 -17.984 7.523 1 38.81 21 SER B O 1
ATOM 3076 N N . SER B 1 22 ? -26.719 -16.094 6.973 1 44.56 22 SER B N 1
ATOM 3077 C CA . SER B 1 22 ? -26.906 -16.469 5.574 1 44.56 22 SER B CA 1
ATOM 3078 C C . SER B 1 22 ? -25.781 -17.391 5.094 1 44.56 22 SER B C 1
ATOM 3080 O O . SER B 1 22 ? -24.672 -16.938 4.848 1 44.56 22 SER B O 1
ATOM 3082 N N . HIS B 1 23 ? -25.797 -18.562 5.57 1 52.94 23 HIS B N 1
ATOM 3083 C CA . HIS B 1 23 ? -24.906 -19.625 5.125 1 52.94 23 HIS B CA 1
ATOM 3084 C C . HIS B 1 23 ? -24.875 -19.734 3.604 1 52.94 23 HIS B C 1
ATOM 3086 O O . HIS B 1 23 ? -25.922 -19.984 2.979 1 52.94 23 HIS B O 1
ATOM 3092 N N . CYS B 1 24 ? -24.016 -18.797 2.994 1 66.81 24 CYS B N 1
ATOM 3093 C CA . CYS B 1 24 ? -23.781 -19.156 1.599 1 66.81 24 CYS B CA 1
ATOM 3094 C C . CYS B 1 24 ? -23.828 -20.656 1.402 1 66.81 24 CYS B C 1
ATOM 3096 O O . CYS B 1 24 ? -23 -21.391 1.974 1 66.81 24 CYS B O 1
ATOM 3098 N N . SER B 1 25 ? -25.203 -21.219 1.546 1 52.34 25 SER B N 1
ATOM 3099 C CA . SER B 1 25 ? -25.406 -22.656 1.338 1 52.34 25 SER B CA 1
ATOM 3100 C C . SER B 1 25 ? -24.578 -23.156 0.152 1 52.34 25 SER B C 1
ATOM 3102 O O . SER B 1 25 ? -24.641 -22.578 -0.937 1 52.34 25 SER B O 1
ATOM 3104 N N . HIS B 1 26 ? -23.609 -23.703 0.536 1 48.03 26 HIS B N 1
ATOM 3105 C CA . HIS B 1 26 ? -22.922 -24.484 -0.481 1 48.03 26 HIS B CA 1
ATOM 3106 C C . HIS B 1 26 ? -23.844 -25.547 -1.077 1 48.03 26 HIS B C 1
ATOM 3108 O O . HIS B 1 26 ? -24.156 -26.547 -0.418 1 48.03 26 HIS B O 1
ATOM 3114 N N . LYS B 1 27 ? -24.891 -25.203 -1.844 1 41.19 27 LYS B N 1
ATOM 3115 C CA . LYS B 1 27 ? -25.391 -26.391 -2.518 1 41.19 27 LYS B CA 1
ATOM 3116 C C . LYS B 1 27 ? -24.25 -27.266 -3.014 1 41.19 27 LYS B C 1
ATOM 3118 O O . LYS B 1 27 ? -23.484 -26.859 -3.896 1 41.19 27 LYS B O 1
ATOM 3123 N N . GLN B 1 28 ? -23.609 -28.062 -2.131 1 37.22 28 GLN B N 1
ATOM 3124 C CA . GLN B 1 28 ? -22.781 -29.141 -2.645 1 37.22 28 GLN B CA 1
ATOM 3125 C C . GLN B 1 28 ? -23.422 -29.812 -3.855 1 37.22 28 GLN B C 1
ATOM 3127 O O . GLN B 1 28 ? -24.25 -30.703 -3.705 1 37.22 28 GLN B O 1
ATOM 3132 N N . SER B 1 29 ? -23.906 -29.141 -4.824 1 34.91 29 SER B N 1
ATOM 3133 C CA . SER B 1 29 ? -24.359 -29.969 -5.926 1 34.91 29 SER B CA 1
ATOM 3134 C C . SER B 1 29 ? -23.438 -31.156 -6.145 1 34.91 29 SER B C 1
ATOM 3136 O O . SER B 1 29 ? -22.234 -31.078 -5.883 1 34.91 29 SER B O 1
ATOM 3138 N N . SER B 1 30 ? -23.906 -32.406 -6.453 1 34.5 30 SER B N 1
ATOM 3139 C CA . SER B 1 30 ? -23.297 -33.688 -6.789 1 34.5 30 SER B CA 1
ATOM 3140 C C . SER B 1 30 ? -22.031 -33.5 -7.621 1 34.5 30 SER B C 1
ATOM 3142 O O . SER B 1 30 ? -21.781 -32.406 -8.125 1 34.5 30 SER B O 1
ATOM 3144 N N . HIS B 1 31 ? -21.469 -34.75 -8.375 1 37.16 31 HIS B N 1
ATOM 3145 C CA . HIS B 1 31 ? -20.234 -35.25 -8.961 1 37.16 31 HIS B CA 1
ATOM 3146 C C . HIS B 1 31 ? -19.75 -34.375 -10.094 1 37.16 31 HIS B C 1
ATOM 3148 O O . HIS B 1 31 ? -18.719 -34.625 -10.703 1 37.16 31 HIS B O 1
ATOM 3154 N N . HIS B 1 32 ? -20.562 -34.031 -11.062 1 42.19 32 HIS B N 1
ATOM 3155 C CA . HIS B 1 32 ? -19.906 -33.562 -12.258 1 42.19 32 HIS B CA 1
ATOM 3156 C C . HIS B 1 32 ? -19.188 -32.219 -11.992 1 42.19 32 HIS B C 1
ATOM 3158 O O . HIS B 1 32 ? -19.828 -31.219 -11.695 1 42.19 32 HIS B O 1
ATOM 3164 N N . THR B 1 33 ? -18.062 -32.188 -11.344 1 54.41 33 THR B N 1
ATOM 3165 C CA . THR B 1 33 ? -17.234 -31.062 -10.898 1 54.41 33 THR B CA 1
ATOM 3166 C C . THR B 1 33 ? -17.156 -29.984 -11.984 1 54.41 33 THR B C 1
ATOM 3168 O O . THR B 1 33 ? -16.594 -30.234 -13.055 1 54.41 33 THR B O 1
ATOM 3171 N N . ALA B 1 34 ? -18.094 -29.172 -12.195 1 74.31 34 ALA B N 1
ATOM 3172 C CA . ALA B 1 34 ? -18.047 -28.047 -13.102 1 74.31 34 ALA B CA 1
ATOM 3173 C C . ALA B 1 34 ? -16.641 -27.438 -13.141 1 74.31 34 ALA B C 1
ATOM 3175 O O . ALA B 1 34 ? -15.93 -27.422 -12.133 1 74.31 34 ALA B O 1
ATOM 3176 N N . ALA B 1 35 ? -16.25 -27.328 -14.477 1 89.94 35 ALA B N 1
ATOM 3177 C CA . ALA B 1 35 ? -14.938 -26.734 -14.727 1 89.94 35 ALA B CA 1
ATOM 3178 C C . ALA B 1 35 ? -14.805 -25.391 -14.023 1 89.94 35 ALA B C 1
ATOM 3180 O O . ALA B 1 35 ? -15.781 -24.656 -13.883 1 89.94 35 ALA B O 1
ATOM 3181 N N . TYR B 1 36 ? -13.734 -25.203 -13.445 1 96.06 36 TYR B N 1
ATOM 3182 C CA . TYR B 1 36 ? -13.438 -23.906 -12.867 1 96.06 36 TYR B CA 1
ATOM 3183 C C . TYR B 1 36 ? -13.398 -22.828 -13.945 1 96.06 36 TYR B C 1
ATOM 3185 O O . TYR B 1 36 ? -13.094 -23.109 -15.102 1 96.06 36 TYR B O 1
ATOM 3193 N N . ASP B 1 37 ? -13.703 -21.656 -13.555 1 95.25 37 ASP B N 1
ATOM 3194 C CA . ASP B 1 37 ? -13.758 -20.531 -14.492 1 95.25 37 ASP B CA 1
ATOM 3195 C C . ASP B 1 37 ? -12.383 -19.891 -14.656 1 95.25 37 ASP B C 1
ATOM 3197 O O . ASP B 1 37 ? -12.141 -18.781 -14.156 1 95.25 37 ASP B O 1
ATOM 3201 N N . PHE B 1 38 ? -11.562 -20.547 -15.406 1 98 38 PHE B N 1
ATOM 3202 C CA . PHE B 1 38 ? -10.281 -19.984 -15.789 1 98 38 PHE B CA 1
ATOM 3203 C C . PHE B 1 38 ? -10.438 -19.047 -16.984 1 98 38 PHE B C 1
ATOM 3205 O O . PHE B 1 38 ? -10.922 -19.469 -18.047 1 98 38 PHE B O 1
ATOM 3212 N N . HIS B 1 39 ? -10.086 -17.812 -16.859 1 97.62 39 HIS B N 1
ATOM 3213 C CA . HIS B 1 39 ? -10.062 -16.906 -18.016 1 97.62 39 HIS B CA 1
ATOM 3214 C C . HIS B 1 39 ? -9.117 -15.734 -17.766 1 97.62 39 HIS B C 1
ATOM 3216 O O . HIS B 1 39 ? -8.961 -15.281 -16.641 1 97.62 39 HIS B O 1
ATOM 3222 N N . PRO B 1 40 ? -8.492 -15.297 -18.766 1 97.94 40 PRO B N 1
ATOM 3223 C CA . PRO B 1 40 ? -7.57 -14.164 -18.609 1 97.94 40 PRO B CA 1
ATOM 3224 C C . PRO B 1 40 ? -8.289 -12.828 -18.438 1 97.94 40 PRO B C 1
ATOM 3226 O O . PRO B 1 40 ? -9.484 -12.727 -18.75 1 97.94 40 PRO B O 1
ATOM 3229 N N . SER B 1 41 ? -7.555 -11.906 -17.906 1 96.25 41 SER B N 1
ATOM 3230 C CA . SER B 1 41 ? -8.016 -10.523 -17.953 1 96.25 41 SER B CA 1
ATOM 3231 C C . SER B 1 41 ? -7.711 -9.875 -19.297 1 96.25 41 SER B C 1
ATOM 3233 O O . SER B 1 41 ? -6.691 -10.18 -19.922 1 96.25 41 SER B O 1
ATOM 3235 N N . GLN B 1 42 ? -8.547 -8.992 -19.672 1 91.25 42 GLN B N 1
ATOM 3236 C CA . GLN B 1 42 ? -8.32 -8.227 -20.891 1 91.25 42 GLN B CA 1
ATOM 3237 C C . GLN B 1 42 ? -8.086 -6.75 -20.578 1 91.25 42 GLN B C 1
ATOM 3239 O O . GLN B 1 42 ? -7.988 -5.922 -21.484 1 91.25 42 GLN B O 1
ATOM 3244 N N . ALA B 1 43 ? -7.957 -6.465 -19.359 1 92.25 43 ALA B N 1
ATOM 3245 C CA . ALA B 1 43 ? -7.867 -5.074 -18.938 1 92.25 43 ALA B CA 1
ATOM 3246 C C . ALA B 1 43 ? -6.504 -4.48 -19.281 1 92.25 43 ALA B C 1
ATOM 3248 O O . ALA B 1 43 ? -6.387 -3.273 -19.516 1 92.25 43 ALA B O 1
ATOM 3249 N N . GLY B 1 44 ? -5.48 -5.309 -19.359 1 93.5 44 GLY B N 1
ATOM 3250 C CA . GLY B 1 44 ? -4.121 -4.848 -19.594 1 93.5 44 GLY B CA 1
ATOM 3251 C C . GLY B 1 44 ? -3.463 -4.281 -18.344 1 93.5 44 GLY B C 1
ATOM 3252 O O . GLY B 1 44 ? -4.137 -4.039 -17.344 1 93.5 44 GLY B O 1
ATOM 3253 N N . ILE B 1 45 ? -2.186 -3.979 -18.453 1 94.5 45 ILE B N 1
ATOM 3254 C CA . ILE B 1 45 ? -1.454 -3.459 -17.312 1 94.5 45 ILE B CA 1
ATOM 3255 C C . ILE B 1 45 ? -1.679 -1.952 -17.188 1 94.5 45 ILE B C 1
ATOM 3257 O O . ILE B 1 45 ? -1.543 -1.38 -16.109 1 94.5 45 ILE B O 1
ATOM 3261 N N . GLN B 1 46 ? -1.942 -1.275 -18.375 1 94.56 46 GLN B N 1
ATOM 3262 C CA . GLN B 1 46 ? -2.24 0.153 -18.406 1 94.56 46 GLN B CA 1
ATOM 3263 C C . GLN B 1 46 ? -1.157 0.953 -17.688 1 94.56 46 GLN B C 1
ATOM 3265 O O . GLN B 1 46 ? -1.452 1.732 -16.781 1 94.56 46 GLN B O 1
ATOM 3270 N N . THR B 1 47 ? 0.021 0.869 -18.188 1 93.75 47 THR B N 1
ATOM 3271 C CA . THR B 1 47 ? 1.216 1.402 -17.547 1 93.75 47 THR B CA 1
ATOM 3272 C C . THR B 1 47 ? 1.061 2.895 -17.266 1 93.75 47 THR B C 1
ATOM 3274 O O . THR B 1 47 ? 1.278 3.348 -16.141 1 93.75 47 THR B O 1
ATOM 3277 N N . ALA B 1 48 ? 0.661 3.699 -18.25 1 93 48 ALA B N 1
ATOM 3278 C CA . ALA B 1 48 ? 0.57 5.152 -18.125 1 93 48 ALA B CA 1
ATOM 3279 C C . ALA B 1 48 ? -0.437 5.555 -17.062 1 93 48 ALA B C 1
ATOM 3281 O O . ALA B 1 48 ? -0.222 6.527 -16.328 1 93 48 ALA B O 1
ATOM 3282 N N . GLN B 1 49 ? -1.479 4.758 -16.891 1 94.94 49 GLN B N 1
ATOM 3283 C CA . GLN B 1 49 ? -2.57 5.152 -16 1 94.94 49 GLN B CA 1
ATOM 3284 C C . GLN B 1 49 ? -2.4 4.551 -14.617 1 94.94 49 GLN B C 1
ATOM 3286 O O . GLN B 1 49 ? -2.748 5.18 -13.609 1 94.94 49 GLN B O 1
ATOM 3291 N N . LEU B 1 50 ? -1.884 3.307 -14.578 1 96.5 50 LEU B N 1
ATOM 3292 C CA . LEU B 1 50 ? -1.998 2.564 -13.328 1 96.5 50 LEU B CA 1
ATOM 3293 C C . LEU B 1 50 ? -0.631 2.387 -12.672 1 96.5 50 LEU B C 1
ATOM 3295 O O . LEU B 1 50 ? -0.543 2.018 -11.5 1 96.5 50 LEU B O 1
ATOM 3299 N N . ILE B 1 51 ? 0.443 2.684 -13.359 1 95.75 51 ILE B N 1
ATOM 3300 C CA . ILE B 1 51 ? 1.758 2.373 -12.805 1 95.75 51 ILE B CA 1
ATOM 3301 C C . ILE B 1 51 ? 2.605 3.641 -12.75 1 95.75 51 ILE B C 1
ATOM 3303 O O . ILE B 1 51 ? 3.146 3.986 -11.695 1 95.75 51 ILE B O 1
ATOM 3307 N N . ASP B 1 52 ? 2.701 4.406 -13.812 1 94.12 52 ASP B N 1
ATOM 3308 C CA . ASP B 1 52 ? 3.584 5.562 -13.93 1 94.12 52 ASP B CA 1
ATOM 3309 C C . ASP B 1 52 ? 3.311 6.578 -12.82 1 94.12 52 ASP B C 1
ATOM 3311 O O . ASP B 1 52 ? 4.242 7.188 -12.289 1 94.12 52 ASP B O 1
ATOM 3315 N N . PRO B 1 53 ? 2.074 6.773 -12.438 1 95.25 53 PRO B N 1
ATOM 3316 C CA . PRO B 1 53 ? 1.816 7.797 -11.422 1 95.25 53 PRO B CA 1
ATOM 3317 C C . PRO B 1 53 ? 2.25 7.363 -10.023 1 95.25 53 PRO B C 1
ATOM 3319 O O . PRO B 1 53 ? 2.287 8.18 -9.102 1 95.25 53 PRO B O 1
ATOM 3322 N N . LEU B 1 54 ? 2.471 6.129 -9.789 1 96 54 LEU B N 1
ATOM 3323 C CA . LEU B 1 54 ? 2.773 5.605 -8.461 1 96 54 LEU B CA 1
ATOM 3324 C C . LEU B 1 54 ? 4.238 5.836 -8.109 1 96 54 LEU B C 1
ATOM 3326 O O . LEU B 1 54 ? 5.102 5.828 -8.992 1 96 54 LEU B O 1
ATOM 3330 N N . PRO B 1 55 ? 4.539 5.953 -6.859 1 94.06 55 PRO B N 1
ATOM 3331 C CA . PRO B 1 55 ? 5.91 6.207 -6.418 1 94.06 55 PRO B CA 1
ATOM 3332 C C . PRO B 1 55 ? 6.684 4.922 -6.125 1 94.06 55 PRO B C 1
ATOM 3334 O O . PRO B 1 55 ? 7.277 4.785 -5.051 1 94.06 55 PRO B O 1
ATOM 3337 N N . LEU B 1 56 ? 6.746 4.094 -7.098 1 95.06 56 LEU B N 1
ATOM 3338 C CA . LEU B 1 56 ? 7.457 2.836 -6.898 1 95.06 56 LEU B CA 1
ATOM 3339 C C . LEU B 1 56 ? 8.922 3.09 -6.547 1 95.06 56 LEU B C 1
ATOM 3341 O O . LEU B 1 56 ? 9.562 3.967 -7.129 1 95.06 56 LEU B O 1
ATOM 3345 N N . PRO B 1 57 ? 9.477 2.35 -5.625 1 92.06 57 PRO B N 1
ATOM 3346 C CA . PRO B 1 57 ? 10.891 2.52 -5.281 1 92.06 57 PRO B CA 1
ATOM 3347 C C . PRO B 1 57 ? 11.82 1.725 -6.191 1 92.06 57 PRO B C 1
ATOM 3349 O O . PRO B 1 57 ? 12.992 1.528 -5.867 1 92.06 57 PRO B O 1
ATOM 3352 N N . TYR B 1 58 ? 11.391 1.155 -7.234 1 91.5 58 TYR B N 1
ATOM 3353 C CA . TYR B 1 58 ? 12.125 0.447 -8.273 1 91.5 58 TYR B CA 1
ATOM 3354 C C . TYR B 1 58 ? 11.578 0.778 -9.656 1 91.5 58 TYR B C 1
ATOM 3356 O O . TYR B 1 58 ? 10.492 1.354 -9.773 1 91.5 58 TYR B O 1
ATOM 3364 N N . ASP B 1 59 ? 12.297 0.5 -10.672 1 91.69 59 ASP B N 1
ATOM 3365 C CA . ASP B 1 59 ? 11.82 0.672 -12.047 1 91.69 59 ASP B CA 1
ATOM 3366 C C . ASP B 1 59 ? 11.047 -0.557 -12.516 1 91.69 59 ASP B C 1
ATOM 3368 O O . ASP B 1 59 ? 11.625 -1.623 -12.719 1 91.69 59 ASP B O 1
ATOM 3372 N N . PHE B 1 60 ? 9.75 -0.404 -12.68 1 94.38 60 PHE B N 1
ATOM 3373 C CA . PHE B 1 60 ? 8.898 -1.521 -13.055 1 94.38 60 PHE B CA 1
ATOM 3374 C C . PHE B 1 60 ? 9.367 -2.143 -14.367 1 94.38 60 PHE B C 1
ATOM 3376 O O . PHE B 1 60 ? 9.383 -3.367 -14.508 1 94.38 60 PHE B O 1
ATOM 3383 N N . ASN B 1 61 ? 9.797 -1.388 -15.289 1 91.25 61 ASN B N 1
ATOM 3384 C CA . ASN B 1 61 ? 10.086 -1.841 -16.641 1 91.25 61 ASN B CA 1
ATOM 3385 C C . ASN B 1 61 ? 11.344 -2.703 -16.688 1 91.25 61 ASN B C 1
ATOM 3387 O O . ASN B 1 61 ? 11.523 -3.492 -17.609 1 91.25 61 ASN B O 1
ATOM 3391 N N . THR B 1 62 ? 12.172 -2.549 -15.695 1 92.69 62 THR B N 1
ATOM 3392 C CA . THR B 1 62 ? 13.414 -3.324 -15.711 1 92.69 62 THR B CA 1
ATOM 3393 C C . THR B 1 62 ? 13.445 -4.309 -14.547 1 92.69 62 THR B C 1
ATOM 3395 O O . THR B 1 62 ? 14.438 -5.016 -14.352 1 92.69 62 THR B O 1
ATOM 3398 N N . SER B 1 63 ? 12.352 -4.359 -13.836 1 94.62 63 SER B N 1
ATOM 3399 C CA . SER B 1 63 ? 12.367 -5.113 -12.586 1 94.62 63 SER B CA 1
ATOM 3400 C C . SER B 1 63 ? 12.32 -6.617 -12.844 1 94.62 63 SER B C 1
ATOM 3402 O O . SER B 1 63 ? 12.492 -7.418 -11.922 1 94.62 63 SER B O 1
ATOM 3404 N N . ASN B 1 64 ? 12.18 -7.062 -14.047 1 96.19 64 ASN B N 1
ATOM 3405 C CA . ASN B 1 64 ? 12.289 -8.484 -14.359 1 96.19 64 ASN B CA 1
ATOM 3406 C C . ASN B 1 64 ? 13.742 -8.914 -14.5 1 96.19 64 ASN B C 1
ATOM 3408 O O . ASN B 1 64 ? 14.047 -10.109 -14.523 1 96.19 64 ASN B O 1
ATOM 3412 N N . SER B 1 65 ? 14.617 -7.957 -14.664 1 95.44 65 SER B N 1
ATOM 3413 C CA . SER B 1 65 ? 16.047 -8.281 -14.648 1 95.44 65 SER B CA 1
ATOM 3414 C C . SER B 1 65 ? 16.516 -8.633 -13.234 1 95.44 65 SER B C 1
ATOM 3416 O O . SER B 1 65 ? 15.797 -8.391 -12.266 1 95.44 65 SER B O 1
ATOM 3418 N N . GLU B 1 66 ? 17.641 -9.164 -13.25 1 95.62 66 GLU B N 1
ATOM 3419 C CA . GLU B 1 66 ? 18.25 -9.422 -11.945 1 95.62 66 GLU B CA 1
ATOM 3420 C C . GLU B 1 66 ? 18.359 -8.141 -11.125 1 95.62 66 GLU B C 1
ATOM 3422 O O . GLU B 1 66 ? 18.875 -7.133 -11.609 1 95.62 66 GLU B O 1
ATOM 3427 N N . MET B 1 67 ? 17.781 -8.148 -9.969 1 94.75 67 MET B N 1
ATOM 3428 C CA . MET B 1 67 ? 18.047 -7.113 -8.977 1 94.75 67 MET B CA 1
ATOM 3429 C C . MET B 1 67 ? 19.359 -7.375 -8.258 1 94.75 67 MET B C 1
ATOM 3431 O O . MET B 1 67 ? 19.547 -8.438 -7.656 1 94.75 67 MET B O 1
ATOM 3435 N N . ALA B 1 68 ? 20.234 -6.41 -8.289 1 90.56 68 ALA B N 1
ATOM 3436 C CA . ALA B 1 68 ? 21.578 -6.578 -7.746 1 90.56 68 ALA B CA 1
ATOM 3437 C C . ALA B 1 68 ? 21.547 -6.734 -6.227 1 90.56 68 ALA B C 1
ATOM 3439 O O . ALA B 1 68 ? 20.656 -6.191 -5.562 1 90.56 68 ALA B O 1
ATOM 3440 N N . ASP B 1 69 ? 22.484 -7.516 -5.723 1 90.44 69 ASP B N 1
ATOM 3441 C CA . ASP B 1 69 ? 22.672 -7.723 -4.289 1 90.44 69 ASP B CA 1
ATOM 3442 C C . ASP B 1 69 ? 21.406 -8.25 -3.629 1 90.44 69 ASP B C 1
ATOM 3444 O O . ASP B 1 69 ? 21.016 -7.789 -2.551 1 90.44 69 ASP B O 1
ATOM 3448 N N . SER B 1 70 ? 20.734 -9.102 -4.395 1 93.56 70 SER B N 1
ATOM 3449 C CA . SER B 1 70 ? 19.469 -9.672 -3.924 1 93.56 70 SER B CA 1
ATOM 3450 C C . SER B 1 70 ? 19.344 -11.133 -4.344 1 93.56 70 SER B C 1
ATOM 3452 O O . SER B 1 70 ? 19.984 -11.57 -5.301 1 93.56 70 SER B O 1
ATOM 3454 N N . SER B 1 71 ? 18.562 -11.93 -3.562 1 93.44 71 SER B N 1
ATOM 3455 C CA . SER B 1 71 ? 18 -13.148 -4.137 1 93.44 71 SER B CA 1
ATOM 3456 C C . SER B 1 71 ? 16.797 -12.836 -5.027 1 93.44 71 SER B C 1
ATOM 3458 O O . SER B 1 71 ? 15.977 -11.977 -4.699 1 93.44 71 SER B O 1
ATOM 3460 N N . ASN B 1 72 ? 16.781 -13.484 -6.148 1 95.69 72 ASN B N 1
ATOM 3461 C CA . ASN B 1 72 ? 15.773 -13.219 -7.164 1 95.69 72 ASN B CA 1
ATOM 3462 C C . ASN B 1 72 ? 14.859 -14.422 -7.367 1 95.69 72 ASN B C 1
ATOM 3464 O O . ASN B 1 72 ? 15.328 -15.562 -7.422 1 95.69 72 ASN B O 1
ATOM 3468 N N . SER B 1 73 ? 13.578 -14.148 -7.457 1 96.12 73 SER B N 1
ATOM 3469 C CA . SER B 1 73 ? 12.594 -15.203 -7.688 1 96.12 73 SER B CA 1
ATOM 3470 C C . SER B 1 73 ? 11.641 -14.828 -8.82 1 96.12 73 SER B C 1
ATOM 3472 O O . SER B 1 73 ? 11.023 -13.766 -8.797 1 96.12 73 SER B O 1
ATOM 3474 N N . TRP B 1 74 ? 11.586 -15.602 -9.867 1 98.44 74 TRP B N 1
ATOM 3475 C CA . TRP B 1 74 ? 10.578 -15.578 -10.922 1 98.44 74 TRP B CA 1
ATOM 3476 C C . TRP B 1 74 ? 9.68 -16.812 -10.836 1 98.44 74 TRP B C 1
ATOM 3478 O O . TRP B 1 74 ? 10.141 -17.938 -11.008 1 98.44 74 TRP B O 1
ATOM 3488 N N . TRP B 1 75 ? 8.406 -16.547 -10.57 1 98.56 75 TRP B N 1
ATOM 3489 C CA . TRP B 1 75 ? 7.484 -17.641 -10.258 1 98.56 75 TRP B CA 1
ATOM 3490 C C . TRP B 1 75 ? 6.156 -17.453 -10.992 1 98.56 75 TRP B C 1
ATOM 3492 O O . TRP B 1 75 ? 5.656 -16.328 -11.109 1 98.56 75 TRP B O 1
ATOM 3502 N N . MET B 1 76 ? 5.555 -18.547 -11.492 1 98.75 76 MET B N 1
ATOM 3503 C CA . MET B 1 76 ? 4.215 -18.422 -12.062 1 98.75 76 MET B CA 1
ATOM 3504 C C . MET B 1 76 ? 3.387 -19.672 -11.773 1 98.75 76 MET B C 1
ATOM 3506 O O . MET B 1 76 ? 3.939 -20.75 -11.578 1 98.75 76 MET B O 1
ATOM 3510 N N . SER B 1 77 ? 2.148 -19.516 -11.68 1 98.94 77 SER B N 1
ATOM 3511 C CA . SER B 1 77 ? 1.128 -20.562 -11.727 1 98.94 77 SER B CA 1
ATOM 3512 C C . SER B 1 77 ? 0.146 -20.312 -12.867 1 98.94 77 SER B C 1
ATOM 3514 O O . SER B 1 77 ? -0.453 -19.25 -12.961 1 98.94 77 SER B O 1
ATOM 3516 N N . SER B 1 78 ? -0.004 -21.25 -13.703 1 98.94 78 SER B N 1
ATOM 3517 C CA . SER B 1 78 ? -0.971 -21.188 -14.797 1 98.94 78 SER B CA 1
ATOM 3518 C C . SER B 1 78 ? -2.158 -22.109 -14.531 1 98.94 78 SER B C 1
ATOM 3520 O O . SER B 1 78 ? -1.981 -23.266 -14.141 1 98.94 78 SER B O 1
ATOM 3522 N N . TYR B 1 79 ? -3.258 -21.562 -14.688 1 98.94 79 TYR B N 1
ATOM 3523 C CA . TYR B 1 79 ? -4.512 -22.297 -14.656 1 98.94 79 TYR B CA 1
ATOM 3524 C C . TYR B 1 79 ? -5.047 -22.531 -16.062 1 98.94 79 TYR B C 1
ATOM 3526 O O . TYR B 1 79 ? -5.531 -21.594 -16.719 1 98.94 79 TYR B O 1
ATOM 3534 N N . LEU B 1 80 ? -5.07 -23.812 -16.484 1 98.94 80 LEU B N 1
ATOM 3535 C CA . LEU B 1 80 ? -5.242 -24.094 -17.906 1 98.94 80 LEU B CA 1
ATOM 3536 C C . LEU B 1 80 ? -6.434 -25.016 -18.141 1 98.94 80 LEU B C 1
ATOM 3538 O O . LEU B 1 80 ? -6.652 -25.953 -17.375 1 98.94 80 LEU B O 1
ATOM 3542 N N . THR B 1 81 ? -7.113 -24.719 -19.203 1 98.88 81 THR B N 1
ATOM 3543 C CA . THR B 1 81 ? -7.984 -25.703 -19.812 1 98.88 81 THR B CA 1
ATOM 3544 C C . THR B 1 81 ? -7.344 -26.281 -21.078 1 98.88 81 THR B C 1
ATOM 3546 O O . THR B 1 81 ? -6.918 -25.531 -21.953 1 98.88 81 THR B O 1
ATOM 3549 N N . GLY B 1 82 ? -7.293 -27.562 -21.078 1 98.62 82 GLY B N 1
ATOM 3550 C CA . GLY B 1 82 ? -6.605 -28.219 -22.172 1 98.62 82 GLY B CA 1
ATOM 3551 C C . GLY B 1 82 ? -7.543 -28.703 -23.266 1 98.62 82 GLY B C 1
ATOM 3552 O O . GLY B 1 82 ? -8.758 -28.75 -23.062 1 98.62 82 GLY B O 1
ATOM 3553 N N . SER B 1 83 ? -6.914 -29.031 -24.375 1 98.44 83 SER B N 1
ATOM 3554 C CA . SER B 1 83 ? -7.645 -29.547 -25.531 1 98.44 83 SER B CA 1
ATOM 3555 C C . SER B 1 83 ? -8.328 -30.875 -25.219 1 98.44 83 SER B C 1
ATOM 3557 O O . SER B 1 83 ? -9.211 -31.312 -25.953 1 98.44 83 SER B O 1
ATOM 3559 N N . ASP B 1 84 ? -7.934 -31.516 -24.203 1 97.62 84 ASP B N 1
ATOM 3560 C CA . ASP B 1 84 ? -8.555 -32.75 -23.766 1 97.62 84 ASP B CA 1
ATOM 3561 C C . ASP B 1 84 ? -9.711 -32.5 -22.812 1 97.62 84 ASP B C 1
ATOM 3563 O O . ASP B 1 84 ? -10.234 -33.406 -22.172 1 97.62 84 ASP B O 1
ATOM 3567 N N . ASN B 1 85 ? -10 -31.25 -22.562 1 96.69 85 ASN B N 1
ATOM 3568 C CA . ASN B 1 85 ? -11.078 -30.766 -21.703 1 96.69 85 ASN B CA 1
ATOM 3569 C C . ASN B 1 85 ? -10.766 -31 -20.234 1 96.69 85 ASN B C 1
ATOM 3571 O O . ASN B 1 85 ? -11.664 -30.969 -19.391 1 96.69 85 ASN B O 1
ATOM 3575 N N . HIS B 1 86 ? -9.516 -31.344 -19.922 1 98.12 86 HIS B N 1
ATOM 3576 C CA . HIS B 1 86 ? -9.055 -31.312 -18.531 1 98.12 86 HIS B CA 1
ATOM 3577 C C . HIS B 1 86 ? -8.555 -29.922 -18.141 1 98.12 86 HIS B C 1
ATOM 3579 O O . HIS B 1 86 ? -8.203 -29.125 -19.016 1 98.12 86 HIS B O 1
ATOM 3585 N N . GLN B 1 87 ? -8.602 -29.703 -16.875 1 98.75 87 GLN B N 1
ATOM 3586 C CA . GLN B 1 87 ? -7.98 -28.5 -16.344 1 98.75 87 GLN B CA 1
ATOM 3587 C C . GLN B 1 87 ? -6.719 -28.828 -15.555 1 98.75 87 GLN B C 1
ATOM 3589 O O . GLN B 1 87 ? -6.66 -29.844 -14.867 1 98.75 87 GLN B O 1
ATOM 3594 N N . TYR B 1 88 ? -5.719 -27.969 -15.68 1 98.75 88 TYR B N 1
ATOM 3595 C CA . TYR B 1 88 ? -4.395 -28.188 -15.117 1 98.75 88 TYR B CA 1
ATOM 3596 C C . TYR B 1 88 ? -3.902 -26.938 -14.375 1 98.75 88 TYR B C 1
ATOM 3598 O O . TYR B 1 88 ? -4.273 -25.812 -14.727 1 98.75 88 TYR B O 1
ATOM 3606 N N . MET B 1 89 ? -3.154 -27.109 -13.391 1 98.88 89 MET B N 1
ATOM 3607 C CA . MET B 1 89 ? -2.279 -26.062 -12.867 1 98.88 89 MET B CA 1
ATOM 3608 C C . MET B 1 89 ? -0.819 -26.375 -13.18 1 98.88 89 MET B C 1
ATOM 3610 O O . MET B 1 89 ? -0.336 -27.469 -12.906 1 98.88 89 MET B O 1
ATOM 3614 N N . VAL B 1 90 ? -0.145 -25.5 -13.82 1 98.94 90 VAL B N 1
ATOM 3615 C CA . VAL B 1 90 ? 1.274 -25.641 -14.125 1 98.94 90 VAL B CA 1
ATOM 3616 C C . VAL B 1 90 ? 2.076 -24.609 -13.328 1 98.94 90 VAL B C 1
ATOM 3618 O O . VAL B 1 90 ? 1.718 -23.438 -13.289 1 98.94 90 VAL B O 1
ATOM 3621 N N . LEU B 1 91 ? 3.129 -25.062 -12.68 1 98.81 91 LEU B N 1
ATOM 3622 C CA . LEU B 1 91 ? 4.059 -24.203 -11.945 1 98.81 91 LEU B CA 1
ATOM 3623 C C . LEU B 1 91 ? 5.406 -24.141 -12.656 1 98.81 91 LEU B C 1
ATOM 3625 O O . LEU B 1 91 ? 5.875 -25.125 -13.211 1 98.81 91 LEU B O 1
ATOM 3629 N N . SER B 1 92 ? 5.965 -23.016 -12.648 1 98.81 92 SER B N 1
ATOM 3630 C CA . SER B 1 92 ? 7.348 -22.797 -13.062 1 98.81 92 SER B CA 1
ATOM 3631 C C . SER B 1 92 ? 8.031 -21.766 -12.164 1 98.81 92 SER B C 1
ATOM 3633 O O . SER B 1 92 ? 7.438 -20.75 -11.82 1 98.81 92 SER B O 1
ATOM 3635 N N . HIS B 1 93 ? 9.281 -22.078 -11.75 1 98.25 93 HIS B N 1
ATOM 3636 C CA . HIS B 1 93 ? 9.938 -21.25 -10.758 1 98.25 93 HIS B CA 1
ATOM 3637 C C . HIS B 1 93 ? 11.453 -21.25 -10.953 1 98.25 93 HIS B C 1
ATOM 3639 O O . HIS B 1 93 ? 12.055 -22.297 -11.188 1 98.25 93 HIS B O 1
ATOM 3645 N N . VAL B 1 94 ? 11.984 -20.078 -10.914 1 97.56 94 VAL B N 1
ATOM 3646 C CA . VAL B 1 94 ? 13.43 -19.875 -10.828 1 97.56 94 VAL B CA 1
ATOM 3647 C C . VAL B 1 94 ? 13.773 -19.078 -9.578 1 97.56 94 VAL B C 1
ATOM 3649 O O . VAL B 1 94 ? 13.18 -18.016 -9.328 1 97.56 94 VAL B O 1
ATOM 3652 N N . LEU B 1 95 ? 14.648 -19.562 -8.766 1 94.69 95 LEU B N 1
ATOM 3653 C CA . LEU B 1 95 ? 15.289 -18.844 -7.668 1 94.69 95 LEU B CA 1
ATOM 3654 C C . LEU B 1 95 ? 16.781 -18.688 -7.922 1 94.69 95 LEU B C 1
ATOM 3656 O O . LEU B 1 95 ? 17.484 -19.688 -8.133 1 94.69 95 LEU B O 1
ATOM 3660 N N . ALA B 1 96 ? 17.25 -17.484 -7.992 1 94.88 96 ALA B N 1
ATOM 3661 C CA . ALA B 1 96 ? 18.672 -17.203 -8.164 1 94.88 96 ALA B CA 1
ATOM 3662 C C . ALA B 1 96 ? 19.234 -16.469 -6.953 1 94.88 96 ALA B C 1
ATOM 3664 O O . ALA B 1 96 ? 18.766 -15.383 -6.605 1 94.88 96 ALA B O 1
ATOM 3665 N N . THR B 1 97 ? 20.203 -17.031 -6.336 1 91.56 97 THR B N 1
ATOM 3666 C CA . THR B 1 97 ? 20.922 -16.422 -5.227 1 91.56 97 THR B CA 1
ATOM 3667 C C . THR B 1 97 ? 22.391 -16.25 -5.566 1 91.56 97 THR B C 1
ATOM 3669 O O . THR B 1 97 ? 22.828 -16.625 -6.66 1 91.56 97 THR B O 1
ATOM 3672 N N . ASP B 1 98 ? 23.156 -15.656 -4.566 1 87.06 98 ASP B N 1
ATOM 3673 C CA . ASP B 1 98 ? 24.578 -15.484 -4.785 1 87.06 98 ASP B CA 1
ATOM 3674 C C . ASP B 1 98 ? 25.312 -16.828 -4.742 1 87.06 98 ASP B C 1
ATOM 3676 O O . ASP B 1 98 ? 26.391 -16.984 -5.328 1 87.06 98 ASP B O 1
ATOM 3680 N N . THR B 1 99 ? 24.688 -17.797 -4.105 1 87.38 99 THR B N 1
ATOM 3681 C CA . THR B 1 99 ? 25.422 -19.016 -3.832 1 87.38 99 THR B CA 1
ATOM 3682 C C . THR B 1 99 ? 24.875 -20.172 -4.66 1 87.38 99 THR B C 1
ATOM 3684 O O . THR B 1 99 ? 25.594 -21.125 -4.965 1 87.38 99 THR B O 1
ATOM 3687 N N . PHE B 1 100 ? 23.609 -20.141 -5.016 1 88.69 100 PHE B N 1
ATOM 3688 C CA . PHE B 1 100 ? 23.031 -21.219 -5.809 1 88.69 100 PHE B CA 1
ATOM 3689 C C . PHE B 1 100 ? 21.828 -20.734 -6.598 1 88.69 100 PHE B C 1
ATOM 3691 O O . PHE B 1 100 ? 21.297 -19.656 -6.324 1 88.69 100 PHE B O 1
ATOM 3698 N N . GLY B 1 101 ? 21.469 -21.531 -7.586 1 91.75 101 GLY B N 1
ATOM 3699 C CA . GLY B 1 101 ? 20.219 -21.375 -8.32 1 91.75 101 GLY B CA 1
ATOM 3700 C C . GLY B 1 101 ? 19.297 -22.578 -8.195 1 91.75 101 GLY B C 1
ATOM 3701 O O . GLY B 1 101 ? 19.75 -23.672 -7.871 1 91.75 101 GLY B O 1
ATOM 3702 N N . LEU B 1 102 ? 18.062 -22.328 -8.336 1 93.94 102 LEU B N 1
ATOM 3703 C CA . LEU B 1 102 ? 17.016 -23.359 -8.352 1 93.94 102 LEU B CA 1
ATOM 3704 C C . LEU B 1 102 ? 16.047 -23.109 -9.5 1 93.94 102 LEU B C 1
ATOM 3706 O O . LEU B 1 102 ? 15.617 -21.984 -9.734 1 93.94 102 LEU B O 1
ATOM 3710 N N . TYR B 1 103 ? 15.781 -24.109 -10.297 1 95.44 103 TYR B N 1
ATOM 3711 C CA . TYR B 1 103 ? 14.672 -24.094 -11.242 1 95.44 103 TYR B CA 1
ATOM 3712 C C . TYR B 1 103 ? 13.82 -25.344 -11.125 1 95.44 103 TYR B C 1
ATOM 3714 O O . TYR B 1 103 ? 14.352 -26.453 -10.961 1 95.44 103 TYR B O 1
ATOM 3722 N N . ARG B 1 104 ? 12.562 -25.156 -11.094 1 96.75 104 ARG B N 1
ATOM 3723 C CA . ARG B 1 104 ? 11.641 -26.25 -10.805 1 96.75 104 ARG B CA 1
ATOM 3724 C C . ARG B 1 104 ? 10.289 -26.016 -11.461 1 96.75 104 ARG B C 1
ATOM 3726 O O . ARG B 1 104 ? 10.016 -24.922 -11.953 1 96.75 104 ARG B O 1
ATOM 3733 N N . GLY B 1 105 ? 9.469 -27.109 -11.516 1 97.56 105 GLY B N 1
ATOM 3734 C CA . GLY B 1 105 ? 8.141 -27.047 -12.109 1 97.56 105 GLY B CA 1
ATOM 3735 C C . GLY B 1 105 ? 7.258 -28.219 -11.711 1 97.56 105 GLY B C 1
ATOM 3736 O O . GLY B 1 105 ? 7.742 -29.219 -11.18 1 97.56 105 GLY B O 1
ATOM 3737 N N . GLY B 1 106 ? 6.027 -27.969 -11.891 1 98.12 106 GLY B N 1
ATOM 3738 C CA . GLY B 1 106 ? 5.023 -28.984 -11.617 1 98.12 106 GLY B CA 1
ATOM 3739 C C . GLY B 1 106 ? 3.801 -28.875 -12.508 1 98.12 106 GLY B C 1
ATOM 3740 O O . GLY B 1 106 ? 3.48 -27.781 -13 1 98.12 106 GLY B O 1
ATOM 3741 N N . ILE B 1 107 ? 3.184 -30.016 -12.828 1 98.56 107 ILE B N 1
ATOM 3742 C CA . ILE B 1 107 ? 1.888 -30.078 -13.492 1 98.56 107 ILE B CA 1
ATOM 3743 C C . ILE B 1 107 ? 0.909 -30.891 -12.648 1 98.56 107 ILE B C 1
ATOM 3745 O O . ILE B 1 107 ? 1.193 -32.031 -12.289 1 98.56 107 ILE B O 1
ATOM 3749 N N . TYR B 1 108 ? -0.15 -30.281 -12.328 1 98.25 108 TYR B N 1
ATOM 3750 C CA . TYR B 1 108 ? -1.246 -30.906 -11.609 1 98.25 108 TYR B CA 1
ATOM 3751 C C . TYR B 1 108 ? -2.488 -31.016 -12.484 1 98.25 108 TYR B C 1
ATOM 3753 O O . TYR B 1 108 ? -3.025 -30 -12.93 1 98.25 108 TYR B O 1
ATOM 3761 N N . ASP B 1 109 ? -2.959 -32.25 -12.781 1 98.19 109 ASP B N 1
ATOM 3762 C CA . ASP B 1 109 ? -4.262 -32.438 -13.406 1 98.19 109 ASP B CA 1
ATOM 3763 C C . ASP B 1 109 ? -5.391 -32.281 -12.391 1 98.19 109 ASP B C 1
ATOM 3765 O O . ASP B 1 109 ? -5.605 -33.156 -11.555 1 98.19 109 ASP B O 1
ATOM 3769 N N . ILE B 1 110 ? -6.047 -31.188 -12.516 1 98.25 110 ILE B N 1
ATOM 3770 C CA . ILE B 1 110 ? -7.086 -30.828 -11.555 1 98.25 110 ILE B CA 1
ATOM 3771 C C . ILE B 1 110 ? -8.305 -31.734 -11.75 1 98.25 110 ILE B C 1
ATOM 3773 O O . ILE B 1 110 ? -8.969 -32.125 -10.781 1 98.25 110 ILE B O 1
ATOM 3777 N N . THR B 1 111 ? -8.609 -32.094 -12.945 1 97.5 111 THR B N 1
ATOM 3778 C CA . THR B 1 111 ? -9.789 -32.875 -13.297 1 97.5 111 THR B CA 1
ATOM 3779 C C . THR B 1 111 ? -9.656 -34.312 -12.812 1 97.5 111 THR B C 1
ATOM 3781 O O . THR B 1 111 ? -10.594 -34.906 -12.25 1 97.5 111 THR B O 1
ATOM 3784 N N . GLU B 1 112 ? -8.555 -34.969 -13.094 1 96.25 112 GLU B N 1
ATOM 3785 C CA . GLU B 1 112 ? -8.18 -36.281 -12.602 1 96.25 112 GLU B CA 1
ATOM 3786 C C . GLU B 1 112 ? -6.859 -36.25 -11.836 1 96.25 112 GLU B C 1
ATOM 3788 O O . GLU B 1 112 ? -5.789 -36.406 -12.414 1 96.25 112 GLU B O 1
ATOM 3793 N N . PRO B 1 113 ? -6.938 -36.062 -10.617 1 96.25 113 PRO B N 1
ATOM 3794 C CA . PRO B 1 113 ? -5.785 -35.688 -9.789 1 96.25 113 PRO B CA 1
ATOM 3795 C C . PRO B 1 113 ? -4.57 -36.594 -10.047 1 96.25 113 PRO B C 1
ATOM 3797 O O . PRO B 1 113 ? -4.637 -37.812 -9.867 1 96.25 113 PRO B O 1
ATOM 3800 N N . ALA B 1 114 ? -3.6 -36.031 -10.5 1 95.56 114 ALA B N 1
ATOM 3801 C CA . ALA B 1 114 ? -2.252 -36.562 -10.711 1 95.56 114 ALA B CA 1
ATOM 3802 C C . ALA B 1 114 ? -1.227 -35.438 -10.766 1 95.56 114 ALA B C 1
ATOM 3804 O O . ALA B 1 114 ? -1.526 -34.344 -11.25 1 95.56 114 ALA B O 1
ATOM 3805 N N . TYR B 1 115 ? -0.074 -35.688 -10.25 1 95 115 TYR B N 1
ATOM 3806 C CA . TYR B 1 115 ? 0.935 -34.625 -10.109 1 95 115 TYR B CA 1
ATOM 3807 C C . TYR B 1 115 ? 2.291 -35.125 -10.609 1 95 115 TYR B C 1
ATOM 3809 O O . TYR B 1 115 ? 2.703 -36.25 -10.328 1 95 115 TYR B O 1
ATOM 3817 N N . SER B 1 116 ? 2.941 -34.344 -11.469 1 96.12 116 SER B N 1
ATOM 3818 C CA . SER B 1 116 ? 4.316 -34.531 -11.906 1 96.12 116 SER B CA 1
ATOM 3819 C C . SER B 1 116 ? 5.176 -33.312 -11.594 1 96.12 116 SER B C 1
ATOM 3821 O O . SER B 1 116 ? 4.684 -32.188 -11.609 1 96.12 116 SER B O 1
ATOM 3823 N N . LEU B 1 117 ? 6.473 -33.531 -11.266 1 96.19 117 LEU B N 1
ATOM 3824 C CA . LEU B 1 117 ? 7.301 -32.406 -10.875 1 96.19 117 LEU B CA 1
ATOM 3825 C C . LEU B 1 117 ? 8.766 -32.656 -11.227 1 96.19 117 LEU B C 1
ATOM 3827 O O . LEU B 1 117 ? 9.148 -33.781 -11.547 1 96.19 117 LEU B O 1
ATOM 3831 N N . PHE B 1 118 ? 9.531 -31.672 -11.203 1 94.62 118 PHE B N 1
ATOM 3832 C CA . PHE B 1 118 ? 10.984 -31.703 -11.125 1 94.62 118 PHE B CA 1
ATOM 3833 C C . PHE B 1 118 ? 11.508 -30.547 -10.281 1 94.62 118 PHE B C 1
ATOM 3835 O O . PHE B 1 118 ? 10.812 -29.547 -10.109 1 94.62 118 PHE B O 1
ATOM 3842 N N . SER B 1 119 ? 12.594 -30.672 -9.688 1 94.19 119 SER B N 1
ATOM 3843 C CA . SER B 1 119 ? 13.32 -29.641 -8.961 1 94.19 119 SER B CA 1
ATOM 3844 C C . SER B 1 119 ? 14.828 -29.844 -9.047 1 94.19 119 SER B C 1
ATOM 3846 O O . SER B 1 119 ? 15.328 -30.906 -8.688 1 94.19 119 SER B O 1
ATOM 3848 N N . GLU B 1 120 ? 15.531 -28.828 -9.523 1 92.38 120 GLU B N 1
ATOM 3849 C CA . GLU B 1 120 ? 16.969 -28.938 -9.734 1 92.38 120 GLU B CA 1
ATOM 3850 C C . GLU B 1 120 ? 17.703 -27.75 -9.109 1 92.38 120 GLU B C 1
ATOM 3852 O O . GLU B 1 120 ? 17.297 -26.594 -9.281 1 92.38 120 GLU B O 1
ATOM 3857 N N . MET B 1 121 ? 18.719 -28.047 -8.414 1 91.94 121 MET B N 1
ATOM 3858 C CA . MET B 1 121 ? 19.641 -27.031 -7.914 1 91.94 121 MET B CA 1
ATOM 3859 C C . MET B 1 121 ? 20.891 -26.969 -8.781 1 91.94 121 MET B C 1
ATOM 3861 O O . MET B 1 121 ? 21.328 -27.984 -9.336 1 91.94 121 MET B O 1
ATOM 3865 N N . THR B 1 122 ? 21.438 -25.766 -8.883 1 92.12 122 THR B N 1
ATOM 3866 C CA . THR B 1 122 ? 22.641 -25.578 -9.688 1 92.12 122 THR B CA 1
ATOM 3867 C C . THR B 1 122 ? 23.531 -24.5 -9.094 1 92.12 122 THR B C 1
ATOM 3869 O O . THR B 1 122 ? 23.062 -23.656 -8.32 1 92.12 122 THR B O 1
ATOM 3872 N N . THR B 1 123 ? 24.797 -24.578 -9.406 1 91.88 123 THR B N 1
ATOM 3873 C CA . THR B 1 123 ? 25.734 -23.516 -9.039 1 91.88 123 THR B CA 1
ATOM 3874 C C . THR B 1 123 ? 25.984 -22.594 -10.227 1 91.88 123 THR B C 1
ATOM 3876 O O . THR B 1 123 ? 26.719 -21.609 -10.102 1 91.88 123 THR B O 1
ATOM 3879 N N . GLN B 1 124 ? 25.359 -22.906 -11.289 1 91.19 124 GLN B N 1
ATOM 3880 C CA . GLN B 1 124 ? 25.453 -22.031 -12.445 1 91.19 124 GLN B CA 1
ATOM 3881 C C . GLN B 1 124 ? 24.812 -20.672 -12.164 1 91.19 124 GLN B C 1
ATOM 3883 O O . GLN B 1 124 ? 23.812 -20.594 -11.438 1 91.19 124 GLN B O 1
ATOM 3888 N N . ASN B 1 125 ? 25.422 -19.688 -12.805 1 94 125 ASN B N 1
ATOM 3889 C CA . ASN B 1 125 ? 24.797 -18.375 -12.758 1 94 125 ASN B CA 1
ATOM 3890 C C . ASN B 1 125 ? 23.594 -18.297 -13.695 1 94 125 ASN B C 1
ATOM 3892 O O . ASN B 1 125 ? 23.734 -18.016 -14.883 1 94 125 ASN B O 1
ATOM 3896 N N . LEU B 1 126 ? 22.422 -18.438 -1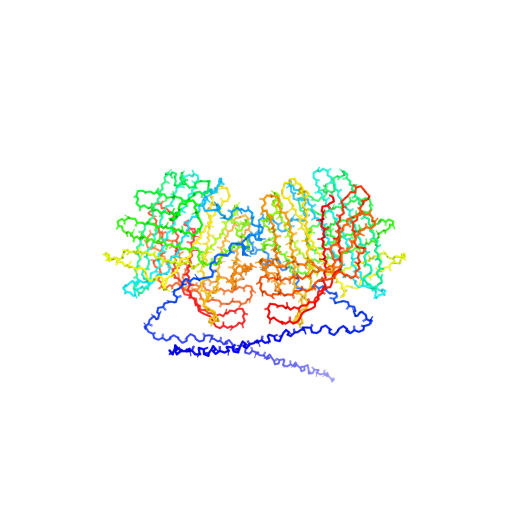3.188 1 95.75 126 LEU B N 1
ATOM 3897 C CA . LEU B 1 126 ? 21.203 -18.484 -13.984 1 95.75 126 LEU B CA 1
ATOM 3898 C C . LEU B 1 126 ? 20.875 -17.125 -14.586 1 95.75 126 LEU B C 1
ATOM 3900 O O . LEU B 1 126 ? 20.109 -17.031 -15.547 1 95.75 126 LEU B O 1
ATOM 3904 N N . THR B 1 127 ? 21.406 -16.031 -14.023 1 95.69 127 THR B N 1
ATOM 3905 C CA . THR B 1 127 ? 20.984 -14.703 -14.43 1 95.69 127 THR B CA 1
ATOM 3906 C C . THR B 1 127 ? 22.047 -14.039 -15.305 1 95.69 127 THR B C 1
ATOM 3908 O O . THR B 1 127 ? 21.984 -12.828 -15.547 1 95.69 127 THR B O 1
ATOM 3911 N N . ALA B 1 128 ? 23.016 -14.75 -15.805 1 94.19 128 ALA B N 1
ATOM 3912 C CA . ALA B 1 128 ? 24.125 -14.203 -16.578 1 94.19 128 ALA B CA 1
ATOM 3913 C C . ALA B 1 128 ? 23.609 -13.383 -17.766 1 94.19 128 ALA B C 1
ATOM 3915 O O . ALA B 1 128 ? 24.25 -12.406 -18.172 1 94.19 128 ALA B O 1
ATOM 3916 N N . HIS B 1 129 ? 22.422 -13.727 -18.266 1 93.44 129 HIS B N 1
ATOM 3917 C CA . HIS B 1 129 ? 21.891 -13.047 -19.453 1 93.44 129 HIS B CA 1
ATOM 3918 C C . HIS B 1 129 ? 20.609 -12.305 -19.125 1 93.44 129 HIS B C 1
ATOM 3920 O O . HIS B 1 129 ? 19.797 -12.031 -20.016 1 93.44 129 HIS B O 1
ATOM 3926 N N . SER B 1 130 ? 20.359 -12.047 -17.938 1 94.75 130 SER B N 1
ATOM 3927 C CA . SER B 1 130 ? 19.172 -11.336 -17.484 1 94.75 130 SER B CA 1
ATOM 3928 C C . SER B 1 130 ? 19.531 -10.109 -16.656 1 94.75 130 SER B C 1
ATOM 3930 O O . SER B 1 130 ? 19.016 -9.914 -15.562 1 94.75 130 SER B O 1
ATOM 3932 N N . GLN B 1 131 ? 20.391 -9.289 -17.188 1 89.19 131 GLN B N 1
ATOM 3933 C CA . GLN B 1 131 ? 20.844 -8.055 -16.562 1 89.19 131 GLN B CA 1
ATOM 3934 C C . GLN B 1 131 ? 20.516 -6.84 -17.422 1 89.19 131 GLN B C 1
ATOM 3936 O O . GLN B 1 131 ? 20.234 -6.984 -18.625 1 89.19 131 GLN B O 1
ATOM 3941 N N . ASP B 1 132 ? 20.391 -5.645 -16.797 1 83.69 132 ASP B N 1
ATOM 3942 C CA . ASP B 1 132 ? 20.281 -4.355 -17.469 1 83.69 132 ASP B CA 1
ATOM 3943 C C . ASP B 1 132 ? 19.078 -4.316 -18.391 1 83.69 132 ASP B C 1
ATOM 3945 O O . ASP B 1 132 ? 19.203 -3.918 -19.562 1 83.69 132 ASP B O 1
ATOM 3949 N N . GLY B 1 133 ? 18 -4.871 -17.891 1 86.75 133 GLY B N 1
ATOM 3950 C CA . GLY B 1 133 ? 16.734 -4.77 -18.625 1 86.75 133 GLY B CA 1
ATOM 3951 C C . GLY B 1 133 ? 16.422 -6.008 -19.438 1 86.75 133 GLY B C 1
ATOM 3952 O O . GLY B 1 133 ? 15.367 -6.086 -20.078 1 86.75 133 GLY B O 1
ATOM 3953 N N . LYS B 1 134 ? 17.312 -6.953 -19.453 1 92.88 134 LYS B N 1
ATOM 3954 C CA . LYS B 1 134 ? 17.094 -8.211 -20.156 1 92.88 134 LYS B CA 1
ATOM 3955 C C . LYS B 1 134 ? 16.5 -9.266 -19.219 1 92.88 134 LYS B C 1
ATOM 3957 O O . LYS B 1 134 ? 16.656 -9.188 -18 1 92.88 134 LYS B O 1
ATOM 3962 N N . PHE B 1 135 ? 15.844 -10.156 -19.797 1 97.56 135 PHE B N 1
ATOM 3963 C CA . PHE B 1 135 ? 15.25 -11.266 -19.062 1 97.56 135 PHE B CA 1
ATOM 3964 C C . PHE B 1 135 ? 15.305 -12.547 -19.891 1 97.56 135 PHE B C 1
ATOM 3966 O O . PHE B 1 135 ? 14.445 -12.773 -20.75 1 97.56 135 PHE B O 1
ATOM 3973 N N . ASN B 1 136 ? 16.297 -13.328 -19.562 1 96.88 136 ASN B N 1
ATOM 3974 C CA . ASN B 1 136 ? 16.609 -14.5 -20.359 1 96.88 136 ASN B CA 1
ATOM 3975 C C . ASN B 1 136 ? 17.328 -15.562 -19.531 1 96.88 136 ASN B C 1
ATOM 3977 O O . ASN B 1 136 ? 18.531 -15.812 -19.734 1 96.88 136 ASN B O 1
ATOM 3981 N N . ILE B 1 137 ? 16.641 -16.266 -18.75 1 97.62 137 ILE B N 1
ATOM 3982 C CA . ILE B 1 137 ? 17.188 -17.359 -17.969 1 97.62 137 ILE B CA 1
ATOM 3983 C C . ILE B 1 137 ? 17.047 -18.672 -18.719 1 97.62 137 ILE B C 1
ATOM 3985 O O . ILE B 1 137 ? 15.938 -19.078 -19.062 1 97.62 137 ILE B O 1
ATOM 3989 N N . ARG B 1 138 ? 18.234 -19.375 -18.859 1 95.88 138 ARG B N 1
ATOM 3990 C CA . ARG B 1 138 ? 18.172 -20.594 -19.672 1 95.88 138 ARG B CA 1
ATOM 3991 C C . ARG B 1 138 ? 19.188 -21.625 -19.188 1 95.88 138 ARG B C 1
ATOM 3993 O O . ARG B 1 138 ? 20.297 -21.266 -18.797 1 95.88 138 ARG B O 1
ATOM 4000 N N . THR B 1 139 ? 18.75 -22.781 -19.141 1 95.44 139 THR B N 1
ATOM 4001 C CA . THR B 1 139 ? 19.578 -23.969 -19.078 1 95.44 139 THR B CA 1
ATOM 4002 C C . THR B 1 139 ? 19.391 -24.828 -20.312 1 95.44 139 THR B C 1
ATOM 4004 O O . THR B 1 139 ? 18.781 -24.391 -21.297 1 95.44 139 THR B O 1
ATOM 4007 N N . ASP B 1 140 ? 20 -26.047 -20.281 1 94.5 140 ASP B N 1
ATOM 4008 C CA . ASP B 1 140 ? 19.875 -26.922 -21.438 1 94.5 140 ASP B CA 1
ATOM 4009 C C . ASP B 1 140 ? 18.438 -27.375 -21.641 1 94.5 140 ASP B C 1
ATOM 4011 O O . ASP B 1 140 ? 18 -27.578 -22.781 1 94.5 140 ASP B O 1
ATOM 4015 N N . ASP B 1 141 ? 17.656 -27.484 -20.625 1 96.5 141 ASP B N 1
ATOM 4016 C CA . ASP B 1 141 ? 16.344 -28.094 -20.75 1 96.5 141 ASP B CA 1
ATOM 4017 C C . ASP B 1 141 ? 15.273 -27.203 -20.109 1 96.5 141 ASP B C 1
ATOM 4019 O O . ASP B 1 141 ? 14.148 -27.656 -19.875 1 96.5 141 ASP B O 1
ATOM 4023 N N . PHE B 1 142 ? 15.617 -25.969 -19.844 1 97.75 142 PHE B N 1
ATOM 4024 C CA . PHE B 1 142 ? 14.672 -25.109 -19.141 1 97.75 142 PHE B CA 1
ATOM 4025 C C . PHE B 1 142 ? 14.844 -23.656 -19.594 1 97.75 142 PHE B C 1
ATOM 4027 O O . PHE B 1 142 ? 15.961 -23.219 -19.891 1 97.75 142 PHE B O 1
ATOM 4034 N N . PHE B 1 143 ? 13.734 -22.922 -19.672 1 98.25 143 PHE B N 1
ATOM 4035 C CA . PHE B 1 143 ? 13.758 -21.5 -20.016 1 98.25 143 PHE B CA 1
ATOM 4036 C C . PHE B 1 143 ? 12.727 -20.734 -19.203 1 98.25 143 PHE B C 1
ATOM 4038 O O . PHE B 1 143 ? 11.625 -21.219 -18.969 1 98.25 143 PHE B O 1
ATOM 4045 N N . PHE B 1 144 ? 13.031 -19.562 -18.766 1 98.69 144 PHE B N 1
ATOM 4046 C CA . PHE B 1 144 ? 12.164 -18.578 -18.141 1 98.69 144 PHE B CA 1
ATOM 4047 C C . PHE B 1 144 ? 12.602 -17.156 -18.5 1 98.69 144 PHE B C 1
ATOM 4049 O O . PHE B 1 144 ? 13.703 -16.734 -18.141 1 98.69 144 PHE B O 1
ATOM 4056 N N . GLY B 1 145 ? 11.758 -16.453 -19.188 1 98.25 145 GLY B N 1
ATOM 4057 C CA . GLY B 1 145 ? 12.195 -15.117 -19.594 1 98.25 145 GLY B CA 1
ATOM 4058 C C . GLY B 1 145 ? 11.227 -14.438 -20.547 1 98.25 145 GLY B C 1
ATOM 4059 O O . GLY B 1 145 ? 10.062 -14.82 -20.641 1 98.25 145 GLY B O 1
ATOM 4060 N N . SER B 1 146 ? 11.758 -13.406 -21.141 1 97.69 146 SER B N 1
ATOM 4061 C CA . SER B 1 146 ? 10.961 -12.641 -22.094 1 97.69 146 SER B CA 1
ATOM 4062 C C . SER B 1 146 ? 10.805 -13.383 -23.406 1 97.69 146 SER B C 1
ATOM 4064 O O . SER B 1 146 ? 11.75 -14.023 -23.875 1 97.69 146 SER B O 1
ATOM 4066 N N . ALA B 1 147 ? 9.625 -13.266 -23.953 1 96.38 147 ALA B N 1
ATOM 4067 C CA . ALA B 1 147 ? 9.375 -13.797 -25.297 1 96.38 147 ALA B CA 1
ATOM 4068 C C . ALA B 1 147 ? 9.711 -12.766 -26.375 1 96.38 147 ALA B C 1
ATOM 4070 O O . ALA B 1 147 ? 9.617 -13.055 -27.562 1 96.38 147 ALA B O 1
ATOM 4071 N N . LEU B 1 148 ? 10.109 -11.578 -25.891 1 92.81 148 LEU B N 1
ATOM 4072 C CA . LEU B 1 148 ? 10.422 -10.477 -26.797 1 92.81 148 LEU B CA 1
ATOM 4073 C C . LEU B 1 148 ? 11.852 -10 -26.594 1 92.81 148 LEU B C 1
ATOM 4075 O O . LEU B 1 148 ? 12.359 -9.992 -25.469 1 92.81 148 LEU B O 1
ATOM 4079 N N . ALA B 1 149 ? 12.625 -9.562 -27.562 1 85.06 149 ALA B N 1
ATOM 4080 C CA . ALA B 1 149 ? 14.031 -9.156 -27.5 1 85.06 149 ALA B CA 1
ATOM 4081 C C . ALA B 1 149 ? 14.195 -7.855 -26.719 1 85.06 149 ALA B C 1
ATOM 4083 O O . ALA B 1 149 ? 15.141 -7.703 -25.953 1 85.06 149 ALA B O 1
ATOM 4084 N N . ASN B 1 150 ? 13.328 -6.93 -26.797 1 84.31 150 ASN B N 1
ATOM 4085 C CA . ASN B 1 150 ? 13.586 -5.621 -26.203 1 84.31 150 ASN B CA 1
ATOM 4086 C C . ASN B 1 150 ? 12.469 -5.199 -25.266 1 84.31 150 ASN B C 1
ATOM 4088 O O . ASN B 1 150 ? 12.195 -4.008 -25.109 1 84.31 150 ASN B O 1
ATOM 4092 N N . ASN B 1 151 ? 11.984 -6.125 -24.672 1 89.94 151 ASN B N 1
ATOM 4093 C CA . ASN B 1 151 ? 10.898 -5.848 -23.734 1 89.94 151 ASN B CA 1
ATOM 4094 C C . ASN B 1 151 ? 10.758 -6.965 -22.703 1 89.94 151 ASN B C 1
ATOM 4096 O O . ASN B 1 151 ? 10.336 -8.078 -23.047 1 89.94 151 ASN B O 1
ATOM 4100 N N . SER B 1 152 ? 11.047 -6.648 -21.484 1 92.19 152 SER B N 1
ATOM 4101 C CA . SER B 1 152 ? 11.109 -7.68 -20.453 1 92.19 152 SER B CA 1
ATOM 4102 C C . SER B 1 152 ? 9.781 -7.785 -19.703 1 92.19 152 SER B C 1
ATOM 4104 O O . SER B 1 152 ? 9.648 -8.594 -18.781 1 92.19 152 SER B O 1
ATOM 4106 N N . ILE B 1 153 ? 8.719 -7.047 -20.078 1 91.38 153 ILE B N 1
ATOM 4107 C CA . ILE B 1 153 ? 7.539 -6.973 -19.219 1 91.38 153 ILE B CA 1
ATOM 4108 C C . ILE B 1 153 ? 6.293 -7.328 -20.031 1 91.38 153 ILE B C 1
ATOM 4110 O O . ILE B 1 153 ? 5.285 -7.762 -19.469 1 91.38 153 ILE B O 1
ATOM 4114 N N . THR B 1 154 ? 6.258 -7.301 -21.297 1 92.5 154 THR B N 1
ATOM 4115 C CA . THR B 1 154 ? 5.02 -7.355 -22.062 1 92.5 154 THR B CA 1
ATOM 4116 C C . THR B 1 154 ? 4.582 -8.805 -22.281 1 92.5 154 THR B C 1
ATOM 4118 O O . THR B 1 154 ? 3.395 -9.117 -22.203 1 92.5 154 THR B O 1
ATOM 4121 N N . LYS B 1 155 ? 5.465 -9.625 -22.672 1 97.12 155 LYS B N 1
ATOM 4122 C CA . LYS B 1 155 ? 5.223 -11.023 -23.016 1 97.12 155 LYS B CA 1
ATOM 4123 C C . LYS B 1 155 ? 6.348 -11.922 -22.5 1 97.12 155 LYS B C 1
ATOM 4125 O O . LYS B 1 155 ? 7.516 -11.711 -22.828 1 97.12 155 LYS B O 1
ATOM 4130 N N . LEU B 1 156 ? 5.969 -12.93 -21.719 1 98.44 156 LEU B N 1
ATOM 4131 C CA . LEU B 1 156 ? 6.934 -13.836 -21.109 1 98.44 156 LEU B CA 1
ATOM 4132 C C . LEU B 1 156 ? 6.691 -15.273 -21.547 1 98.44 156 LEU B C 1
ATOM 4134 O O . LEU B 1 156 ? 5.633 -15.586 -22.109 1 98.44 156 LEU B O 1
ATOM 4138 N N . ARG B 1 157 ? 7.676 -16.047 -21.328 1 98.81 157 ARG B N 1
ATOM 4139 C CA . ARG B 1 157 ? 7.637 -17.453 -21.734 1 98.81 157 ARG B CA 1
ATOM 4140 C C . ARG B 1 157 ? 8.422 -18.328 -20.75 1 98.81 157 ARG B C 1
ATOM 4142 O O . ARG B 1 157 ? 9.461 -17.906 -20.234 1 98.81 157 ARG B O 1
ATOM 4149 N N . THR B 1 158 ? 7.941 -19.5 -20.469 1 98.88 158 THR B N 1
ATOM 4150 C CA . THR B 1 158 ? 8.672 -20.516 -19.734 1 98.88 158 THR B CA 1
ATOM 4151 C C . THR B 1 158 ? 8.539 -21.891 -20.422 1 98.88 158 THR B C 1
ATOM 4153 O O . THR B 1 158 ? 7.477 -22.219 -20.953 1 98.88 158 THR B O 1
ATOM 4156 N N . VAL B 1 159 ? 9.641 -22.625 -20.453 1 98.81 159 VAL B N 1
ATOM 4157 C CA . VAL B 1 159 ? 9.719 -23.906 -21.109 1 98.81 159 VAL B CA 1
ATOM 4158 C C . VAL B 1 159 ? 10.422 -24.922 -20.219 1 98.81 159 VAL B C 1
ATOM 4160 O O . VAL B 1 159 ? 11.422 -24.594 -19.562 1 98.81 159 VAL B O 1
ATOM 4163 N N . SER B 1 160 ? 9.906 -26.047 -20.047 1 98.75 160 SER B N 1
ATOM 4164 C CA . SER B 1 160 ? 10.602 -27.234 -19.547 1 98.75 160 SER B CA 1
ATOM 4165 C C . SER B 1 160 ? 10.617 -28.344 -20.594 1 98.75 160 SER B C 1
ATOM 4167 O O . SER B 1 160 ? 9.57 -28.766 -21.078 1 98.75 160 SER B O 1
ATOM 4169 N N . ASN B 1 161 ? 11.812 -28.75 -20.938 1 97.75 161 ASN B N 1
ATOM 4170 C CA . ASN B 1 161 ? 12.008 -29.891 -21.828 1 97.75 161 ASN B CA 1
ATOM 4171 C C . ASN B 1 161 ? 12.57 -31.094 -21.078 1 97.75 161 ASN B C 1
ATOM 4173 O O . ASN B 1 161 ? 13.289 -31.922 -21.656 1 97.75 161 ASN B O 1
ATOM 4177 N N . ARG B 1 162 ? 12.289 -31.141 -19.891 1 95.12 162 ARG B N 1
ATOM 4178 C CA . ARG B 1 162 ? 12.734 -32.281 -19.078 1 95.12 162 ARG B CA 1
ATOM 4179 C C . ARG B 1 162 ? 11.93 -33.531 -19.406 1 95.12 162 ARG B C 1
ATOM 4181 O O . ARG B 1 162 ? 10.742 -33.438 -19.734 1 95.12 162 ARG B O 1
ATOM 4188 N N . THR B 1 163 ? 12.578 -34.688 -19.203 1 90.25 163 THR B N 1
ATOM 4189 C CA . THR B 1 163 ? 11.961 -35.969 -19.578 1 90.25 163 THR B CA 1
ATOM 4190 C C . THR B 1 163 ? 10.664 -36.188 -18.812 1 90.25 163 THR B C 1
ATOM 4192 O O . THR B 1 163 ? 9.68 -36.688 -19.375 1 90.25 163 THR B O 1
ATOM 4195 N N . ASN B 1 164 ? 10.602 -35.812 -17.578 1 88.12 164 ASN B N 1
ATOM 4196 C CA . ASN B 1 164 ? 9.461 -36.156 -16.734 1 88.12 164 ASN B CA 1
ATOM 4197 C C . ASN B 1 164 ? 8.492 -34.969 -16.594 1 88.12 164 ASN B C 1
ATOM 4199 O O . ASN B 1 164 ? 7.488 -35.062 -15.883 1 88.12 164 ASN B O 1
ATOM 4203 N N . LEU B 1 165 ? 8.742 -33.938 -17.25 1 97.12 165 LEU B N 1
ATOM 4204 C CA . LEU B 1 165 ? 7.867 -32.75 -17.141 1 97.12 165 LEU B CA 1
ATOM 4205 C C . LEU B 1 165 ? 8.102 -31.797 -18.297 1 97.12 165 LEU B C 1
ATOM 4207 O O . LEU B 1 165 ? 9.062 -31.031 -18.297 1 97.12 165 LEU B O 1
ATOM 4211 N N . GLN B 1 166 ? 7.184 -31.719 -19.188 1 98.44 166 GLN B N 1
ATOM 4212 C CA . GLN B 1 166 ? 7.336 -30.891 -20.391 1 98.44 166 GLN B CA 1
ATOM 4213 C C . GLN B 1 166 ? 6.188 -29.891 -20.5 1 98.44 166 GLN B C 1
ATOM 4215 O O . GLN B 1 166 ? 5.02 -30.266 -20.391 1 98.44 166 GLN B O 1
ATOM 4220 N N . PHE B 1 167 ? 6.512 -28.641 -20.719 1 98.94 167 PHE B N 1
ATOM 4221 C CA . PHE B 1 167 ? 5.562 -27.594 -21.094 1 98.94 167 PHE B CA 1
ATOM 4222 C C . PHE B 1 167 ? 6.27 -26.453 -21.828 1 98.94 167 PHE B C 1
ATOM 4224 O O . PHE B 1 167 ? 7.492 -26.328 -21.75 1 98.94 167 PHE B O 1
ATOM 4231 N N . ASP B 1 168 ? 5.59 -25.734 -22.641 1 98.94 168 ASP B N 1
ATOM 4232 C CA . ASP B 1 168 ? 5.938 -24.5 -23.312 1 98.94 168 ASP B CA 1
ATOM 4233 C C . ASP B 1 168 ? 4.785 -23.5 -23.266 1 98.94 168 ASP B C 1
ATOM 4235 O O . ASP B 1 168 ? 3.816 -23.609 -24.016 1 98.94 168 ASP B O 1
ATOM 4239 N N . LEU B 1 169 ? 4.914 -22.594 -22.344 1 98.94 169 LEU B N 1
ATOM 4240 C CA . LEU B 1 169 ? 3.83 -21.641 -22.109 1 98.94 169 LEU B CA 1
ATOM 4241 C C . LEU B 1 169 ? 4.289 -20.219 -22.359 1 98.94 169 LEU B C 1
ATOM 4243 O O . LEU B 1 169 ? 5.379 -19.828 -21.922 1 98.94 169 LEU B O 1
ATOM 4247 N N . THR B 1 170 ? 3.51 -19.5 -23.062 1 98.88 170 THR B N 1
ATOM 4248 C CA . THR B 1 170 ? 3.654 -18.062 -23.266 1 98.88 170 THR B CA 1
ATOM 4249 C C . THR B 1 170 ? 2.49 -17.312 -22.625 1 98.88 170 THR B C 1
ATOM 4251 O O . THR B 1 170 ? 1.335 -17.719 -22.75 1 98.88 170 THR B O 1
ATOM 4254 N N . TYR B 1 171 ? 2.801 -16.266 -21.938 1 98.69 171 TYR B N 1
ATOM 4255 C CA . TYR B 1 171 ? 1.741 -15.477 -21.328 1 98.69 171 TYR B CA 1
ATOM 4256 C C . TYR B 1 171 ? 2.049 -13.992 -21.422 1 98.69 171 TYR B C 1
ATOM 4258 O O . TYR B 1 171 ? 3.213 -13.586 -21.391 1 98.69 171 TYR B O 1
ATOM 4266 N N . GLU B 1 172 ? 1.009 -13.242 -21.609 1 98 172 GLU B N 1
ATOM 4267 C CA . GLU B 1 172 ? 1.078 -11.789 -21.734 1 98 172 GLU B CA 1
ATOM 4268 C C . GLU B 1 172 ? 0.636 -11.094 -20.453 1 98 172 GLU B C 1
ATOM 4270 O O . GLU B 1 172 ? -0.226 -11.594 -19.734 1 98 172 GLU B O 1
ATOM 4275 N N . LEU B 1 173 ? 1.274 -10.008 -20.172 1 96.62 173 LEU B N 1
ATOM 4276 C CA . LEU B 1 173 ? 0.833 -9.219 -19.031 1 96.62 173 LEU B CA 1
ATOM 4277 C C . LEU B 1 173 ? -0.411 -8.406 -19.375 1 96.62 173 LEU B C 1
ATOM 4279 O O . LEU B 1 173 ? -0.327 -7.195 -19.578 1 96.62 173 LEU B O 1
ATOM 4283 N N . THR B 1 174 ? -1.555 -9.062 -19.312 1 97.25 174 THR B N 1
ATOM 4284 C CA . THR B 1 174 ? -2.801 -8.469 -19.781 1 97.25 174 THR B CA 1
ATOM 4285 C C . THR B 1 174 ? -3.699 -8.102 -18.594 1 97.25 174 THR B C 1
ATOM 4287 O O . THR B 1 174 ? -4.824 -7.633 -18.797 1 97.25 174 THR B O 1
ATOM 4290 N N . ALA B 1 175 ? -3.271 -8.328 -17.438 1 97.56 175 ALA B N 1
ATOM 4291 C CA . ALA B 1 175 ? -4.047 -7.973 -16.25 1 97.56 175 ALA B CA 1
ATOM 4292 C C . ALA B 1 175 ? -3.385 -6.828 -15.484 1 97.56 175 ALA B C 1
ATOM 4294 O O . ALA B 1 175 ? -2.158 -6.715 -15.461 1 97.56 175 ALA B O 1
ATOM 4295 N N . PRO B 1 176 ? -4.188 -5.941 -14.828 1 97.62 176 PRO B N 1
ATOM 4296 C CA . PRO B 1 176 ? -3.582 -4.945 -13.945 1 97.62 176 PRO B CA 1
ATOM 4297 C C . PRO B 1 176 ? -2.682 -5.57 -12.883 1 97.62 176 PRO B C 1
ATOM 4299 O O . PRO B 1 176 ? -3.047 -6.582 -12.273 1 97.62 176 PRO B O 1
ATOM 4302 N N . VAL B 1 177 ? -1.562 -4.953 -12.688 1 98.38 177 VAL B N 1
ATOM 4303 C CA . VAL B 1 177 ? -0.552 -5.477 -11.773 1 98.38 177 VAL B CA 1
ATOM 4304 C C . VAL B 1 177 ? -1.023 -5.309 -10.328 1 98.38 177 VAL B C 1
ATOM 4306 O O . VAL B 1 177 ? -1.566 -4.262 -9.969 1 98.38 177 VAL B O 1
ATOM 4309 N N . LEU B 1 178 ? -0.93 -6.363 -9.562 1 98.62 178 LEU B N 1
ATOM 4310 C CA . LEU B 1 178 ? -1.077 -6.297 -8.109 1 98.62 178 LEU B CA 1
ATOM 4311 C C . LEU B 1 178 ? 0.26 -6 -7.441 1 98.62 178 LEU B C 1
ATOM 4313 O O . LEU B 1 178 ? 1.166 -6.836 -7.457 1 98.62 178 LEU B O 1
ATOM 4317 N N . PHE B 1 179 ? 0.412 -4.812 -6.895 1 98.69 179 PHE B N 1
ATOM 4318 C CA . PHE B 1 179 ? 1.603 -4.457 -6.133 1 98.69 179 PHE B CA 1
ATOM 4319 C C . PHE B 1 179 ? 1.445 -4.848 -4.668 1 98.69 179 PHE B C 1
ATOM 4321 O O . PHE B 1 179 ? 0.734 -4.18 -3.914 1 98.69 179 PHE B O 1
ATOM 4328 N N . ASN B 1 180 ? 2.113 -5.91 -4.305 1 98.5 180 ASN B N 1
ATOM 4329 C CA . ASN B 1 180 ? 2.027 -6.352 -2.916 1 98.5 180 ASN B CA 1
ATOM 4330 C C . ASN B 1 180 ? 2.424 -5.242 -1.949 1 98.5 180 ASN B C 1
ATOM 4332 O O . ASN B 1 180 ? 3.387 -4.512 -2.195 1 98.5 180 ASN B O 1
ATOM 4336 N N . ALA B 1 181 ? 1.634 -5.086 -0.895 1 97.94 181 ALA B N 1
ATOM 4337 C CA . ALA B 1 181 ? 1.836 -4.098 0.16 1 97.94 181 ALA B CA 1
ATOM 4338 C C . ALA B 1 181 ? 1.663 -2.68 -0.377 1 97.94 181 ALA B C 1
ATOM 4340 O O . ALA B 1 181 ? 2.221 -1.729 0.174 1 97.94 181 ALA B O 1
ATOM 4341 N N . GLY B 1 182 ? 1.01 -2.49 -1.444 1 98.31 182 GLY B N 1
ATOM 4342 C CA . GLY B 1 182 ? 0.621 -1.178 -1.937 1 98.31 182 GLY B CA 1
ATOM 4343 C C . GLY B 1 182 ? 1.401 -0.745 -3.162 1 98.31 182 GLY B C 1
ATOM 4344 O O . GLY B 1 182 ? 0.812 -0.357 -4.176 1 98.31 182 GLY B O 1
ATOM 4345 N N . LEU B 1 183 ? 2.723 -0.94 -3.082 1 97.69 183 LEU B N 1
ATOM 4346 C CA . LEU B 1 183 ? 3.596 -0.487 -4.16 1 97.69 183 LEU B CA 1
ATOM 4347 C C . LEU B 1 183 ? 4.477 -1.627 -4.66 1 97.69 183 LEU B C 1
ATOM 4349 O O . LEU B 1 183 ? 5.301 -1.432 -5.555 1 97.69 183 LEU B O 1
ATOM 4353 N N . GLY B 1 184 ? 4.277 -2.773 -4.074 1 96.69 184 GLY B N 1
ATOM 4354 C CA . GLY B 1 184 ? 5.18 -3.869 -4.395 1 96.69 184 GLY B CA 1
ATOM 4355 C C . GLY B 1 184 ? 6.461 -3.842 -3.58 1 96.69 184 GLY B C 1
ATOM 4356 O O . GLY B 1 184 ? 7.445 -4.488 -3.941 1 96.69 184 GLY B O 1
ATOM 4357 N N . GLY B 1 185 ? 6.441 -3.041 -2.527 1 90.12 185 GLY B N 1
ATOM 4358 C CA . GLY B 1 185 ? 7.586 -3.008 -1.634 1 90.12 185 GLY B CA 1
ATOM 4359 C C . GLY B 1 185 ? 8.234 -1.64 -1.544 1 90.12 185 GLY B C 1
ATOM 4360 O O . GLY B 1 185 ? 7.699 -0.659 -2.066 1 90.12 185 GLY B O 1
ATOM 4361 N N . LEU B 1 186 ? 9.336 -1.522 -0.735 1 90.31 186 LEU B N 1
ATOM 4362 C CA . LEU B 1 186 ? 9.836 -2.754 -0.139 1 90.31 186 LEU B CA 1
ATOM 4363 C C . LEU B 1 186 ? 9.148 -3.037 1.19 1 90.31 186 LEU B C 1
ATOM 4365 O O . LEU B 1 186 ? 8.836 -2.111 1.943 1 90.31 186 LEU B O 1
ATOM 4369 N N . PHE B 1 187 ? 8.781 -4.258 1.437 1 92.69 187 PHE B N 1
ATOM 4370 C CA . PHE B 1 187 ? 8.203 -4.633 2.723 1 92.69 187 PHE B CA 1
ATOM 4371 C C . PHE B 1 187 ? 9.117 -5.602 3.463 1 92.69 187 PHE B C 1
ATOM 4373 O O . PHE B 1 187 ? 10.008 -6.211 2.859 1 92.69 187 PHE B O 1
ATOM 4380 N N . GLN B 1 188 ? 8.922 -5.648 4.766 1 90.12 188 GLN B N 1
ATOM 4381 C CA . GLN B 1 188 ? 9.773 -6.477 5.617 1 90.12 188 GLN B CA 1
ATOM 4382 C C . GLN B 1 188 ? 9.367 -7.945 5.539 1 90.12 188 GLN B C 1
ATOM 4384 O O . GLN B 1 188 ? 8.203 -8.281 5.773 1 90.12 188 GLN B O 1
ATOM 4389 N N . PHE B 1 189 ? 10.234 -8.758 5.207 1 89.25 189 PHE B N 1
ATOM 4390 C CA . PHE B 1 189 ? 10.094 -10.211 5.176 1 89.25 189 PHE B CA 1
ATOM 4391 C C . PHE B 1 189 ? 11.312 -10.891 5.789 1 89.25 189 PHE B C 1
ATOM 4393 O O . PHE B 1 189 ? 12.383 -10.938 5.168 1 89.25 189 PHE B O 1
ATOM 4400 N N . GLY B 1 190 ? 11.117 -11.383 6.992 1 80.62 190 GLY B N 1
ATOM 4401 C CA . GLY B 1 190 ? 12.281 -11.805 7.758 1 80.62 190 GLY B CA 1
ATOM 4402 C C . GLY B 1 190 ? 13.227 -10.664 8.094 1 80.62 190 GLY B C 1
ATOM 4403 O O . GLY B 1 190 ? 12.789 -9.617 8.562 1 80.62 190 GLY B O 1
ATOM 4404 N N . PRO B 1 191 ? 14.523 -10.938 7.883 1 78.62 191 PRO B N 1
ATOM 4405 C CA . PRO B 1 191 ? 15.5 -9.883 8.164 1 78.62 191 PRO B CA 1
ATOM 4406 C C . PRO B 1 191 ? 15.688 -8.93 6.984 1 78.62 191 PRO B C 1
ATOM 4408 O O . PRO B 1 191 ? 16.391 -7.926 7.109 1 78.62 191 PRO B O 1
ATOM 4411 N N . ASP B 1 192 ? 15 -9.234 5.918 1 82.38 192 ASP B N 1
ATOM 4412 C CA . ASP B 1 192 ? 15.297 -8.516 4.688 1 82.38 192 ASP B CA 1
ATOM 4413 C C . ASP B 1 192 ? 14.109 -7.672 4.242 1 82.38 192 ASP B C 1
ATOM 4415 O O . ASP B 1 192 ? 12.992 -7.855 4.734 1 82.38 192 ASP B O 1
ATOM 4419 N N . GLN B 1 193 ? 14.406 -6.758 3.344 1 89.56 193 GLN B N 1
ATOM 4420 C CA . GLN B 1 193 ? 13.359 -6.051 2.613 1 89.56 193 GLN B CA 1
ATOM 4421 C C . GLN B 1 193 ? 13.078 -6.719 1.27 1 89.56 193 GLN B C 1
ATOM 4423 O O . GLN B 1 193 ? 14 -7.195 0.603 1 89.56 193 GLN B O 1
ATOM 4428 N N . THR B 1 194 ? 11.883 -6.773 0.931 1 93.38 194 THR B N 1
ATOM 4429 C CA . THR B 1 194 ? 11.453 -7.562 -0.218 1 93.38 194 THR B CA 1
ATOM 4430 C C . THR B 1 194 ? 10.594 -6.719 -1.158 1 93.38 194 THR B C 1
ATOM 4432 O O . THR B 1 194 ? 9.75 -5.938 -0.708 1 93.38 194 THR B O 1
ATOM 4435 N N . GLY B 1 195 ? 10.875 -6.812 -2.467 1 95.94 195 GLY B N 1
ATOM 4436 C CA . GLY B 1 195 ? 9.953 -6.352 -3.498 1 95.94 195 GLY B CA 1
ATOM 4437 C C . GLY B 1 195 ? 9.172 -7.473 -4.145 1 95.94 195 GLY B C 1
ATOM 4438 O O . GLY B 1 195 ? 9.688 -8.578 -4.328 1 95.94 195 GLY B O 1
ATOM 4439 N N . GLU B 1 196 ? 7.852 -7.207 -4.434 1 97.62 196 GLU B N 1
ATOM 4440 C CA . GLU B 1 196 ? 7.004 -8.227 -5.039 1 97.62 196 GLU B CA 1
ATOM 4441 C C . GLU B 1 196 ? 5.844 -7.598 -5.805 1 97.62 196 GLU B C 1
ATOM 4443 O O . GLU B 1 196 ? 5.031 -6.879 -5.223 1 97.62 196 GLU B O 1
ATOM 4448 N N . TRP B 1 197 ? 5.773 -7.836 -7.035 1 98.31 197 TRP B N 1
ATOM 4449 C CA . TRP B 1 197 ? 4.582 -7.508 -7.812 1 98.31 197 TRP B CA 1
ATOM 4450 C C . TRP B 1 197 ? 4.102 -8.711 -8.609 1 98.31 197 TRP B C 1
ATOM 4452 O O . TRP B 1 197 ? 4.879 -9.625 -8.898 1 98.31 197 TRP B O 1
ATOM 4462 N N . SER B 1 198 ? 2.811 -8.734 -8.953 1 98.62 198 SER B N 1
ATOM 4463 C CA . SER B 1 198 ? 2.197 -9.875 -9.625 1 98.62 198 SER B CA 1
ATOM 4464 C C . SER B 1 198 ? 1.314 -9.422 -10.789 1 98.62 198 SER B C 1
ATOM 4466 O O . SER B 1 198 ? 0.644 -8.391 -10.703 1 98.62 198 SER B O 1
ATOM 4468 N N . MET B 1 199 ? 1.366 -10.094 -11.82 1 98.38 199 MET B N 1
ATOM 4469 C CA . MET B 1 199 ? 0.357 -10.039 -12.875 1 98.38 199 MET B CA 1
ATOM 4470 C C . MET B 1 199 ? -0.546 -11.266 -12.828 1 98.38 199 MET B C 1
ATOM 4472 O O . MET B 1 199 ? -0.131 -12.359 -13.211 1 98.38 199 MET B O 1
ATOM 4476 N N . PRO B 1 200 ? -1.787 -11.125 -12.477 1 98.44 200 PRO B N 1
ATOM 4477 C CA . PRO B 1 200 ? -2.529 -12.242 -11.891 1 98.44 200 PRO B CA 1
ATOM 4478 C C . PRO B 1 200 ? -3.318 -13.039 -12.922 1 98.44 200 PRO B C 1
ATOM 4480 O O . PRO B 1 200 ? -3.801 -14.133 -12.633 1 98.44 200 PRO B O 1
ATOM 4483 N N . ALA B 1 201 ? -3.496 -12.609 -14.109 1 98.38 201 ALA B N 1
ATOM 4484 C CA . ALA B 1 201 ? -4.402 -13.297 -15.023 1 98.38 201 ALA B CA 1
ATOM 4485 C C . ALA B 1 201 ? -4.012 -13.039 -16.469 1 98.38 201 ALA B C 1
ATOM 4487 O O . ALA B 1 201 ? -4.844 -12.617 -17.281 1 98.38 201 ALA B O 1
ATOM 4488 N N . GLY B 1 202 ? -2.877 -13.43 -16.797 1 98.62 202 GLY B N 1
ATOM 4489 C CA . GLY B 1 202 ? -2.363 -13.195 -18.141 1 98.62 202 GLY B CA 1
ATOM 4490 C C . GLY B 1 202 ? -2.945 -14.141 -19.188 1 98.62 202 GLY B C 1
ATOM 4491 O O . GLY B 1 202 ? -3.18 -15.312 -18.891 1 98.62 202 GLY B O 1
ATOM 4492 N N . LYS B 1 203 ? -3.123 -13.594 -20.359 1 98.69 203 LYS B N 1
ATOM 4493 C CA . LYS B 1 203 ? -3.469 -14.445 -21.5 1 98.69 203 LYS B CA 1
ATOM 4494 C C . LYS B 1 203 ? -2.383 -15.484 -21.75 1 98.69 203 LYS B C 1
ATOM 4496 O O . LYS B 1 203 ? -1.216 -15.133 -21.953 1 98.69 203 LYS B O 1
ATOM 4501 N N . THR B 1 204 ? -2.77 -16.734 -21.797 1 98.88 204 THR B N 1
ATOM 4502 C CA . THR B 1 204 ? -1.805 -17.828 -21.797 1 98.88 204 THR B CA 1
ATOM 4503 C C . THR B 1 204 ? -2.023 -18.719 -23.016 1 98.88 204 THR B C 1
ATOM 4505 O O . THR B 1 204 ? -3.16 -19.062 -23.344 1 98.88 204 THR B O 1
ATOM 4508 N N . SER B 1 205 ? -0.978 -19.031 -23.656 1 98.94 205 SER B N 1
ATOM 4509 C CA . SER B 1 205 ? -0.972 -19.953 -24.781 1 98.94 205 SER B CA 1
ATOM 4510 C C . SER B 1 205 ? 0.175 -20.953 -24.672 1 98.94 205 SER B C 1
ATOM 4512 O O . SER B 1 205 ? 1.028 -20.828 -23.797 1 98.94 205 SER B O 1
ATOM 4514 N N . GLY B 1 206 ? 0.112 -21.953 -25.547 1 98.94 206 GLY B N 1
ATOM 4515 C CA . GLY B 1 206 ? 1.148 -22.984 -25.578 1 98.94 206 GLY B CA 1
ATOM 4516 C C . GLY B 1 206 ? 0.607 -24.391 -25.375 1 98.94 206 GLY B C 1
ATOM 4517 O O . GLY B 1 206 ? -0.446 -24.734 -25.922 1 98.94 206 GLY B O 1
ATOM 4518 N N . SER B 1 207 ? 1.501 -25.188 -24.688 1 98.88 207 SER B N 1
ATOM 4519 C CA . SER B 1 207 ? 1.122 -26.594 -24.516 1 98.88 207 SER B CA 1
ATOM 4520 C C . SER B 1 207 ? 1.859 -27.234 -23.344 1 98.88 207 SER B C 1
ATOM 4522 O O . SER B 1 207 ? 2.801 -26.641 -22.812 1 98.88 207 SER B O 1
ATOM 4524 N N . LEU B 1 208 ? 1.39 -28.359 -22.938 1 98.81 208 LEU B N 1
ATOM 4525 C CA . LEU B 1 208 ? 2.049 -29.25 -21.984 1 98.81 208 LEU B CA 1
ATOM 4526 C C . LEU B 1 208 ? 1.935 -30.703 -22.422 1 98.81 208 LEU B C 1
ATOM 4528 O O . LEU B 1 208 ? 1.181 -31.016 -23.344 1 98.81 208 LEU B O 1
ATOM 4532 N N . VAL B 1 209 ? 2.775 -31.516 -21.875 1 98.5 209 VAL B N 1
ATOM 4533 C CA . VAL B 1 209 ? 2.66 -32.969 -22.031 1 98.5 209 VAL B CA 1
ATOM 4534 C C . VAL B 1 209 ? 2.299 -33.594 -20.688 1 98.5 209 VAL B C 1
ATOM 4536 O O . VAL B 1 209 ? 2.949 -33.344 -19.672 1 98.5 209 VAL B O 1
ATOM 4539 N N . PHE B 1 210 ? 1.3 -34.281 -20.703 1 96.69 210 PHE B N 1
ATOM 4540 C CA . PHE B 1 210 ? 0.891 -35 -19.5 1 96.69 210 PHE B CA 1
ATOM 4541 C C . PHE B 1 210 ? 0.479 -36.438 -19.828 1 96.69 210 PHE B C 1
ATOM 4543 O O . PHE B 1 210 ? -0.296 -36.656 -20.766 1 96.69 210 PHE B O 1
ATOM 4550 N N . ASN B 1 211 ? 1.067 -37.406 -19.109 1 93.75 211 ASN B N 1
ATOM 4551 C CA . ASN B 1 211 ? 0.858 -38.812 -19.391 1 93.75 211 ASN B CA 1
ATOM 4552 C C . ASN B 1 211 ? 1.125 -39.156 -20.844 1 93.75 211 ASN B C 1
ATOM 4554 O O . ASN B 1 211 ? 0.318 -39.844 -21.484 1 93.75 211 ASN B O 1
ATOM 4558 N N . GLY B 1 212 ? 2.098 -38.531 -21.344 1 94.56 212 GLY B N 1
ATOM 4559 C CA . GLY B 1 212 ? 2.574 -38.875 -22.672 1 94.56 212 GLY B CA 1
ATOM 4560 C C . GLY B 1 212 ? 1.769 -38.188 -23.766 1 94.56 212 GLY B C 1
ATOM 4561 O O . GLY B 1 212 ? 2.059 -38.344 -24.953 1 94.56 212 GLY B O 1
ATOM 4562 N N . LYS B 1 213 ? 0.85 -37.438 -23.422 1 96.31 213 LYS B N 1
ATOM 4563 C CA . LYS B 1 213 ? -0.003 -36.781 -24.406 1 96.31 213 LYS B CA 1
ATOM 4564 C C . LYS B 1 213 ? 0.257 -35.281 -24.453 1 96.31 213 LYS B C 1
ATOM 4566 O O . LYS B 1 213 ? 0.316 -34.625 -23.406 1 96.31 213 LYS B O 1
ATOM 4571 N N . LYS B 1 214 ? 0.382 -34.812 -25.656 1 98.19 214 LYS B N 1
ATOM 4572 C CA . LYS B 1 214 ? 0.492 -33.375 -25.828 1 98.19 214 LYS B CA 1
ATOM 4573 C C . LYS B 1 214 ? -0.874 -32.688 -25.719 1 98.19 214 LYS B C 1
ATOM 4575 O O . LYS B 1 214 ? -1.831 -33.125 -26.375 1 98.19 214 LYS B O 1
ATOM 4580 N N . ILE B 1 215 ? -0.98 -31.719 -24.969 1 98.62 215 ILE B N 1
ATOM 4581 C CA . ILE B 1 215 ? -2.211 -30.984 -24.688 1 98.62 215 ILE B CA 1
ATOM 4582 C C . ILE B 1 215 ? -2.025 -29.516 -25.062 1 98.62 215 ILE B C 1
ATOM 4584 O O . ILE B 1 215 ? -1.122 -28.844 -24.562 1 98.62 215 ILE B O 1
ATOM 4588 N N . THR B 1 216 ? -2.896 -28.969 -25.906 1 98.88 216 THR B N 1
ATOM 4589 C CA . THR B 1 216 ? -2.857 -27.547 -26.281 1 98.88 216 THR B CA 1
ATOM 4590 C C . THR B 1 216 ? -3.719 -26.719 -25.344 1 98.88 216 THR B C 1
ATOM 4592 O O . THR B 1 216 ? -4.82 -27.125 -24.969 1 98.88 216 THR B O 1
ATOM 4595 N N . VAL B 1 217 ? -3.268 -25.562 -25.031 1 98.88 217 VAL B N 1
ATOM 4596 C CA . VAL B 1 217 ? -3.945 -24.656 -24.094 1 98.88 217 VAL B CA 1
ATOM 4597 C C . VAL B 1 217 ? -5.098 -23.953 -24.812 1 98.88 217 VAL B C 1
ATOM 4599 O O . VAL B 1 217 ? -4.93 -23.422 -25.906 1 98.88 217 VAL B O 1
ATOM 4602 N N . ASP B 1 218 ? -6.258 -23.953 -24.234 1 98.81 218 ASP B N 1
ATOM 4603 C CA . ASP B 1 218 ? -7.359 -23.094 -24.641 1 98.81 218 ASP B CA 1
ATOM 4604 C C . ASP B 1 218 ? -7.152 -21.672 -24.125 1 98.81 218 ASP B C 1
ATOM 4606 O O . ASP B 1 218 ? -7.371 -21.391 -22.938 1 98.81 218 ASP B O 1
ATOM 4610 N N . THR B 1 219 ? -6.863 -20.75 -24.984 1 98.5 219 THR B N 1
ATOM 4611 C CA . THR B 1 219 ? -6.418 -19.422 -24.578 1 98.5 219 THR B CA 1
ATOM 4612 C C . THR B 1 219 ? -7.562 -18.625 -23.953 1 98.5 219 THR B C 1
ATOM 4614 O O . THR B 1 219 ? -7.328 -17.672 -23.203 1 98.5 219 THR B O 1
ATOM 4617 N N . LYS B 1 220 ? -8.828 -19.016 -24.25 1 97.88 220 LYS B N 1
ATOM 4618 C CA . LYS B 1 220 ? -9.977 -18.281 -23.719 1 97.88 220 LYS B CA 1
ATOM 4619 C C . LYS B 1 220 ? -10.328 -18.766 -22.312 1 97.88 220 LYS B C 1
ATOM 4621 O O . LYS B 1 220 ? -11.016 -18.062 -21.562 1 97.88 220 LYS B O 1
ATOM 4626 N N . ARG B 1 221 ? -9.875 -19.969 -22.016 1 98.44 221 ARG B N 1
ATOM 4627 C CA . ARG B 1 221 ? -10.234 -20.594 -20.75 1 98.44 221 ARG B CA 1
ATOM 4628 C C . ARG B 1 221 ? -8.992 -20.922 -19.938 1 98.44 221 ARG B C 1
ATOM 4630 O O . ARG B 1 221 ? -8.906 -22 -19.328 1 98.44 221 ARG B O 1
ATOM 4637 N N . SER B 1 222 ? -8.031 -20.078 -20 1 98.81 222 SER B N 1
ATOM 4638 C CA . SER B 1 222 ? -6.773 -20.234 -19.266 1 98.81 222 SER B CA 1
ATOM 4639 C C . SER B 1 222 ? -6.207 -18.891 -18.844 1 98.81 222 SER B C 1
ATOM 4641 O O . SER B 1 222 ? -6.492 -17.859 -19.469 1 98.81 222 SER B O 1
ATOM 4643 N N . GLN B 1 223 ? -5.426 -18.891 -17.797 1 98.88 223 GLN B N 1
ATOM 4644 C CA . GLN B 1 223 ? -4.773 -17.688 -17.281 1 98.88 223 GLN B CA 1
ATOM 4645 C C . GLN B 1 223 ? -3.494 -18.031 -16.531 1 98.88 223 GLN B C 1
ATOM 4647 O O . GLN B 1 223 ? -3.336 -19.141 -16.047 1 98.88 223 GLN B O 1
ATOM 4652 N N . THR B 1 224 ? -2.631 -17.047 -16.453 1 98.88 224 THR B N 1
ATOM 4653 C CA . THR B 1 224 ? -1.403 -17.203 -15.68 1 98.88 224 THR B CA 1
ATOM 4654 C C . THR B 1 224 ? -1.288 -16.094 -14.625 1 98.88 224 THR B C 1
ATOM 4656 O O . THR B 1 224 ? -1.541 -14.93 -14.922 1 98.88 224 THR B O 1
ATOM 4659 N N . TRP B 1 225 ? -1.011 -16.484 -13.391 1 98.88 225 TRP B N 1
ATOM 4660 C CA . TRP B 1 225 ? -0.47 -15.594 -12.375 1 98.88 225 TRP B CA 1
ATOM 4661 C C . TRP B 1 225 ? 1.055 -15.602 -12.398 1 98.88 225 TRP B C 1
ATOM 4663 O O . TRP B 1 225 ? 1.678 -16.641 -12.18 1 98.88 225 TRP B O 1
ATOM 4673 N N . TYR B 1 226 ? 1.646 -14.484 -12.711 1 98.81 226 TYR B N 1
ATOM 4674 C CA . TYR B 1 226 ? 3.094 -14.312 -12.664 1 98.81 226 TYR B CA 1
ATOM 4675 C C . TYR B 1 226 ? 3.506 -13.484 -11.453 1 98.81 226 TYR B C 1
ATOM 4677 O O . TYR B 1 226 ? 2.936 -12.422 -11.203 1 98.81 226 TYR B O 1
ATOM 4685 N N . ASP B 1 227 ? 4.465 -13.992 -10.742 1 98.56 227 ASP B N 1
ATOM 4686 C CA . ASP B 1 227 ? 4.973 -13.344 -9.539 1 98.56 227 ASP B CA 1
ATOM 4687 C C . ASP B 1 227 ? 6.461 -13.031 -9.672 1 98.56 227 ASP B C 1
ATOM 4689 O O . ASP B 1 227 ? 7.281 -13.938 -9.844 1 98.56 227 ASP B O 1
ATOM 4693 N N . ARG B 1 228 ? 6.824 -11.75 -9.594 1 98.44 228 ARG B N 1
ATOM 4694 C CA . ARG B 1 228 ? 8.203 -11.289 -9.531 1 98.44 228 ARG B CA 1
ATOM 4695 C C . ARG B 1 228 ? 8.562 -10.828 -8.117 1 98.44 228 ARG B C 1
ATOM 4697 O O . ARG B 1 228 ? 7.984 -9.875 -7.602 1 98.44 228 ARG B O 1
ATOM 4704 N N . GLN B 1 229 ? 9.539 -11.516 -7.531 1 96.88 229 GLN B N 1
ATOM 4705 C CA . GLN B 1 229 ? 9.938 -11.203 -6.164 1 96.88 229 GLN B CA 1
ATOM 4706 C C . GLN B 1 229 ? 11.453 -11.125 -6.039 1 96.88 229 GLN B C 1
ATOM 4708 O O . GLN B 1 229 ? 12.18 -11.844 -6.734 1 96.88 229 GLN B O 1
ATOM 4713 N N . TRP B 1 230 ? 11.961 -10.242 -5.191 1 95.75 230 TRP B N 1
ATOM 4714 C CA . TRP B 1 230 ? 13.375 -10.227 -4.816 1 95.75 230 TRP B CA 1
ATOM 4715 C C . TRP B 1 230 ? 13.547 -9.812 -3.357 1 95.75 230 TRP B C 1
ATOM 4717 O O . TRP B 1 230 ? 12.75 -9.023 -2.832 1 95.75 230 TRP B O 1
ATOM 4727 N N . ASN B 1 231 ? 14.445 -10.352 -2.693 1 92.75 231 ASN B N 1
ATOM 4728 C CA . ASN B 1 231 ? 14.836 -10.016 -1.325 1 92.75 231 ASN B CA 1
ATOM 4729 C C . ASN B 1 231 ? 16.203 -9.359 -1.274 1 92.75 231 ASN B C 1
ATOM 4731 O O . ASN B 1 231 ? 17.203 -9.969 -1.656 1 92.75 231 ASN B O 1
ATOM 4735 N N . VAL B 1 232 ? 16.188 -8.148 -0.742 1 90.06 232 VAL B N 1
ATOM 4736 C CA . VAL B 1 232 ? 17.453 -7.414 -0.684 1 90.06 232 VAL B CA 1
ATOM 4737 C C . VAL B 1 232 ? 18.344 -8.016 0.39 1 90.06 232 VAL B C 1
ATOM 4739 O O . VAL B 1 232 ? 17.938 -8.164 1.545 1 90.06 232 VAL B O 1
ATOM 4742 N N . GLY B 1 233 ? 19.516 -8.195 0.017 1 78.44 233 GLY B N 1
ATOM 4743 C CA . GLY B 1 233 ? 20.453 -8.883 0.891 1 78.44 233 GLY B CA 1
ATOM 4744 C C . GLY B 1 233 ? 20.547 -10.367 0.61 1 78.44 233 GLY B C 1
ATOM 4745 O O . GLY B 1 233 ? 20.141 -10.836 -0.455 1 78.44 233 GLY B O 1
ATOM 4746 N N . PRO B 1 234 ? 21.25 -10.961 1.636 1 66.25 234 PRO B N 1
ATOM 4747 C CA . PRO B 1 234 ? 21.406 -12.391 1.392 1 66.25 234 PRO B CA 1
ATOM 4748 C C . PRO B 1 234 ? 20.094 -13.156 1.521 1 66.25 234 PRO B C 1
ATOM 4750 O O . PRO B 1 234 ? 19.141 -12.656 2.119 1 66.25 234 PRO B O 1
ATOM 4753 N N . ALA B 1 235 ? 19.766 -14.078 0.825 1 59.94 235 ALA B N 1
ATOM 4754 C CA . ALA B 1 235 ? 18.531 -14.836 0.792 1 59.94 235 ALA B CA 1
ATOM 4755 C C . ALA B 1 235 ? 17.969 -15.039 2.199 1 59.94 235 ALA B C 1
ATOM 4757 O O . ALA B 1 235 ? 18.734 -15.172 3.162 1 59.94 235 ALA B O 1
ATOM 4758 N N . PRO B 1 236 ? 16.562 -14.68 2.15 1 54.94 236 PRO B N 1
ATOM 4759 C CA . PRO B 1 236 ? 15.969 -14.875 3.477 1 54.94 236 PRO B CA 1
ATOM 4760 C C . PRO B 1 236 ? 16.344 -16.219 4.094 1 54.94 236 PRO B C 1
ATOM 4762 O O . PRO B 1 236 ? 16.469 -17.219 3.379 1 54.94 236 PRO B O 1
ATOM 4765 N N . THR B 1 237 ? 16.984 -16.156 5.184 1 55.88 237 THR B N 1
ATOM 4766 C CA . THR B 1 237 ? 17.156 -17.406 5.918 1 55.88 237 THR B CA 1
ATOM 4767 C C . THR B 1 237 ? 15.82 -18.094 6.152 1 55.88 237 THR B C 1
ATOM 4769 O O . THR B 1 237 ? 14.766 -17.516 5.859 1 55.88 237 THR B O 1
ATOM 4772 N N . SER B 1 238 ? 15.797 -19.25 6.898 1 53.88 238 SER B N 1
ATOM 4773 C CA . SER B 1 238 ? 14.836 -20.281 7.242 1 53.88 238 SER B CA 1
ATOM 4774 C C . SER B 1 238 ? 13.555 -19.688 7.816 1 53.88 238 SER B C 1
ATOM 4776 O O . SER B 1 238 ? 13.422 -19.547 9.031 1 53.88 238 SER B O 1
ATOM 4778 N N . HIS B 1 239 ? 12.719 -19.062 6.762 1 67.94 239 HIS B N 1
ATOM 4779 C CA . HIS B 1 239 ? 11.477 -18.547 7.312 1 67.94 239 HIS B CA 1
ATOM 4780 C C . HIS B 1 239 ? 10.289 -19.406 6.898 1 67.94 239 HIS B C 1
ATOM 4782 O O . HIS B 1 239 ? 10.297 -20.016 5.82 1 67.94 239 HIS B O 1
ATOM 4788 N N . THR B 1 240 ? 9.555 -19.859 7.891 1 82.38 240 THR B N 1
ATOM 4789 C CA . THR B 1 240 ? 8.25 -20.469 7.621 1 82.38 240 THR B CA 1
ATOM 4790 C C . THR B 1 240 ? 7.27 -19.406 7.109 1 82.38 240 THR B C 1
ATOM 4792 O O . THR B 1 240 ? 7.215 -18.297 7.629 1 82.38 240 THR B O 1
ATOM 4795 N N . TRP B 1 241 ? 6.754 -19.734 5.953 1 92.19 241 TRP B N 1
ATOM 4796 C CA . TRP B 1 241 ? 5.715 -18.844 5.461 1 92.19 241 TRP B CA 1
ATOM 4797 C C . TRP B 1 241 ? 4.578 -19.625 4.812 1 92.19 241 TRP B C 1
ATOM 4799 O O . TRP B 1 241 ? 4.766 -20.781 4.41 1 92.19 241 TRP B O 1
ATOM 4809 N N . THR B 1 242 ? 3.422 -19.078 4.859 1 95.81 242 THR B N 1
ATOM 4810 C CA . THR B 1 242 ? 2.268 -19.469 4.055 1 95.81 242 THR B CA 1
ATOM 4811 C C . THR B 1 242 ? 1.773 -18.297 3.217 1 95.81 242 THR B C 1
ATOM 4813 O O . THR B 1 242 ? 1.623 -17.188 3.723 1 95.81 242 THR B O 1
ATOM 4816 N N . TRP B 1 243 ? 1.659 -18.562 1.989 1 97.5 243 TRP B N 1
ATOM 4817 C CA . TRP B 1 243 ? 1.164 -17.547 1.062 1 97.5 243 TRP B CA 1
ATOM 4818 C C . TRP B 1 243 ? -0.04 -18.062 0.283 1 97.5 243 TRP B C 1
ATOM 4820 O O . TRP B 1 243 ? -0.029 -19.203 -0.21 1 97.5 243 TRP B O 1
ATOM 4830 N N . PHE B 1 244 ? -1.135 -17.25 0.223 1 98.75 244 PHE B N 1
ATOM 4831 C CA . PHE B 1 244 ? -2.309 -17.562 -0.579 1 98.75 244 PHE B CA 1
ATOM 4832 C C . PHE B 1 244 ? -2.416 -16.641 -1.78 1 98.75 244 PHE B C 1
ATOM 4834 O O . PHE B 1 244 ? -2.314 -15.414 -1.637 1 98.75 244 PHE B O 1
ATOM 4841 N N . GLN B 1 245 ? -2.533 -17.172 -2.844 1 98.75 245 GLN B N 1
ATOM 4842 C CA . GLN B 1 245 ? -2.939 -16.516 -4.086 1 98.75 245 GLN B CA 1
ATOM 4843 C C . GLN B 1 245 ? -4.375 -16.891 -4.449 1 98.75 245 GLN B C 1
ATOM 4845 O O . GLN B 1 245 ? -4.668 -18.031 -4.781 1 98.75 245 GLN B O 1
ATOM 4850 N N . LEU B 1 246 ? -5.328 -15.922 -4.422 1 98.81 246 LEU B N 1
ATOM 4851 C CA . LEU B 1 246 ? -6.723 -16.297 -4.617 1 98.81 246 LEU B CA 1
ATOM 4852 C C . LEU B 1 246 ? -7.375 -15.414 -5.684 1 98.81 246 LEU B C 1
ATOM 4854 O O . LEU B 1 246 ? -7.117 -14.211 -5.742 1 98.81 246 LEU B O 1
ATOM 4858 N N . HIS B 1 247 ? -8.148 -16.062 -6.496 1 98.38 247 HIS B N 1
ATOM 4859 C CA . HIS B 1 247 ? -9.07 -15.461 -7.445 1 98.38 247 HIS B CA 1
ATOM 4860 C C . HIS B 1 247 ? -10.516 -15.609 -6.984 1 98.38 247 HIS B C 1
ATOM 4862 O O . HIS B 1 247 ? -11.055 -16.719 -6.984 1 98.38 247 HIS B O 1
ATOM 4868 N N . ILE B 1 248 ? -11.117 -14.5 -6.664 1 97.5 248 ILE B N 1
ATOM 4869 C CA . ILE B 1 248 ? -12.461 -14.562 -6.098 1 97.5 248 ILE B CA 1
ATOM 4870 C C . ILE B 1 248 ? -13.477 -14.07 -7.125 1 97.5 248 ILE B C 1
ATOM 4872 O O . ILE B 1 248 ? -13.328 -12.977 -7.68 1 97.5 248 ILE B O 1
ATOM 4876 N N . ASN B 1 249 ? -14.406 -14.852 -7.383 1 94.06 249 ASN B N 1
ATOM 4877 C CA . ASN B 1 249 ? -15.539 -14.492 -8.227 1 94.06 249 ASN B CA 1
ATOM 4878 C C . ASN B 1 249 ? -16.688 -13.898 -7.406 1 94.06 249 ASN B C 1
ATOM 4880 O O . ASN B 1 249 ? -17.328 -14.602 -6.633 1 94.06 249 ASN B O 1
ATOM 4884 N N . ASN B 1 250 ? -16.875 -12.68 -7.59 1 85.19 250 ASN B N 1
ATOM 4885 C CA . ASN B 1 250 ? -17.953 -12.031 -6.84 1 85.19 250 ASN B CA 1
ATOM 4886 C C . ASN B 1 250 ? -19.219 -11.891 -7.68 1 85.19 250 ASN B C 1
ATOM 4888 O O . ASN B 1 250 ? -20.234 -11.398 -7.195 1 85.19 250 ASN B O 1
ATOM 4892 N N . GLY B 1 251 ? -19.219 -12.344 -8.914 1 82.06 251 GLY B N 1
ATOM 4893 C CA . GLY B 1 251 ? -20.391 -12.383 -9.766 1 82.06 251 GLY B CA 1
ATOM 4894 C C . GLY B 1 251 ? -20.734 -11.031 -10.375 1 82.06 251 GLY B C 1
ATOM 4895 O O . GLY B 1 251 ? -21.656 -10.914 -11.18 1 82.06 251 GLY B O 1
ATOM 4896 N N . GLU B 1 252 ? -20.062 -10.023 -10.047 1 77.38 252 GLU B N 1
ATOM 4897 C CA . GLU B 1 252 ? -20.406 -8.672 -10.492 1 77.38 252 GLU B CA 1
ATOM 4898 C C . GLU B 1 252 ? -19.625 -8.289 -11.742 1 77.38 252 GLU B C 1
ATOM 4900 O O . GLU B 1 252 ? -20.062 -7.441 -12.523 1 77.38 252 GLU B O 1
ATOM 4905 N N . SER B 1 253 ? -18.484 -8.859 -11.891 1 78.94 253 SER B N 1
ATOM 4906 C CA . SER B 1 253 ? -17.625 -8.531 -13.016 1 78.94 253 SER B CA 1
ATOM 4907 C C . SER B 1 253 ? -16.906 -9.766 -13.539 1 78.94 253 SER B C 1
ATOM 4909 O O . SER B 1 253 ? -16.812 -10.781 -12.844 1 78.94 253 SER B O 1
ATOM 4911 N N . ASP B 1 254 ? -16.453 -9.648 -14.773 1 84.56 254 ASP B N 1
ATOM 4912 C CA . ASP B 1 254 ? -15.609 -10.703 -15.336 1 84.56 254 ASP B CA 1
ATOM 4913 C C . ASP B 1 254 ? -14.234 -10.719 -14.672 1 84.56 254 ASP B C 1
ATOM 4915 O O . ASP B 1 254 ? -13.555 -11.742 -14.68 1 84.56 254 ASP B O 1
ATOM 4919 N N . GLU B 1 255 ? -13.867 -9.625 -14.164 1 88.75 255 GLU B N 1
ATOM 4920 C CA . GLU B 1 255 ? -12.594 -9.562 -13.453 1 88.75 255 GLU B CA 1
ATOM 4921 C C . GLU B 1 255 ? -12.734 -10.102 -12.031 1 88.75 255 GLU B C 1
ATOM 4923 O O . GLU B 1 255 ? -13.719 -9.805 -11.344 1 88.75 255 GLU B O 1
ATOM 4928 N N . LYS B 1 256 ? -11.875 -10.891 -11.648 1 93.5 256 LYS B N 1
ATOM 4929 C CA . LYS B 1 256 ? -11.898 -11.477 -10.312 1 93.5 256 LYS B CA 1
ATOM 4930 C C . LYS B 1 256 ? -11.266 -10.539 -9.289 1 93.5 256 LYS B C 1
ATOM 4932 O O . LYS B 1 256 ? -10.367 -9.758 -9.625 1 93.5 256 LYS B O 1
ATOM 4937 N N . GLU B 1 257 ? -11.828 -10.609 -8.102 1 95.56 257 GLU B N 1
ATOM 4938 C CA . GLU B 1 257 ? -11.125 -9.992 -6.977 1 95.56 257 GLU B CA 1
ATOM 4939 C C . GLU B 1 257 ? -9.914 -10.828 -6.559 1 95.56 257 GLU B C 1
ATOM 4941 O O . GLU B 1 257 ? -10.016 -12.047 -6.43 1 95.56 257 GLU B O 1
ATOM 4946 N N . LEU B 1 258 ? -8.859 -10.148 -6.352 1 98.44 258 LEU B N 1
ATOM 4947 C CA . LEU B 1 258 ? -7.605 -10.836 -6.07 1 98.44 258 LEU B CA 1
ATOM 4948 C C . LEU B 1 258 ? -7.227 -10.695 -4.598 1 98.44 258 LEU B C 1
ATOM 4950 O O . LEU B 1 258 ? -7.469 -9.648 -3.988 1 98.44 258 LEU B O 1
ATOM 4954 N N . VAL B 1 259 ? -6.637 -11.758 -4.051 1 98.81 259 VAL B N 1
ATOM 4955 C CA . VAL B 1 259 ? -6.078 -11.734 -2.703 1 98.81 259 VAL B CA 1
ATOM 4956 C C . VAL B 1 259 ? -4.664 -12.312 -2.723 1 98.81 259 VAL B C 1
ATOM 4958 O O . VAL B 1 259 ? -4.457 -13.461 -3.127 1 98.81 259 VAL B O 1
ATOM 4961 N N . SER B 1 260 ? -3.672 -11.562 -2.424 1 98.88 260 SER B N 1
ATOM 4962 C CA . SER B 1 260 ? -2.34 -12.008 -2.031 1 98.88 260 SER B CA 1
ATOM 4963 C C . SER B 1 260 ? -2.141 -11.898 -0.523 1 98.88 260 SER B C 1
ATOM 4965 O O . SER B 1 260 ? -2 -10.797 0.012 1 98.88 260 SER B O 1
ATOM 4967 N N . LEU B 1 261 ? -2.162 -13.055 0.148 1 98.81 261 LEU B N 1
ATOM 4968 C CA . LEU B 1 261 ? -2.133 -13.086 1.605 1 98.81 261 LEU B CA 1
ATOM 4969 C C . LEU B 1 261 ? -0.869 -13.773 2.111 1 98.81 261 LEU B C 1
ATOM 4971 O O . LEU B 1 261 ? -0.578 -14.906 1.729 1 98.81 261 LEU B O 1
ATOM 4975 N N . TRP B 1 262 ? -0.181 -13.102 2.941 1 96.75 262 TRP B N 1
ATOM 4976 C CA . TRP B 1 262 ? 1.051 -13.602 3.543 1 96.75 262 TRP B CA 1
ATOM 4977 C C . TRP B 1 262 ? 0.861 -13.867 5.031 1 96.75 262 TRP B C 1
ATOM 4979 O O . TRP B 1 262 ? 0.235 -13.07 5.734 1 96.75 262 TRP B O 1
ATOM 4989 N N . MET B 1 263 ? 1.382 -14.977 5.465 1 95 263 MET B N 1
ATOM 4990 C CA . MET B 1 263 ? 1.543 -15.305 6.879 1 95 263 MET B CA 1
ATOM 4991 C C . MET B 1 263 ? 2.934 -15.867 7.152 1 95 263 MET B C 1
ATOM 4993 O O . MET B 1 263 ? 3.336 -16.859 6.539 1 95 263 MET B O 1
ATOM 4997 N N . TYR B 1 264 ? 3.666 -15.242 8.008 1 91.12 264 TYR B N 1
ATOM 4998 C CA . TYR B 1 264 ? 4.992 -15.758 8.344 1 91.12 264 TYR B CA 1
ATOM 4999 C C . TYR B 1 264 ? 5.438 -15.266 9.711 1 91.12 264 TYR B C 1
ATOM 5001 O O . TYR B 1 264 ? 4.871 -14.312 10.25 1 91.12 264 TYR B O 1
ATOM 5009 N N . ASP B 1 265 ? 6.316 -16.016 10.273 1 82.19 265 ASP B N 1
ATOM 5010 C CA . ASP B 1 265 ? 6.977 -15.633 11.516 1 82.19 265 ASP B CA 1
ATOM 5011 C C . ASP B 1 265 ? 8.383 -15.102 11.258 1 82.19 265 ASP B C 1
ATOM 5013 O O . ASP B 1 265 ? 9.07 -15.57 10.352 1 82.19 265 ASP B O 1
ATOM 5017 N N . SER B 1 266 ? 8.57 -13.953 11.781 1 68.44 266 SER B N 1
ATOM 5018 C CA . SER B 1 266 ? 9.938 -13.453 11.68 1 68.44 266 SER B CA 1
ATOM 5019 C C . SER B 1 266 ? 10.625 -13.445 13.047 1 68.44 266 SER B C 1
ATOM 5021 O O . SER B 1 266 ? 9.977 -13.211 14.07 1 68.44 266 SER B O 1
ATOM 5023 N N . ASP B 1 267 ? 11.789 -14 13.117 1 63.44 267 ASP B N 1
ATOM 5024 C CA . ASP B 1 267 ? 12.555 -13.992 14.359 1 63.44 267 ASP B CA 1
ATOM 5025 C C . ASP B 1 267 ? 12.781 -12.57 14.859 1 63.44 267 ASP B C 1
ATOM 5027 O O . ASP B 1 267 ? 12.945 -12.344 16.062 1 63.44 267 ASP B O 1
ATOM 5031 N N . VAL B 1 268 ? 12.789 -11.703 13.945 1 61.69 268 VAL B N 1
ATOM 5032 C CA . VAL B 1 268 ? 13.18 -10.352 14.336 1 61.69 268 VAL B CA 1
ATOM 5033 C C . VAL B 1 268 ? 11.938 -9.516 14.641 1 61.69 268 VAL B C 1
ATOM 5035 O O . VAL B 1 268 ? 11.945 -8.695 15.555 1 61.69 268 VAL B O 1
ATOM 5038 N N . LYS B 1 269 ? 10.859 -9.812 13.93 1 65.44 269 LYS B N 1
ATOM 5039 C CA . LYS B 1 269 ? 9.812 -8.805 14.031 1 65.44 269 LYS B CA 1
ATOM 5040 C C . LYS B 1 269 ? 8.469 -9.43 14.383 1 65.44 269 LYS B C 1
ATOM 5042 O O . LYS B 1 269 ? 7.445 -8.742 14.422 1 65.44 269 LYS B O 1
ATOM 5047 N N . GLY B 1 270 ? 8.555 -10.703 14.633 1 79.69 270 GLY B N 1
ATOM 5048 C CA . GLY B 1 270 ? 7.332 -11.32 15.125 1 79.69 270 GLY B CA 1
ATOM 5049 C C . GLY B 1 270 ? 6.445 -11.859 14.016 1 79.69 270 GLY B C 1
ATOM 5050 O O . GLY B 1 270 ? 6.91 -12.062 12.891 1 79.69 270 GLY B O 1
ATOM 5051 N N . HIS B 1 271 ? 5.191 -12.18 14.328 1 88.88 271 HIS B N 1
ATOM 5052 C CA . HIS B 1 271 ? 4.223 -12.789 13.422 1 88.88 271 HIS B CA 1
ATOM 5053 C C . HIS B 1 271 ? 3.588 -11.742 12.516 1 88.88 271 HIS B C 1
ATOM 5055 O O . HIS B 1 271 ? 3.195 -10.664 12.977 1 88.88 271 HIS B O 1
ATOM 5061 N N . ARG B 1 272 ? 3.648 -11.969 11.258 1 93.06 272 ARG B N 1
ATOM 5062 C CA . ARG B 1 272 ? 3.01 -11.109 10.266 1 93.06 272 ARG B CA 1
ATOM 5063 C C . ARG B 1 272 ? 1.887 -11.844 9.547 1 93.06 272 ARG B C 1
ATOM 5065 O O . ARG B 1 272 ? 2.029 -13.023 9.203 1 93.06 272 ARG B O 1
ATOM 5072 N N . GLN B 1 273 ? 0.822 -11.211 9.383 1 96 273 GLN B N 1
ATOM 5073 C CA . GLN B 1 273 ? -0.36 -11.742 8.711 1 96 273 GLN B CA 1
ATOM 5074 C C . GLN B 1 273 ? -1.142 -10.625 8.016 1 96 273 GLN B C 1
ATOM 5076 O O . GLN B 1 273 ? -1.896 -9.898 8.664 1 96 273 GLN B O 1
ATOM 5081 N N . TRP B 1 274 ? -0.993 -10.5 6.746 1 97.56 274 TRP B N 1
ATOM 5082 C CA . TRP B 1 274 ? -1.498 -9.352 6 1 97.56 274 TRP B CA 1
ATOM 5083 C C . TRP B 1 274 ? -1.829 -9.742 4.562 1 97.56 274 TRP B C 1
ATOM 5085 O O . TRP B 1 274 ? -1.45 -10.82 4.102 1 97.56 274 TRP B O 1
ATOM 5095 N N . ALA B 1 275 ? -2.629 -8.891 3.9 1 98.81 275 ALA B N 1
ATOM 5096 C CA . ALA B 1 275 ? -3.016 -9.156 2.518 1 98.81 275 ALA B CA 1
ATOM 5097 C C . ALA B 1 275 ? -3.02 -7.871 1.693 1 98.81 275 ALA B C 1
ATOM 5099 O O . ALA B 1 275 ? -3.209 -6.777 2.234 1 98.81 275 ALA B O 1
ATOM 5100 N N . THR B 1 276 ? -2.729 -8.008 0.481 1 98.88 276 THR B N 1
ATOM 5101 C CA . THR B 1 276 ? -3.094 -7.047 -0.556 1 98.88 276 THR B CA 1
ATOM 5102 C C . THR B 1 276 ? -4.223 -7.594 -1.423 1 98.88 276 THR B C 1
ATOM 5104 O O . THR B 1 276 ? -4.121 -8.695 -1.963 1 98.88 276 THR B O 1
ATOM 5107 N N . THR B 1 277 ? -5.281 -6.875 -1.46 1 98.5 277 THR B N 1
ATOM 5108 C CA . THR B 1 277 ? -6.391 -7.25 -2.326 1 98.5 277 THR B CA 1
ATOM 5109 C C . THR B 1 277 ? -6.586 -6.223 -3.438 1 98.5 277 THR B C 1
ATOM 5111 O O . THR B 1 277 ? -6.145 -5.078 -3.314 1 98.5 277 THR B O 1
ATOM 5114 N N . GLN B 1 278 ? -7.113 -6.633 -4.496 1 97.31 278 GLN B N 1
ATOM 5115 C CA . GLN B 1 278 ? -7.438 -5.781 -5.637 1 97.31 278 GLN B CA 1
ATOM 5116 C C . GLN B 1 278 ? -8.781 -6.16 -6.242 1 97.31 278 GLN B C 1
ATOM 5118 O O . GLN B 1 278 ? -8.922 -7.227 -6.848 1 97.31 278 GLN B O 1
ATOM 5123 N N . SER B 1 279 ? -9.727 -5.328 -6.035 1 93.62 279 SER B N 1
ATOM 5124 C CA . SER B 1 279 ? -11.055 -5.562 -6.598 1 93.62 279 SER B CA 1
ATOM 5125 C C . SER B 1 279 ? -11.289 -4.707 -7.832 1 93.62 279 SER B C 1
ATOM 5127 O O . SER B 1 279 ? -12.195 -4.984 -8.625 1 93.62 279 SER B O 1
ATOM 5129 N N . LYS B 1 280 ? -10.555 -3.646 -7.922 1 93.81 280 LYS B N 1
ATOM 5130 C CA . LYS B 1 280 ? -10.562 -2.762 -9.086 1 93.81 280 LYS B CA 1
ATOM 5131 C C . LYS B 1 280 ? -9.156 -2.58 -9.648 1 93.81 280 LYS B C 1
ATOM 5133 O O . LYS B 1 280 ? -8.18 -2.537 -8.891 1 93.81 280 LYS B O 1
ATOM 5138 N N . ALA B 1 281 ? -9.125 -2.426 -10.953 1 94.88 281 ALA B N 1
ATOM 5139 C CA . ALA B 1 281 ? -7.84 -2.363 -11.648 1 94.88 281 ALA B CA 1
ATOM 5140 C C . ALA B 1 281 ? -6.941 -1.287 -11.047 1 94.88 281 ALA B C 1
ATOM 5142 O O . ALA B 1 281 ? -7.328 -0.12 -10.961 1 94.88 281 ALA B O 1
ATOM 5143 N N . GLY B 1 282 ? -5.863 -1.715 -10.594 1 95.12 282 GLY B N 1
ATOM 5144 C CA . GLY B 1 282 ? -4.809 -0.8 -10.188 1 95.12 282 GLY B CA 1
ATOM 5145 C C . GLY B 1 282 ? -5.004 -0.25 -8.789 1 95.12 282 GLY B C 1
ATOM 5146 O O . GLY B 1 282 ? -4.184 0.533 -8.305 1 95.12 282 GLY B O 1
ATOM 5147 N N . ILE B 1 283 ? -6.055 -0.571 -8.148 1 97.75 283 ILE B N 1
ATOM 5148 C CA . ILE B 1 283 ? -6.309 -0.116 -6.789 1 97.75 283 ILE B CA 1
ATOM 5149 C C . ILE B 1 283 ? -5.914 -1.208 -5.797 1 97.75 283 ILE B C 1
ATOM 5151 O O . ILE B 1 283 ? -6.586 -2.236 -5.695 1 97.75 283 ILE B O 1
ATOM 5155 N N . ASN B 1 284 ? -4.844 -0.991 -5.066 1 98.75 284 ASN B N 1
ATOM 5156 C CA . ASN B 1 284 ? -4.32 -1.981 -4.129 1 98.75 284 ASN B CA 1
ATOM 5157 C C . ASN B 1 284 ? -4.711 -1.657 -2.691 1 98.75 284 ASN B C 1
ATOM 5159 O O . ASN B 1 284 ? -4.473 -0.547 -2.213 1 98.75 284 ASN B O 1
ATOM 5163 N N . ILE B 1 285 ? -5.316 -2.617 -2.088 1 98.69 285 ILE B N 1
ATOM 5164 C CA . ILE B 1 285 ? -5.797 -2.467 -0.718 1 98.69 285 ILE B CA 1
ATOM 5165 C C . ILE B 1 285 ? -4.91 -3.268 0.231 1 98.69 285 ILE B C 1
ATOM 5167 O O . ILE B 1 285 ? -4.793 -4.488 0.101 1 98.69 285 ILE B O 1
ATOM 5171 N N . VAL B 1 286 ? -4.289 -2.613 1.149 1 98.88 286 VAL B N 1
ATOM 5172 C CA . VAL B 1 286 ? -3.416 -3.25 2.127 1 98.88 286 VAL B CA 1
ATOM 5173 C C . VAL B 1 286 ? -4.125 -3.336 3.477 1 98.88 286 VAL B C 1
ATOM 5175 O O . VAL B 1 286 ? -4.57 -2.32 4.02 1 98.88 286 VAL B O 1
ATOM 5178 N N . GLN B 1 287 ? -4.191 -4.555 4.008 1 98.62 287 GLN B N 1
ATOM 5179 C CA . GLN B 1 287 ? -4.918 -4.719 5.262 1 98.62 287 GLN B CA 1
ATOM 5180 C C . GLN B 1 287 ? -4.379 -5.898 6.066 1 98.62 287 GLN B C 1
ATOM 5182 O O . GLN B 1 287 ? -3.805 -6.828 5.5 1 98.62 287 GLN B O 1
ATOM 5187 N N . SER B 1 288 ? -4.566 -5.828 7.363 1 98.06 288 SER B N 1
ATOM 5188 C CA . SER B 1 288 ? -4.27 -6.965 8.227 1 98.06 288 SER B CA 1
ATOM 5189 C C . SER B 1 288 ? -5.242 -8.117 7.984 1 98.06 288 SER B C 1
ATOM 5191 O O . SER B 1 288 ? -6.309 -7.918 7.398 1 98.06 288 SER B O 1
ATOM 5193 N N . VAL B 1 289 ? -4.781 -9.266 8.383 1 98.44 289 VAL B N 1
ATOM 5194 C CA . VAL B 1 289 ? -5.629 -10.453 8.352 1 98.44 289 VAL B CA 1
ATOM 5195 C C . VAL B 1 289 ? -5.758 -11.031 9.758 1 98.44 289 VAL B C 1
ATOM 5197 O O . VAL B 1 289 ? -4.902 -11.797 10.203 1 98.44 289 VAL B O 1
ATOM 5200 N N . PRO B 1 290 ? -6.848 -10.734 10.445 1 96.75 290 PRO B N 1
ATOM 5201 C CA . PRO B 1 290 ? -7 -11.133 11.852 1 96.75 290 PRO B CA 1
ATOM 5202 C C . PRO B 1 290 ? -6.977 -12.648 12.031 1 96.75 290 PRO B C 1
ATOM 5204 O O . PRO B 1 290 ? -6.488 -13.141 13.055 1 96.75 290 PRO B O 1
ATOM 5207 N N . THR B 1 291 ? -7.477 -13.336 10.945 1 97.12 291 THR B N 1
ATOM 5208 C CA . THR B 1 291 ? -7.609 -14.773 11.148 1 97.12 291 THR B CA 1
ATOM 5209 C C . THR B 1 291 ? -7.102 -15.539 9.938 1 97.12 291 THR B C 1
ATOM 5211 O O . THR B 1 291 ? -7.492 -15.25 8.805 1 97.12 291 THR B O 1
ATOM 5214 N N . VAL B 1 292 ? -6.238 -16.406 10.148 1 97.81 292 VAL B N 1
ATOM 5215 C CA . VAL B 1 292 ? -5.891 -17.531 9.297 1 97.81 292 VAL B CA 1
ATOM 5216 C C . VAL B 1 292 ? -5.797 -18.812 10.141 1 97.81 292 VAL B C 1
ATOM 5218 O O . VAL B 1 292 ? -4.766 -19.062 10.758 1 97.81 292 VAL B O 1
ATOM 5221 N N . GLU B 1 293 ? -6.824 -19.562 10.094 1 97.62 293 GLU B N 1
ATOM 5222 C CA . GLU B 1 293 ? -6.914 -20.703 11.016 1 97.62 293 GLU B CA 1
ATOM 5223 C C . GLU B 1 293 ? -7.031 -22.016 10.266 1 97.62 293 GLU B C 1
ATOM 5225 O O . GLU B 1 293 ? -8.055 -22.281 9.625 1 97.62 293 GLU B O 1
ATOM 5230 N N . PRO B 1 294 ? -6.008 -22.812 10.32 1 97.56 294 PRO B N 1
ATOM 5231 C CA . PRO B 1 294 ? -6.145 -24.141 9.719 1 97.56 294 PRO B CA 1
ATOM 5232 C C . PRO B 1 294 ? -7.176 -25 10.438 1 97.56 294 PRO B C 1
ATOM 5234 O O . PRO B 1 294 ? -7.379 -24.859 11.648 1 97.56 294 PRO B O 1
ATOM 5237 N N . PHE B 1 295 ? -7.801 -25.797 9.672 1 97.56 295 PHE B N 1
ATOM 5238 C CA . PHE B 1 295 ? -8.727 -26.75 10.266 1 97.56 295 PHE B CA 1
ATOM 5239 C C . PHE B 1 295 ? -8.711 -28.062 9.5 1 97.56 295 PHE B C 1
ATOM 5241 O O . PHE B 1 295 ? -8.125 -28.156 8.414 1 97.56 295 PHE B O 1
ATOM 5248 N N . GLY B 1 296 ? -9.25 -29.109 10.086 1 97.06 296 GLY B N 1
ATOM 5249 C CA . GLY B 1 296 ? -9.258 -30.422 9.469 1 97.06 296 GLY B CA 1
ATOM 5250 C C . GLY B 1 296 ? -7.926 -31.141 9.57 1 97.06 296 GLY B C 1
ATOM 5251 O O . GLY B 1 296 ? -7.086 -30.781 10.398 1 97.06 296 GLY B O 1
ATOM 5252 N N . ASN B 1 297 ? -7.773 -32.188 8.742 1 94.75 297 ASN B N 1
ATOM 5253 C CA . ASN B 1 297 ? -6.566 -33 8.789 1 94.75 297 ASN B CA 1
ATOM 5254 C C . ASN B 1 297 ? -5.434 -32.375 7.98 1 94.75 297 ASN B C 1
ATOM 5256 O O . ASN B 1 297 ? -5.672 -31.797 6.93 1 94.75 297 ASN B O 1
ATOM 5260 N N . SER B 1 298 ? -4.289 -32.562 8.508 1 96.5 298 SER B N 1
ATOM 5261 C CA . SER B 1 298 ? -3.086 -32.219 7.754 1 96.5 298 SER B CA 1
ATOM 5262 C C . SER B 1 298 ? -2.611 -33.406 6.91 1 96.5 298 SER B C 1
ATOM 5264 O O . SER B 1 298 ? -3.076 -34.531 7.094 1 96.5 298 SER B O 1
ATOM 5266 N N . TRP B 1 299 ? -1.771 -33.094 5.984 1 96.31 299 TRP B N 1
ATOM 5267 C CA . TRP B 1 299 ? -1.171 -34.125 5.133 1 96.31 299 TRP B CA 1
ATOM 5268 C C . TRP B 1 299 ? 0.333 -34.219 5.367 1 96.31 299 TRP B C 1
ATOM 5270 O O . TRP B 1 299 ? 1.022 -33.188 5.422 1 96.31 299 TRP B O 1
ATOM 5280 N N . THR B 1 300 ? 0.799 -35.375 5.555 1 96.06 300 THR B N 1
ATOM 5281 C CA . THR B 1 300 ? 2.232 -35.625 5.672 1 96.06 300 THR B CA 1
ATOM 5282 C C . THR B 1 300 ? 2.791 -36.188 4.371 1 96.06 300 THR B C 1
ATOM 5284 O O . THR B 1 300 ? 2.318 -37.219 3.885 1 96.06 300 THR B O 1
ATOM 5287 N N . SER B 1 301 ? 3.752 -35.531 3.828 1 95.06 301 SER B N 1
ATOM 5288 C CA . SER B 1 301 ? 4.352 -35.906 2.561 1 95.06 301 SER B CA 1
ATOM 5289 C C . SER B 1 301 ? 5.105 -37.219 2.693 1 95.06 301 SER B C 1
ATOM 5291 O O . SER B 1 301 ? 5.98 -37.375 3.555 1 95.06 301 SER B O 1
ATOM 5293 N N . PRO B 1 302 ? 4.867 -38.156 1.857 1 93.88 302 PRO B N 1
ATOM 5294 C CA . PRO B 1 302 ? 5.676 -39.375 1.861 1 93.88 302 PRO B CA 1
ATOM 5295 C C . PRO B 1 302 ? 7.059 -39.188 1.246 1 93.88 302 PRO B C 1
ATOM 5297 O O . PRO B 1 302 ? 7.914 -40.062 1.333 1 93.88 302 PRO B O 1
ATOM 5300 N N . HIS B 1 303 ? 7.238 -38.062 0.651 1 92.25 303 HIS B N 1
ATOM 5301 C CA . HIS B 1 303 ? 8.484 -37.781 -0.06 1 92.25 303 HIS B CA 1
ATOM 5302 C C . HIS B 1 303 ? 9.508 -37.156 0.858 1 92.25 303 HIS B C 1
ATOM 5304 O O . HIS B 1 303 ? 10.703 -37.438 0.77 1 92.25 303 HIS B O 1
ATOM 5310 N N . THR B 1 304 ? 9.062 -36.188 1.74 1 91.25 304 THR B N 1
ATOM 5311 C CA . THR B 1 304 ? 9.992 -35.438 2.568 1 91.25 304 THR B CA 1
ATOM 5312 C C . THR B 1 304 ? 9.672 -35.625 4.047 1 91.25 304 THR B C 1
ATOM 5314 O O . THR B 1 304 ? 10.438 -35.188 4.91 1 91.25 304 THR B O 1
ATOM 5317 N N . ASN B 1 305 ? 8.523 -36.062 4.402 1 92.31 305 ASN B N 1
ATOM 5318 C CA . ASN B 1 305 ? 8.008 -36.219 5.758 1 92.31 305 ASN B CA 1
ATOM 5319 C C . ASN B 1 305 ? 7.543 -34.906 6.363 1 92.31 305 ASN B C 1
ATOM 5321 O O . ASN B 1 305 ? 7.234 -34.844 7.555 1 92.31 305 ASN B O 1
ATOM 5325 N N . ALA B 1 306 ? 7.484 -33.875 5.555 1 91.94 306 ALA B N 1
ATOM 5326 C CA . ALA B 1 306 ? 6.902 -32.625 6.023 1 91.94 306 ALA B CA 1
ATOM 5327 C C . ALA B 1 306 ? 5.383 -32.719 6.102 1 91.94 306 ALA B C 1
ATOM 5329 O O . ALA B 1 306 ? 4.758 -33.469 5.328 1 91.94 306 ALA B O 1
ATOM 5330 N N . THR B 1 307 ? 4.801 -32 7.035 1 94.5 307 THR B N 1
ATOM 5331 C CA . THR B 1 307 ? 3.352 -32 7.219 1 94.5 307 THR B CA 1
ATOM 5332 C C . THR B 1 307 ? 2.77 -30.641 6.852 1 94.5 307 THR B C 1
ATOM 5334 O O . THR B 1 307 ? 3.307 -29.594 7.246 1 94.5 307 THR B O 1
ATOM 5337 N N . TYR B 1 308 ? 1.713 -30.672 6.078 1 96.12 308 TYR B N 1
ATOM 5338 C CA . TYR B 1 308 ? 1.101 -29.438 5.578 1 96.12 308 TYR B CA 1
ATOM 5339 C C . TYR B 1 308 ? -0.383 -29.391 5.922 1 96.12 308 TYR B C 1
ATOM 5341 O O . TYR B 1 308 ? -1.102 -30.375 5.738 1 96.12 308 TYR B O 1
ATOM 5349 N N . HIS B 1 309 ? -0.844 -28.203 6.438 1 96.19 309 HIS B N 1
ATOM 5350 C CA . HIS B 1 309 ? -2.281 -27.969 6.555 1 96.19 309 HIS B CA 1
ATOM 5351 C C . HIS B 1 309 ? -2.951 -27.984 5.184 1 96.19 309 HIS B C 1
ATOM 5353 O O . HIS B 1 309 ? -2.322 -27.656 4.176 1 96.19 309 HIS B O 1
ATOM 5359 N N . GLN B 1 310 ? -4.324 -28.375 5.176 1 97.44 310 GLN B N 1
ATOM 5360 C CA . GLN B 1 310 ? -5 -28.578 3.896 1 97.44 310 GLN B CA 1
ATOM 5361 C C . GLN B 1 310 ? -6.242 -27.703 3.791 1 97.44 310 GLN B C 1
ATOM 5363 O O . GLN B 1 310 ? -6.867 -27.625 2.73 1 97.44 310 GLN B O 1
ATOM 5368 N N . ALA B 1 311 ? -6.586 -27.047 4.863 1 98.38 311 ALA B N 1
ATOM 5369 C CA . ALA B 1 311 ? -7.777 -26.203 4.879 1 98.38 311 ALA B CA 1
ATOM 5370 C C . ALA B 1 311 ? -7.621 -25.062 5.883 1 98.38 311 ALA B C 1
ATOM 5372 O O . ALA B 1 311 ? -6.953 -25.219 6.906 1 98.38 311 ALA B O 1
ATOM 5373 N N . TRP B 1 312 ? -8.258 -23.922 5.625 1 98.69 312 TRP B N 1
ATOM 5374 C CA . TRP B 1 312 ? -8.109 -22.719 6.449 1 98.69 312 TRP B CA 1
ATOM 5375 C C . TRP B 1 312 ? -9.414 -21.922 6.48 1 98.69 312 TRP B C 1
ATOM 5377 O O . TRP B 1 312 ? -10.109 -21.812 5.469 1 98.69 312 TRP B O 1
ATOM 5387 N N . LYS B 1 313 ? -9.711 -21.359 7.555 1 98.81 313 LYS B N 1
ATOM 5388 C CA . LYS B 1 313 ? -10.641 -20.234 7.68 1 98.81 313 LYS B CA 1
ATOM 5389 C C . LYS B 1 313 ? -9.891 -18.906 7.73 1 98.81 313 LYS B C 1
ATOM 5391 O O . LYS B 1 313 ? -8.992 -18.719 8.555 1 98.81 313 LYS B O 1
ATOM 5396 N N . ILE B 1 314 ? -10.258 -18.016 6.863 1 98.81 314 ILE B N 1
ATOM 5397 C CA . ILE B 1 314 ? -9.57 -16.734 6.742 1 98.81 314 ILE B CA 1
ATOM 5398 C C . ILE B 1 314 ? -10.57 -15.594 6.922 1 98.81 314 ILE B C 1
ATOM 5400 O O . ILE B 1 314 ? -11.648 -15.609 6.332 1 98.81 314 ILE B O 1
ATOM 5404 N N . VAL B 1 315 ? -10.273 -14.672 7.738 1 98.69 315 VAL B N 1
ATOM 5405 C CA . VAL B 1 315 ? -11.039 -13.438 7.895 1 98.69 315 VAL B CA 1
ATOM 5406 C C . VAL B 1 315 ? -10.125 -12.234 7.688 1 98.69 315 VAL B C 1
ATOM 5408 O O . VAL B 1 315 ? -9.125 -12.078 8.391 1 98.69 315 VAL B O 1
ATOM 5411 N N . LEU B 1 316 ? -10.438 -11.43 6.715 1 98.5 316 LEU B N 1
ATOM 5412 C CA . LEU B 1 316 ? -9.688 -10.195 6.469 1 98.5 316 LEU B CA 1
ATOM 5413 C C . LEU B 1 316 ? -10.203 -9.062 7.355 1 98.5 316 LEU B C 1
ATOM 5415 O O . LEU B 1 316 ? -11.266 -9.18 7.957 1 98.5 316 LEU B O 1
ATOM 5419 N N . GLN B 1 317 ? -9.469 -8.008 7.43 1 97.94 317 GLN B N 1
ATOM 5420 C CA . GLN B 1 317 ? -9.828 -6.855 8.258 1 97.94 317 GLN B CA 1
ATOM 5421 C C . GLN B 1 317 ? -11.141 -6.242 7.793 1 97.94 317 GLN B C 1
ATOM 5423 O O . GLN B 1 317 ? -11.891 -5.688 8.602 1 97.94 317 GLN B O 1
ATOM 5428 N N . ASP B 1 318 ? -11.484 -6.258 6.5 1 96.62 318 ASP B N 1
ATOM 5429 C CA . ASP B 1 318 ? -12.703 -5.648 5.973 1 96.62 318 ASP B CA 1
ATOM 5430 C C . ASP B 1 318 ? -13.906 -6.57 6.176 1 96.62 318 ASP B C 1
ATOM 5432 O O . ASP B 1 318 ? -14.961 -6.355 5.582 1 96.62 318 ASP B O 1
ATOM 5436 N N . SER B 1 319 ? -13.766 -7.672 6.805 1 96.69 319 SER B N 1
ATOM 5437 C CA . SER B 1 319 ? -14.812 -8.609 7.215 1 96.69 319 SER B CA 1
ATOM 5438 C C . SER B 1 319 ? -15.055 -9.664 6.145 1 96.69 319 SER B C 1
ATOM 5440 O O . SER B 1 319 ? -15.945 -10.508 6.289 1 96.69 319 SER B O 1
ATOM 5442 N N . THR B 1 320 ? -14.289 -9.656 5.094 1 98.06 320 THR B N 1
ATOM 5443 C CA . THR B 1 320 ? -14.305 -10.789 4.176 1 98.06 320 THR B CA 1
ATOM 5444 C C . THR B 1 320 ? -13.977 -12.086 4.914 1 98.06 320 THR B C 1
ATOM 5446 O O . THR B 1 320 ? -13.016 -12.141 5.684 1 98.06 320 THR B O 1
ATOM 5449 N N . THR B 1 321 ? -14.773 -13.117 4.688 1 98.62 321 THR B N 1
ATOM 5450 C CA . THR B 1 321 ? -14.578 -14.414 5.328 1 98.62 321 THR B CA 1
ATOM 5451 C C . THR B 1 321 ? -14.508 -15.523 4.285 1 98.62 321 THR B C 1
ATOM 5453 O O . THR B 1 321 ? -15.438 -15.703 3.5 1 98.62 321 THR B O 1
ATOM 5456 N N . LEU B 1 322 ? -13.438 -16.266 4.34 1 98.81 322 LEU B N 1
ATOM 5457 C CA . LEU B 1 322 ? -13.195 -17.266 3.309 1 98.81 322 LEU B CA 1
ATOM 5458 C C . LEU B 1 322 ? -12.867 -18.609 3.934 1 98.81 322 LEU B C 1
ATOM 5460 O O . LEU B 1 322 ? -12.172 -18.688 4.945 1 98.81 322 LEU B O 1
ATOM 5464 N N . THR B 1 323 ? -13.414 -19.641 3.385 1 98.81 323 THR B N 1
ATOM 5465 C CA . THR B 1 323 ? -12.945 -21 3.582 1 98.81 323 THR B CA 1
ATOM 5466 C C . THR B 1 323 ? -12.125 -21.469 2.385 1 98.81 323 THR B C 1
ATOM 5468 O O . THR B 1 323 ? -12.617 -21.484 1.255 1 98.81 323 THR B O 1
ATOM 5471 N N . VAL B 1 324 ? -10.906 -21.844 2.623 1 98.75 324 VAL B N 1
ATOM 5472 C CA . VAL B 1 324 ? -9.977 -22.266 1.585 1 98.75 324 VAL B CA 1
ATOM 5473 C C . VAL B 1 324 ? -9.578 -23.734 1.802 1 98.75 324 VAL B C 1
ATOM 5475 O O . VAL B 1 324 ? -9.219 -24.125 2.914 1 98.75 324 VAL B O 1
ATOM 5478 N N . LYS B 1 325 ? -9.648 -24.547 0.726 1 98.5 325 LYS B N 1
ATOM 5479 C CA . LYS B 1 325 ? -9.344 -25.969 0.852 1 98.5 325 LYS B CA 1
ATOM 5480 C C . LYS B 1 325 ? -8.562 -26.484 -0.358 1 98.5 325 LYS B C 1
ATOM 5482 O O . LYS B 1 325 ? -8.883 -26.125 -1.497 1 98.5 325 LYS B O 1
ATOM 5487 N N . THR B 1 326 ? -7.586 -27.266 -0.075 1 97.62 326 THR B N 1
ATOM 5488 C CA . THR B 1 326 ? -6.914 -27.953 -1.17 1 97.62 326 THR B CA 1
ATOM 5489 C C . THR B 1 326 ? -7.812 -29.031 -1.762 1 97.62 326 THR B C 1
ATOM 5491 O O . THR B 1 326 ? -8.688 -29.562 -1.075 1 97.62 326 THR B O 1
ATOM 5494 N N . THR B 1 327 ? -7.582 -29.344 -3.002 1 95.69 327 THR B N 1
ATOM 5495 C CA . THR B 1 327 ? -8.438 -30.312 -3.674 1 95.69 327 THR B CA 1
ATOM 5496 C C . THR B 1 327 ? -7.773 -31.688 -3.721 1 95.69 327 THR B C 1
ATOM 5498 O O . THR B 1 327 ? -8.438 -32.688 -3.975 1 95.69 327 THR B O 1
ATOM 5501 N N . TYR B 1 328 ? -6.523 -31.719 -3.613 1 95.12 328 TYR B N 1
ATOM 5502 C CA . TYR B 1 328 ? -5.672 -32.906 -3.609 1 95.12 328 TYR B CA 1
ATOM 5503 C C . TYR B 1 328 ? -4.445 -32.688 -2.73 1 95.12 328 TYR B C 1
ATOM 5505 O O . TYR B 1 328 ? -3.83 -31.625 -2.76 1 95.12 328 TYR B O 1
ATOM 5513 N N . GLU B 1 329 ? -4.066 -33.656 -1.942 1 96.25 329 GLU B N 1
ATOM 5514 C CA . GLU B 1 329 ? -3.068 -33.438 -0.903 1 96.25 329 GLU B CA 1
ATOM 5515 C C . GLU B 1 329 ? -1.657 -33.438 -1.48 1 96.25 329 GLU B C 1
ATOM 5517 O O . GLU B 1 329 ? -0.824 -32.594 -1.117 1 96.25 329 GLU B O 1
ATOM 5522 N N . ASP B 1 330 ? -1.33 -34.375 -2.365 1 96.38 330 ASP B N 1
ATOM 5523 C CA . ASP B 1 330 ? 0.047 -34.625 -2.779 1 96.38 330 ASP B CA 1
ATOM 5524 C C . ASP B 1 330 ? 0.479 -33.656 -3.873 1 96.38 330 ASP B C 1
ATOM 5526 O O . ASP B 1 330 ? 0.702 -34.062 -5.016 1 96.38 330 ASP B O 1
ATOM 5530 N N . GLN B 1 331 ? 0.628 -32.375 -3.445 1 96.81 331 GLN B N 1
ATOM 5531 C CA . GLN B 1 331 ? 1.059 -31.328 -4.352 1 96.81 331 GLN B CA 1
ATOM 5532 C C . GLN B 1 331 ? 2.324 -30.641 -3.842 1 96.81 331 GLN B C 1
ATOM 5534 O O . GLN B 1 331 ? 2.484 -29.422 -3.984 1 96.81 331 GLN B O 1
ATOM 5539 N N . GLU B 1 332 ? 3.219 -31.359 -3.229 1 95.62 332 GLU B N 1
ATOM 5540 C CA . GLU B 1 332 ? 4.52 -30.875 -2.773 1 95.62 332 GLU B CA 1
ATOM 5541 C C . GLU B 1 332 ? 5.516 -30.812 -3.926 1 95.62 332 GLU B C 1
ATOM 5543 O O . GLU B 1 332 ? 5.656 -31.766 -4.688 1 95.62 332 GLU B O 1
ATOM 5548 N N . LEU B 1 333 ? 6.066 -29.672 -4.109 1 94.75 333 LEU B N 1
ATOM 5549 C CA . LEU B 1 333 ? 7.211 -29.516 -5 1 94.75 333 LEU B CA 1
ATOM 5550 C C . LEU B 1 333 ? 8.516 -29.734 -4.246 1 94.75 333 LEU B C 1
ATOM 5552 O O . LEU B 1 333 ? 8.883 -28.922 -3.389 1 94.75 333 LEU B O 1
ATOM 5556 N N . TRP B 1 334 ? 9.258 -30.828 -4.539 1 91.31 334 TRP B N 1
ATOM 5557 C CA . TRP B 1 334 ? 10.367 -31.25 -3.688 1 91.31 334 TRP B CA 1
ATOM 5558 C C . TRP B 1 334 ? 11.508 -31.828 -4.523 1 91.31 334 TRP B C 1
ATOM 5560 O O . TRP B 1 334 ? 11.328 -32.125 -5.707 1 91.31 334 TRP B O 1
ATOM 5570 N N . ALA B 1 335 ? 12.664 -31.766 -3.941 1 84.81 335 ALA B N 1
ATOM 5571 C CA . ALA B 1 335 ? 13.82 -32.531 -4.418 1 84.81 335 ALA B CA 1
ATOM 5572 C C . ALA B 1 335 ? 14.477 -33.312 -3.283 1 84.81 335 ALA B C 1
ATOM 5574 O O . ALA B 1 335 ? 14.328 -32.938 -2.111 1 84.81 335 ALA B O 1
ATOM 5575 N N . ALA B 1 336 ? 15.094 -34.469 -3.557 1 72.5 336 ALA B N 1
ATOM 5576 C CA . ALA B 1 336 ? 15.695 -35.344 -2.555 1 72.5 336 ALA B CA 1
ATOM 5577 C C . ALA B 1 336 ? 16.625 -34.562 -1.637 1 72.5 336 ALA B C 1
ATOM 5579 O O . ALA B 1 336 ? 16.656 -34.781 -0.426 1 72.5 336 ALA B O 1
ATOM 5580 N N . ARG B 1 337 ? 17.531 -33.719 -2.025 1 63.38 337 ARG B N 1
ATOM 5581 C CA . ARG B 1 337 ? 18.5 -33.031 -1.161 1 63.38 337 ARG B CA 1
ATOM 5582 C C . ARG B 1 337 ? 18.141 -31.578 -0.989 1 63.38 337 ARG B C 1
ATOM 5584 O O . ARG B 1 337 ? 19 -30.75 -0.679 1 63.38 337 ARG B O 1
ATOM 5591 N N . GLY B 1 338 ? 16.688 -31.375 -1.011 1 70.25 338 GLY B N 1
ATOM 5592 C CA . GLY B 1 338 ? 16.859 -29.938 -0.938 1 70.25 338 GLY B CA 1
ATOM 5593 C C . GLY B 1 338 ? 15.6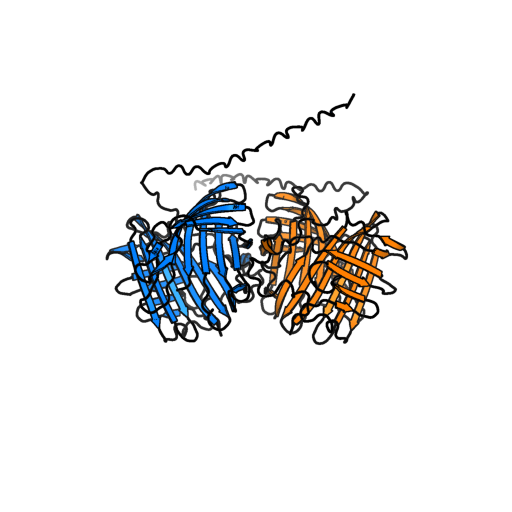02 -29.203 -0.543 1 70.25 338 GLY B C 1
ATOM 5594 O O . GLY B 1 338 ? 15.055 -29.438 0.539 1 70.25 338 GLY B O 1
ATOM 5595 N N . PHE B 1 339 ? 15.164 -28.141 -1.237 1 79.62 339 PHE B N 1
ATOM 5596 C CA . PHE B 1 339 ? 14.164 -27.094 -1.031 1 79.62 339 PHE B CA 1
ATOM 5597 C C . PHE B 1 339 ? 12.781 -27.594 -1.434 1 79.62 339 PHE B C 1
ATOM 5599 O O . PHE B 1 339 ? 12.578 -28.031 -2.566 1 79.62 339 PHE B O 1
ATOM 5606 N N . ALA B 1 340 ? 11.891 -27.812 -0.423 1 90.19 340 ALA B N 1
ATOM 5607 C CA . ALA B 1 340 ? 10.523 -28.25 -0.687 1 90.19 340 ALA B CA 1
ATOM 5608 C C . ALA B 1 340 ? 9.516 -27.188 -0.265 1 90.19 340 ALA B C 1
ATOM 5610 O O . ALA B 1 340 ? 9.688 -26.531 0.761 1 90.19 340 ALA B O 1
ATOM 5611 N N . THR B 1 341 ? 8.562 -26.984 -1.068 1 93.88 341 THR B N 1
ATOM 5612 C CA . THR B 1 341 ? 7.383 -26.188 -0.729 1 93.88 341 THR B CA 1
ATOM 5613 C C . THR B 1 341 ? 6.105 -26.922 -1.136 1 93.88 341 THR B C 1
ATOM 5615 O O . THR B 1 341 ? 6.109 -27.688 -2.1 1 93.88 341 THR B O 1
ATOM 5618 N N . TYR B 1 342 ? 5.141 -26.812 -0.295 1 96.19 342 TYR B N 1
ATOM 5619 C CA . TYR B 1 342 ? 3.816 -27.234 -0.736 1 96.19 342 TYR B CA 1
ATOM 5620 C C . TYR B 1 342 ? 3.17 -26.172 -1.609 1 96.19 342 TYR B C 1
ATOM 5622 O O . TYR B 1 342 ? 3.033 -25.016 -1.191 1 96.19 342 TYR B O 1
ATOM 5630 N N . GLU B 1 343 ? 2.814 -26.422 -2.76 1 97.56 343 GLU B N 1
ATOM 5631 C CA . GLU B 1 343 ? 2.125 -25.531 -3.68 1 97.56 343 GLU B CA 1
ATOM 5632 C C . GLU B 1 343 ? 0.851 -26.172 -4.223 1 97.56 343 GLU B C 1
ATOM 5634 O O . GLU B 1 343 ? 0.864 -26.766 -5.297 1 97.56 343 GLU B O 1
ATOM 5639 N N . GLY B 1 344 ? -0.22 -25.922 -3.576 1 97.88 344 GLY B N 1
ATOM 5640 C CA . GLY B 1 344 ? -1.448 -26.656 -3.818 1 97.88 344 GLY B CA 1
ATOM 5641 C C . GLY B 1 344 ? -2.557 -25.812 -4.398 1 97.88 344 GLY B C 1
ATOM 5642 O O . GLY B 1 344 ? -2.779 -24.688 -3.945 1 97.88 344 GLY B O 1
ATOM 5643 N N . PHE B 1 345 ? -3.244 -26.359 -5.391 1 98.75 345 PHE B N 1
ATOM 5644 C CA . PHE B 1 345 ? -4.484 -25.781 -5.895 1 98.75 345 PHE B CA 1
ATOM 5645 C C . PHE B 1 345 ? -5.562 -25.797 -4.82 1 98.75 345 PHE B C 1
ATOM 5647 O O . PHE B 1 345 ? -5.746 -26.781 -4.121 1 98.75 345 PHE B O 1
ATOM 5654 N N . VAL B 1 346 ? -6.23 -24.641 -4.688 1 98.56 346 VAL B N 1
ATOM 5655 C CA . VAL B 1 346 ? -7.254 -24.531 -3.65 1 98.56 346 VAL B CA 1
ATOM 5656 C C . VAL B 1 346 ? -8.547 -24 -4.254 1 98.56 346 VAL B C 1
ATOM 5658 O O . VAL B 1 346 ? -8.531 -23.344 -5.297 1 98.56 346 VAL B O 1
ATOM 5661 N N . THR B 1 347 ? -9.609 -24.281 -3.572 1 98.38 347 THR B N 1
ATOM 5662 C CA . THR B 1 347 ? -10.914 -23.672 -3.814 1 98.38 347 THR B CA 1
ATOM 5663 C C . THR B 1 347 ? -11.289 -22.734 -2.666 1 98.38 347 THR B C 1
ATOM 5665 O O . THR B 1 347 ? -10.789 -22.891 -1.548 1 98.38 347 THR B O 1
ATOM 5668 N N . VAL B 1 348 ? -12.117 -21.797 -2.996 1 98.25 348 VAL B N 1
ATOM 5669 C CA . VAL B 1 348 ? -12.516 -20.766 -2.039 1 98.25 348 VAL B CA 1
ATOM 5670 C C . VAL B 1 348 ? -14.039 -20.641 -2.014 1 98.25 348 VAL B C 1
ATOM 5672 O O . VAL B 1 348 ? -14.688 -20.672 -3.061 1 98.25 348 VAL B O 1
ATOM 5675 N N . ASN B 1 349 ? -14.602 -20.562 -0.88 1 97.94 349 ASN B N 1
ATOM 5676 C CA . ASN B 1 349 ? -15.984 -20.172 -0.641 1 97.94 349 ASN B CA 1
ATOM 5677 C C . ASN B 1 349 ? -16.109 -19.25 0.57 1 97.94 349 ASN B C 1
ATOM 5679 O O . ASN B 1 349 ? -15.312 -19.328 1.503 1 97.94 349 ASN B O 1
ATOM 5683 N N . GLY B 1 350 ? -17.078 -18.344 0.522 1 98.19 350 GLY B N 1
ATOM 5684 C CA . GLY B 1 350 ? -17.297 -17.469 1.668 1 98.19 350 GLY B CA 1
ATOM 5685 C C . GLY B 1 350 ? -18.125 -16.25 1.345 1 98.19 350 GLY B C 1
ATOM 5686 O O . GLY B 1 350 ? -19.078 -16.344 0.565 1 98.19 350 GLY B O 1
ATOM 5687 N N . THR B 1 351 ? -17.797 -15.188 2.057 1 97.94 351 THR B N 1
ATOM 5688 C CA . THR B 1 351 ? -18.484 -13.914 1.839 1 97.94 351 THR B CA 1
ATOM 5689 C C . THR B 1 351 ? -17.469 -12.781 1.677 1 97.94 351 THR B C 1
ATOM 5691 O O . THR B 1 351 ? -16.406 -12.805 2.301 1 97.94 351 THR B O 1
ATOM 5694 N N . ASP B 1 352 ? -17.875 -11.875 0.82 1 95.94 352 ASP B N 1
ATOM 5695 C CA . ASP B 1 352 ? -17.016 -10.703 0.658 1 95.94 352 ASP B CA 1
ATOM 5696 C C . ASP B 1 352 ? -17.297 -9.664 1.742 1 95.94 352 ASP B C 1
ATOM 5698 O O . ASP B 1 352 ? -17.984 -9.953 2.721 1 95.94 352 ASP B O 1
ATOM 5702 N N . ALA B 1 353 ? -16.703 -8.492 1.631 1 93.5 353 ALA B N 1
ATOM 5703 C CA . ALA B 1 353 ? -16.766 -7.453 2.654 1 93.5 353 ALA B CA 1
ATOM 5704 C C . ALA B 1 353 ? -18.203 -6.988 2.869 1 93.5 353 ALA B C 1
ATOM 5706 O O . ALA B 1 353 ? -18.547 -6.508 3.949 1 93.5 353 ALA B O 1
ATOM 5707 N N . ASP B 1 354 ? -19.062 -7.09 1.903 1 91.75 354 ASP B N 1
ATOM 5708 C CA . ASP B 1 354 ? -20.453 -6.641 1.982 1 91.75 354 ASP B CA 1
ATOM 5709 C C . ASP B 1 354 ? -21.375 -7.781 2.395 1 91.75 354 ASP B C 1
ATOM 5711 O O . ASP B 1 354 ? -22.594 -7.617 2.43 1 91.75 354 ASP B O 1
ATOM 5715 N N . GLY B 1 355 ? -20.828 -8.953 2.586 1 94.81 355 GLY B N 1
ATOM 5716 C CA . GLY B 1 355 ? -21.625 -10.094 3.029 1 94.81 355 GLY B CA 1
ATOM 5717 C C . GLY B 1 355 ? -22.156 -10.938 1.884 1 94.81 355 GLY B C 1
ATOM 5718 O O . GLY B 1 355 ? -22.922 -11.867 2.1 1 94.81 355 GLY B O 1
ATOM 5719 N N . LYS B 1 356 ? -21.781 -10.609 0.705 1 94.88 356 LYS B N 1
ATOM 5720 C CA . LYS B 1 356 ? -22.219 -11.375 -0.457 1 94.88 356 LYS B CA 1
ATOM 5721 C C . LYS B 1 356 ? -21.438 -12.68 -0.585 1 94.88 356 LYS B C 1
ATOM 5723 O O . LYS B 1 356 ? -20.219 -12.703 -0.385 1 94.88 356 LYS B O 1
ATOM 5728 N N . CYS B 1 357 ? -22.125 -13.703 -1.026 1 96.06 357 CYS B N 1
ATOM 5729 C CA . CYS B 1 357 ? -21.484 -15 -1.211 1 96.06 357 CYS B CA 1
ATOM 5730 C C . CYS B 1 357 ? -20.516 -14.961 -2.391 1 96.06 357 CYS B C 1
ATOM 5732 O O . CYS B 1 357 ? -20.844 -14.43 -3.451 1 96.06 357 CYS B O 1
ATOM 5734 N N . VAL B 1 358 ? -19.359 -15.57 -2.186 1 96.94 358 VAL B N 1
ATOM 5735 C CA . VAL B 1 358 ? -18.359 -15.609 -3.244 1 96.94 358 VAL B CA 1
ATOM 5736 C C . VAL B 1 358 ? -17.734 -17 -3.318 1 96.94 358 VAL B C 1
ATOM 5738 O O . VAL B 1 358 ? -17.766 -17.75 -2.338 1 96.94 358 VAL B O 1
ATOM 5741 N N . THR B 1 359 ? -17.266 -17.391 -4.477 1 96.75 359 THR B N 1
ATOM 5742 C CA . THR B 1 359 ? -16.469 -18.578 -4.738 1 96.75 359 THR B CA 1
ATOM 5743 C C . THR B 1 359 ? -15.164 -18.219 -5.449 1 96.75 359 THR B C 1
ATOM 5745 O O . THR B 1 359 ? -14.984 -17.062 -5.863 1 96.75 359 THR B O 1
ATOM 5748 N N . GLY B 1 360 ? -14.289 -19.125 -5.492 1 97.75 360 GLY B N 1
ATOM 5749 C CA . GLY B 1 360 ? -13.039 -18.844 -6.191 1 97.75 360 GLY B CA 1
ATOM 5750 C C . GLY B 1 360 ? -12.078 -20.031 -6.184 1 97.75 360 GLY B C 1
ATOM 5751 O O . GLY B 1 360 ? -12.461 -21.141 -5.824 1 97.75 360 GLY B O 1
ATOM 5752 N N . PHE B 1 361 ? -10.938 -19.797 -6.645 1 98.62 361 PHE B N 1
ATOM 5753 C CA . PHE B 1 361 ? -9.836 -20.75 -6.676 1 98.62 361 PHE B CA 1
ATOM 5754 C C . PHE B 1 361 ? -8.508 -20.047 -6.453 1 98.62 361 PHE B C 1
ATOM 5756 O O . PHE B 1 361 ? -8.461 -18.828 -6.309 1 98.62 361 PHE B O 1
ATOM 5763 N N . GLY B 1 362 ? -7.434 -20.781 -6.363 1 98.75 362 GLY B N 1
ATOM 5764 C CA . GLY B 1 362 ? -6.098 -20.219 -6.23 1 98.75 362 GLY B CA 1
ATOM 5765 C C . GLY B 1 362 ? -5.055 -21.25 -5.844 1 98.75 362 GLY B C 1
ATOM 5766 O O . GLY B 1 362 ? -5.09 -22.391 -6.324 1 98.75 362 GLY B O 1
ATOM 5767 N N . LEU B 1 363 ? -4.141 -20.781 -5.145 1 98.81 363 LEU B N 1
ATOM 5768 C CA . LEU B 1 363 ? -3.012 -21.594 -4.719 1 98.81 363 LEU B CA 1
ATOM 5769 C C . LEU B 1 363 ? -2.553 -21.203 -3.318 1 98.81 363 LEU B C 1
ATOM 5771 O O . LEU B 1 363 ? -2.592 -20.031 -2.955 1 98.81 363 LEU B O 1
ATOM 5775 N N . VAL B 1 364 ? -2.168 -22.234 -2.537 1 98.5 364 VAL B N 1
ATOM 5776 C CA . VAL B 1 364 ? -1.449 -22 -1.289 1 98.5 364 VAL B CA 1
ATOM 5777 C C . VAL B 1 364 ? -0.004 -22.469 -1.43 1 98.5 364 VAL B C 1
ATOM 5779 O O . VAL B 1 364 ? 0.26 -23.516 -2.035 1 98.5 364 VAL B O 1
ATOM 5782 N N . GLU B 1 365 ? 0.861 -21.688 -1.023 1 97.62 365 GLU B N 1
ATOM 5783 C CA . GLU B 1 365 ? 2.27 -22.047 -0.91 1 97.62 365 GLU B CA 1
ATOM 5784 C C . GLU B 1 365 ? 2.715 -22.094 0.55 1 97.62 365 GLU B C 1
ATOM 5786 O O . GLU B 1 365 ? 2.533 -21.109 1.285 1 97.62 365 GLU B O 1
ATOM 5791 N N . ILE B 1 366 ? 3.279 -23.203 0.953 1 95.94 366 ILE B N 1
ATOM 5792 C CA . ILE B 1 366 ? 3.732 -23.359 2.33 1 95.94 366 ILE B CA 1
ATOM 5793 C C . ILE B 1 366 ? 5.207 -23.766 2.344 1 95.94 366 ILE B C 1
ATOM 5795 O O . ILE B 1 366 ? 5.605 -24.719 1.668 1 95.94 366 ILE B O 1
ATOM 5799 N N . GLN B 1 367 ? 5.895 -22.891 2.969 1 88.69 367 GLN B N 1
ATOM 5800 C CA . GLN B 1 367 ? 7.262 -23.281 3.295 1 88.69 367 GLN B CA 1
ATOM 5801 C C . GLN B 1 367 ? 7.434 -23.484 4.797 1 88.69 367 GLN B C 1
ATOM 5803 O O . GLN B 1 367 ? 7.148 -22.578 5.586 1 88.69 367 GLN B O 1
ATOM 5808 N N . GLY B 1 368 ? 7.496 -24.641 5.297 1 71.75 368 GLY B N 1
ATOM 5809 C CA . GLY B 1 368 ? 7.59 -24.953 6.711 1 71.75 368 GLY B CA 1
ATOM 5810 C C . GLY B 1 368 ? 8.984 -25.375 7.141 1 71.75 368 GLY B C 1
ATOM 5811 O O . GLY B 1 368 ? 9.906 -25.406 6.324 1 71.75 368 GLY B O 1
ATOM 5812 N N . HIS B 1 369 ? 9.008 -25.469 8.547 1 56.81 369 HIS B N 1
ATOM 5813 C CA . HIS B 1 369 ? 10.203 -25.969 9.219 1 56.81 369 HIS B CA 1
ATOM 5814 C C . HIS B 1 369 ? 10.516 -27.406 8.805 1 56.81 369 HIS B C 1
ATOM 5816 O O . HIS B 1 369 ? 9.609 -28.25 8.742 1 56.81 369 HIS B O 1
ATOM 5822 N N . PHE B 1 370 ? 11.352 -27.516 7.922 1 43.44 370 PHE B N 1
ATOM 5823 C CA . PHE B 1 370 ? 11.906 -28.875 7.887 1 43.44 370 PHE B CA 1
ATOM 5824 C C . PHE B 1 370 ? 12.828 -29.109 9.078 1 43.44 370 PHE B C 1
ATOM 5826 O O . PHE B 1 370 ? 13.422 -28.172 9.609 1 43.44 370 PHE B O 1
#

pLDDT: mean 88.56, std 18.4, range [26.42, 98.94]

Secondary structure (DSSP, 8-state):
------------------------------SS----------S---IIIIITTS--SS-GGGTTSPPTTEEEEEEEEEEEEBTTS-EEEEEEEEEE-SS-EEEEEEEEETTTTEEEEEEEEE-S-TTTT--TT--EEE-SSEEEEEEETTEEEEEEEEEEEETTEEEEEEEE--S--EEIIIII--EEETTEEEEEEEEEEE-EEEEEEETTEEEEB-GGG-EEEEEEEEEESS---S--EEEEEEEEE-SS-SSPEEEEEEEEEETTTEEEEEEEEEEETTEEEEEE-SEEEE-S--EE-TTT--EE--EEEEE-TTS-EEEEEES-S--EE--TTS--EEEEEEEEEEE-TTS-EEEEEEEEEEE---/------------------------------SS----------S---IIIIITTS--SS-GGGTTSPPTTEEEEEEEEEEEEBTTS-EEEEEEEEEE-SS-EEEEEEEEETTTTEEEEEEEEE-S-TTTT--TT--EEE-SSEEEEEEETTEEEEEEEEEEEETTEEEEEEEE--S--EEIIIII--EEETTEEEEEEEEEEE-EEEEEEETTEEEEB-GGG-EEEEEEEEEESS---S--EEEEEEEEE-SS-SSPEEEEEEEEEETTTEEEEEEEEEEETTEEEEEE-SEEEE-S--EE-TTT--EE--EEEEE-TTS-EEEEEES-S--EE--TTS--EEEEEEEEEEE-TTS-EEEEEEEEEEE---

Organism: Aspergillus oryzae (strain ATCC 42149 / RIB 40) (NCBI:txid510516)

InterPro domains:
  IPR023374 AttH-like domain superfamily [G3DSA:2.40.370.10] (235-370)
  IPR053112 Fungal Dehydratase/Hydratase [PTHR40617] (32-367)

Solvent-accessible surface area (backbone atoms only — not comparable to full-atom values): 37821 Å² total; per-residue (Å²): 136,83,80,77,79,80,78,78,74,79,80,79,77,76,76,74,73,73,72,76,70,74,60,68,67,68,74,75,67,78,82,76,73,70,79,75,90,38,46,38,39,82,75,27,43,49,50,80,68,49,44,50,20,44,47,44,67,63,59,76,71,37,57,66,13,66,57,80,73,26,22,37,36,47,36,35,43,30,38,36,25,31,71,84,74,40,36,34,42,39,38,43,37,39,39,41,45,95,78,39,22,35,45,36,38,32,41,33,33,66,72,65,80,48,68,43,59,51,52,46,75,41,74,58,73,55,52,79,56,8,50,94,40,28,30,45,29,64,58,99,45,37,38,45,30,33,69,45,88,92,36,40,62,60,34,32,32,40,35,32,65,39,94,73,43,36,36,41,38,37,36,30,51,20,16,40,50,48,30,40,52,29,50,14,25,43,29,37,50,62,94,26,43,26,37,32,39,28,31,62,19,8,39,27,39,48,36,37,46,56,96,87,36,80,34,44,45,36,46,74,36,6,18,23,29,39,39,46,36,35,32,46,39,76,61,73,68,99,56,41,34,38,37,38,43,37,42,32,44,67,80,80,55,92,66,51,32,37,38,45,34,43,35,35,55,19,94,82,73,42,61,30,25,26,32,25,32,32,76,48,85,41,36,20,33,16,30,28,33,86,37,76,42,70,44,86,68,64,44,66,38,90,86,79,65,47,72,40,80,42,26,34,42,33,30,40,67,70,58,24,35,37,40,37,34,49,80,59,82,85,33,64,48,53,37,97,91,59,76,58,36,39,55,29,55,27,40,35,39,37,27,37,64,87,64,47,60,32,38,36,36,39,34,39,36,36,31,66,83,120,137,81,82,76,78,79,78,77,74,80,79,77,78,76,76,74,73,72,70,74,69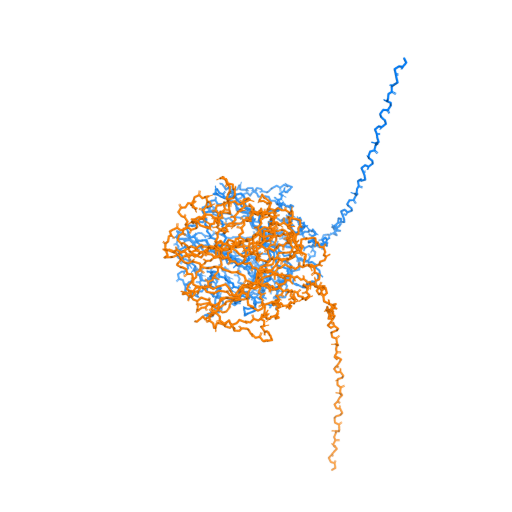,75,60,69,68,69,76,75,67,79,82,78,74,70,78,76,91,38,45,39,38,84,76,27,41,51,52,79,68,49,45,52,22,43,47,47,66,63,59,76,71,38,59,65,13,64,59,80,73,27,20,37,36,48,35,36,42,30,39,37,24,32,72,82,74,39,34,34,41,38,39,43,37,38,38,41,44,94,77,39,23,35,46,36,36,34,42,33,32,66,71,65,78,48,68,43,59,51,51,46,77,41,75,59,74,53,54,79,56,9,49,95,42,29,28,44,29,64,59,97,45,37,37,46,29,33,69,42,96,90,37,41,63,57,35,34,30,39,34,32,66,40,94,73,45,35,36,40,39,36,37,31,51,20,17,37,50,48,29,39,52,27,49,14,26,43,28,35,48,62,95,24,42,26,38,32,38,30,32,63,18,8,39,27,40,47,35,36,48,54,94,88,37,80,33,44,45,36,45,76,36,5,17,24,29,38,38,46,36,35,30,47,38,74,59,71,68,98,53,41,36,38,36,37,43,38,42,30,43,67,80,80,53,92,65,53,31,36,38,46,34,44,34,34,54,20,94,82,70,41,61,31,24,26,32,25,32,32,78,48,85,40,36,20,32,16,31,31,32,86,37,76,41,71,46,83,68,64,43,64,40,90,84,80,66,47,71,40,79,41,26,32,41,34,29,40,68,69,58,24,34,38,41,38,33,50,79,59,81,83,34,64,48,53,38,96,90,59,7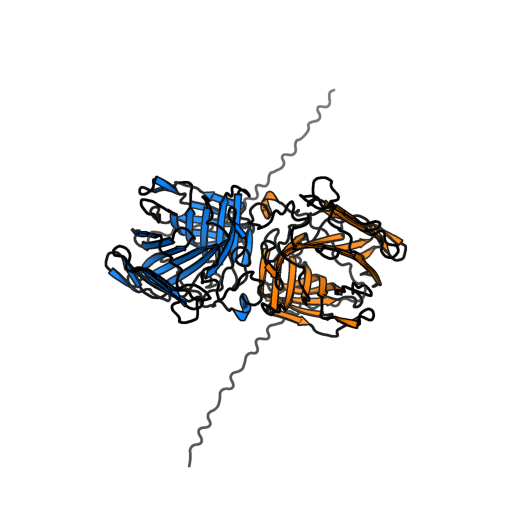6,55,35,38,54,28,55,28,40,34,39,37,27,39,63,87,64,46,60,30,39,35,35,39,35,39,37,36,32,64,83,123

Sequence (740 aa):
MAILFKLSLPIWALAVVQATSSHCSHKQSSHHTAAYDFHPSQAGIQTAQLIDPLPLPYDFNTSNSEMADSSNSWWMSSYLTGSDNHQYMVLSHVLATDTFGLYRGGIYDITEPAYSLFSEMTTQNLTAHSQDGKFNIRTDDFFFGSALANNSITKLRTVSNRTNLQFDLTYELTAPVLFNAGLGGLFQFGPDQTGEWSMPAGKTSGSLVFNGKKITVDTKRSQTWYDRQWNVGPAPTSHTWTWFQLHINNGESDEKELVSLWMYDSDVKGHRQWATTQSKAGINIVQSVPTVEPFGNSWTSPHTNATYHQAWKIVLQDSTTLTVKTTYEDQELWAARGFATYEGFVTVNGTDADGKCVTGFGLVEIQGHFMAILFKLSLPIWALAVVQATSSHCSHKQSSHHTAAYDFHPSQAGIQTAQLIDPLPLPYDFNTSNSEMADSSNSWWMSSYLTGSDNHQYMVLSHVLATDTFGLYRGGIYDITEPAYSLFSEMTTQNLTAHSQDGKFNIRTDDFFFGSALANNSITKLRTVSNRTNLQFDLTYELTAPVLFNAGLGGLFQFGPDQTGEWSMPAGKTSGSLVFNGKKITVDTKRSQTWYDRQWNVGPAPTSHTWTWFQLHINNGESDEKELVSLWMYDSDVKGHRQWATTQSKAGINIVQSVPTVEPFGNSWTSPHTNATYHQAWKIVLQDSTTLTVKTTYEDQELWAARGFATYEGFVTVNGTDADGKCVTGFGLVEIQGHF

Radius of gyration: 28.98 Å; Cα contacts (8 Å, |Δi|>4): 2011; chains: 2; bounding box: 66×79×130 Å

Foldseek 3Di:
DPPPPPPPPPPPPPPPPPPPLPPPPPPPPDDPPPDAQAFFAQQAQPCVPQPVVDDAPDDPFQLLFDDPQWWWKKKKWKWFQWPVRWIKIKIWMWIFFPAKIKTKMKIAGLRPGDIFMDIDIGRDHQRPQRPDNFFWGDDPFKTWFAPDDRTGAAKIWIFGRDPGWTWTKIWGLRAHKAQWPQNQDQDDDAPWTKGKIKRQFTQMWTWIADPRDIITTDRRRMGMIIMIMITRHHPRPQKWKKWWWKFKDQPPDPGTKIKTWIWIQYPVPGTATWIWIDPDRSGTDIFGKPFWAADDDWDQAPQPRDIGGFWTWTATPLGWIKIKGFPDHHQWHDDNPDFIKRKGKIKIWTAGSVGGTMIIITIMITDDDD/DPPPPPPPDPPPPPPPPPPPLPPPPPPPPDDPPPDAQAFFAQQFQPCVPQPVVDPAPDDPFQLLFDDPQWWWKKKKWKWFQWPVRWIKIKIWMWIFFPAKIKTKMKIAGLNPGDIFMDIDIGRDHQRPQRPDRFFWGDDPFKTWFAPDGRGGAAKIWIFGRDPGWTWTKIWGLRAHKAQWPQNQDQDDDAPWTKGKIKRQFTQMWTWIDDPNDIITTDRRRMGMIIMIMITRHGPRPQKWKKWWWKFKDQPPDPGTKIKTWIWIQYPVPGTATWIWIDPDRSDTDIFGKPFWAADDDWDQAPQPRDIGGFWTWTATPLGWIKIKGFPDHHQWHDDNPDFIKRKGKIKIWTAGSVRGTMIIITIMITDDDD

Nearest PDB structures (foldseek):
  7a0q-assembly1_A  TM=9.082E-01  e=1.264E-24  Fusarium vanettenii 77-13-4
  2wvp-assembly1_A  TM=1.682E-01  e=1.816E-01  Escherichia coli K-12
  6fok-assembly1_A  TM=1.427E-01  e=2.155E+00  Pseudomonas aeruginosa PAO1
  6z8u-assembly1_A  TM=1.538E-01  e=3.467E+00  Pseudomonas aeruginosa PAO1
  6z91-assembly1_A  TM=1.326E-01  e=3.999E+00  Pseudomonas aeruginosa PAO1